Protein AF-0000000069803808 (afdb_homodimer)

pLDDT: mean 75.06, std 24.61, range [21.72, 98.69]

Radius of gyration: 29.47 Å; Cα contacts (8 Å, |Δi|>4): 839; chains: 2; bounding box: 122×53×76 Å

Foldseek 3Di:
DDPVVVVVVVVVVVLCVQAVPPPPDPDQQDPVRHHDDDDDPVLQPPDDPDDDFFLWFWWDKAPDTFGQEGEEQPDPFKAAEPVLVVVVVDDLVQFAADDDWDADPVGDTFGFSGKHWIKIWFFRPPPIDIDIGIHGYGHDDFLGRIYDYNVNCVVQVWDDDSRSSKIWGDDPVDIGMTHGDRVSRVVRVVVVVVVVVVVVVVVVVVVVVVPPDPPPPPPDPPPPPPCPPPDD/DDPVVVVVVVVVVVLCVQQVPPPPDDDQQDPVRHHDDDDDPVLQPPDDPDDDFFLWFWWDKAPDTFGQEGEEQPDPFKAAEPVLVVVVVDDLVQFAADDDWDADPVGDTFGFSGKHWIKIWFFRPPPIDIDIGIHGYGHDDFLGRIYDYNVNCVVQVWDDDSRSSKIWGDDPVDIGMTHGDRVSRVVRVVVVVVVVVVVVVVVVVVVVVVPPDPPPPPPDPPPPPPPPPPDD

Structure (mmCIF, N/CA/C/O backbone):
data_AF-0000000069803808-model_v1
#
loop_
_entity.id
_entity.type
_entity.pdbx_description
1 polymer 'Uncharacterized protein LOC108986103'
#
loop_
_atom_site.group_PDB
_atom_site.id
_atom_site.type_symbol
_atom_site.label_atom_id
_atom_site.label_alt_id
_atom_site.label_comp_id
_atom_site.label_asym_id
_atom_site.label_entity_id
_atom_site.label_seq_id
_atom_site.pdbx_PDB_ins_code
_atom_site.Cartn_x
_atom_site.Cartn_y
_atom_site.Cartn_z
_atom_site.occupancy
_atom_site.B_iso_or_equiv
_atom_site.auth_seq_id
_atom_site.auth_comp_id
_atom_site.auth_asym_id
_atom_site.auth_atom_id
_atom_site.pdbx_PDB_model_num
ATOM 1 N N . MET A 1 1 ? 4.539 -19.984 -41.219 1 35.56 1 MET A N 1
ATOM 2 C CA . MET A 1 1 ? 4.309 -19.828 -39.781 1 35.56 1 MET A CA 1
ATOM 3 C C . MET A 1 1 ? 2.867 -19.422 -39.5 1 35.56 1 MET A C 1
ATOM 5 O O . MET A 1 1 ? 2.357 -18.469 -40.094 1 35.56 1 MET A O 1
ATOM 9 N N . THR A 1 2 ? 1.989 -20.25 -38.906 1 48.75 2 THR A N 1
ATOM 10 C CA . THR A 1 2 ? 0.558 -19.984 -38.781 1 48.75 2 THR A CA 1
ATOM 11 C C . THR A 1 2 ? 0.292 -18.75 -37.938 1 48.75 2 THR A C 1
ATOM 13 O O . THR A 1 2 ? 1.156 -18.328 -37.156 1 48.75 2 THR A O 1
ATOM 16 N N . SER A 1 3 ? -0.904 -18.141 -38.188 1 56.28 3 SER A N 1
ATOM 17 C CA . SER A 1 3 ? -1.375 -16.953 -37.469 1 56.28 3 SER A CA 1
ATOM 18 C C . SER A 1 3 ? -1.274 -17.141 -35.938 1 56.28 3 SER A C 1
ATOM 20 O O . SER A 1 3 ? -0.956 -16.203 -35.219 1 56.28 3 SER A O 1
ATOM 22 N N . SER A 1 4 ? -1.517 -18.344 -35.531 1 52.44 4 SER A N 1
ATOM 23 C CA . SER A 1 4 ? -1.416 -18.688 -34.094 1 52.44 4 SER A CA 1
ATOM 24 C C . SER A 1 4 ? 0.034 -18.656 -33.625 1 52.44 4 SER A C 1
ATOM 26 O O . SER A 1 4 ? 0.326 -18.188 -32.531 1 52.44 4 SER A O 1
ATOM 28 N N . ALA A 1 5 ? 0.922 -19.141 -34.438 1 47.47 5 ALA A N 1
ATOM 29 C CA . ALA A 1 5 ? 2.348 -19.141 -34.125 1 47.47 5 ALA A CA 1
ATOM 30 C C . ALA A 1 5 ? 2.891 -17.719 -34.062 1 47.47 5 ALA A C 1
ATOM 32 O O . ALA A 1 5 ? 3.742 -17.406 -33.219 1 47.47 5 ALA A O 1
ATOM 33 N N . ARG A 1 6 ? 2.398 -16.844 -34.812 1 43.72 6 ARG A N 1
ATOM 34 C CA . ARG A 1 6 ? 2.822 -15.453 -34.812 1 43.72 6 ARG A CA 1
ATOM 35 C C . ARG A 1 6 ? 2.361 -14.75 -33.531 1 43.72 6 ARG A C 1
ATOM 37 O O . ARG A 1 6 ? 3.092 -13.938 -32.969 1 43.72 6 ARG A O 1
ATOM 44 N N . LYS A 1 7 ? 1.161 -15.047 -33.156 1 42.91 7 LYS A N 1
ATOM 45 C CA . LYS A 1 7 ? 0.646 -14.461 -31.906 1 42.91 7 LYS A CA 1
ATOM 46 C C . LYS A 1 7 ? 1.402 -14.992 -30.688 1 42.91 7 LYS A C 1
ATOM 48 O O . LYS A 1 7 ? 1.71 -14.234 -29.766 1 42.91 7 LYS A O 1
ATOM 53 N N . ALA A 1 8 ? 1.731 -16.203 -30.734 1 41.88 8 ALA A N 1
ATOM 54 C CA . ALA A 1 8 ? 2.547 -16.781 -29.656 1 41.88 8 ALA A CA 1
ATOM 55 C C . ALA A 1 8 ? 3.947 -16.172 -29.656 1 41.88 8 ALA A C 1
ATOM 57 O O . ALA A 1 8 ? 4.492 -15.867 -28.594 1 41.88 8 ALA A O 1
ATOM 58 N N . HIS A 1 9 ? 4.531 -15.969 -30.797 1 41.47 9 HIS A N 1
ATOM 59 C CA . HIS A 1 9 ? 5.844 -15.344 -30.891 1 41.47 9 HIS A CA 1
ATOM 60 C C . HIS A 1 9 ? 5.793 -13.875 -30.5 1 41.47 9 HIS A C 1
ATOM 62 O O . HIS A 1 9 ? 6.672 -13.391 -29.781 1 41.47 9 HIS A O 1
ATOM 68 N N . ALA A 1 10 ? 4.797 -13.18 -30.906 1 42.38 10 ALA A N 1
ATOM 69 C CA . ALA A 1 10 ? 4.629 -11.781 -30.531 1 42.38 10 ALA A CA 1
ATOM 70 C C . ALA A 1 10 ? 4.371 -11.648 -29.031 1 42.38 10 ALA A C 1
ATOM 72 O O . ALA A 1 10 ? 4.859 -10.711 -28.391 1 42.38 10 ALA A O 1
ATOM 73 N N . ARG A 1 11 ? 3.672 -12.57 -28.484 1 37.56 11 ARG A N 1
ATOM 74 C CA . ARG A 1 11 ? 3.438 -12.633 -27.047 1 37.56 11 ARG A CA 1
ATOM 75 C C . ARG A 1 11 ? 4.727 -12.945 -26.297 1 37.56 11 ARG A C 1
ATOM 77 O O . ARG A 1 11 ? 5.004 -12.352 -25.25 1 37.56 11 ARG A O 1
ATOM 84 N N . ARG A 1 12 ? 5.516 -13.867 -26.875 1 36.94 12 ARG A N 1
ATOM 85 C CA . ARG A 1 12 ? 6.824 -14.156 -26.297 1 36.94 12 ARG A CA 1
ATOM 86 C C . ARG A 1 12 ? 7.766 -12.969 -26.438 1 36.94 12 ARG A C 1
ATOM 88 O O . ARG A 1 12 ? 8.508 -12.633 -25.516 1 36.94 12 ARG A O 1
ATOM 95 N N . ALA A 1 13 ? 7.777 -12.367 -27.656 1 39.19 13 ALA A N 1
ATOM 96 C CA . ALA A 1 13 ? 8.641 -11.211 -27.875 1 39.19 13 ALA A CA 1
ATOM 97 C C . ALA A 1 13 ? 8.242 -10.047 -26.969 1 39.19 13 ALA A C 1
ATOM 99 O O . ALA A 1 13 ? 9.102 -9.336 -26.453 1 39.19 13 ALA A O 1
ATOM 100 N N . ARG A 1 14 ? 6.934 -9.68 -26.875 1 34.38 14 ARG A N 1
ATOM 101 C CA . ARG A 1 14 ? 6.492 -8.617 -25.969 1 34.38 14 ARG A CA 1
ATOM 102 C C . ARG A 1 14 ? 6.762 -8.992 -24.516 1 34.38 14 ARG A C 1
ATOM 104 O O . ARG A 1 14 ? 6.961 -8.117 -23.672 1 34.38 14 ARG A O 1
ATOM 111 N N . TYR A 1 15 ? 6.668 -10.227 -24.203 1 32.38 15 TYR A N 1
ATOM 112 C CA . TYR A 1 15 ? 7.082 -10.781 -22.922 1 32.38 15 TYR A CA 1
ATOM 113 C C . TYR A 1 15 ? 8.57 -10.57 -22.688 1 32.38 15 TYR A C 1
ATOM 115 O O . TYR A 1 15 ? 8.992 -10.219 -21.578 1 32.38 15 TYR A O 1
ATOM 123 N N . GLU A 1 16 ? 9.375 -10.82 -23.719 1 35.19 16 GLU A N 1
ATOM 124 C CA . GLU A 1 16 ? 10.82 -10.641 -23.656 1 35.19 16 GLU A CA 1
ATOM 125 C C . GLU A 1 16 ? 11.195 -9.172 -23.484 1 35.19 16 GLU A C 1
ATOM 127 O O . GLU A 1 16 ? 12.188 -8.852 -22.828 1 35.19 16 GLU A O 1
ATOM 132 N N . GLU A 1 17 ? 10.5 -8.266 -24.125 1 34.5 17 GLU A N 1
ATOM 133 C CA . GLU A 1 17 ? 10.82 -6.852 -24 1 34.5 17 GLU A CA 1
ATOM 134 C C . GLU A 1 17 ? 10.547 -6.34 -22.594 1 34.5 17 GLU A C 1
ATOM 136 O O . GLU A 1 17 ? 11.281 -5.484 -22.094 1 34.5 17 GLU A O 1
ATOM 141 N N . VAL A 1 18 ? 9.406 -6.668 -22.109 1 31.83 18 VAL A N 1
ATOM 142 C CA . VAL A 1 18 ? 9.125 -6.164 -20.766 1 31.83 18 VAL A CA 1
ATOM 143 C C . VAL A 1 18 ? 10.18 -6.672 -19.797 1 31.83 18 VAL A C 1
ATOM 145 O O . VAL A 1 18 ? 10.43 -6.043 -18.766 1 31.83 18 VAL A O 1
ATOM 148 N N . PHE A 1 19 ? 10.672 -7.844 -20.078 1 30.58 19 PHE A N 1
ATOM 149 C CA . PHE A 1 19 ? 11.555 -8.492 -19.109 1 30.58 19 PHE A CA 1
ATOM 150 C C . PHE A 1 19 ? 13.016 -8.258 -19.469 1 30.58 19 PHE A C 1
ATOM 152 O O . PHE A 1 19 ? 13.766 -9.203 -19.703 1 30.58 19 PHE A O 1
ATOM 159 N N . SER A 1 20 ? 13.32 -7.258 -20.172 1 28.59 20 SER A N 1
ATOM 160 C CA . SER A 1 20 ? 14.742 -7.117 -20.438 1 28.59 20 SER A CA 1
ATOM 161 C C . SER A 1 20 ? 15.539 -6.949 -19.156 1 28.59 20 SER A C 1
ATOM 163 O O . SER A 1 20 ? 15.43 -5.922 -18.484 1 28.59 20 SER A O 1
ATOM 165 N N . ALA A 1 21 ? 15.844 -8.016 -18.469 1 29.89 21 ALA A N 1
ATOM 166 C CA . ALA A 1 21 ? 16.844 -8.086 -17.406 1 29.89 21 ALA A CA 1
ATOM 167 C C . ALA A 1 21 ? 18.141 -7.395 -17.844 1 29.89 21 ALA A C 1
ATOM 169 O O . ALA A 1 21 ? 18.797 -7.824 -18.797 1 29.89 21 ALA A O 1
ATOM 170 N N . GLN A 1 22 ? 18.234 -6.199 -17.703 1 30.2 22 GLN A N 1
ATOM 171 C CA . GLN A 1 22 ? 19.625 -5.805 -17.781 1 30.2 22 GLN A CA 1
ATOM 172 C C . GLN A 1 22 ? 20.484 -6.59 -16.797 1 30.2 22 GLN A C 1
ATOM 174 O O . GLN A 1 22 ? 20.062 -6.824 -15.656 1 30.2 22 GLN A O 1
ATOM 179 N N . ARG A 1 23 ? 21.359 -7.441 -17.141 1 29.53 23 ARG A N 1
ATOM 180 C CA . ARG A 1 23 ? 22.422 -8.109 -16.406 1 29.53 23 ARG A CA 1
ATOM 181 C C . ARG A 1 23 ? 22.953 -7.219 -15.281 1 29.53 23 ARG A C 1
ATOM 183 O O . ARG A 1 23 ? 23.328 -6.066 -15.523 1 29.53 23 ARG A O 1
ATOM 190 N N . PRO A 1 24 ? 22.453 -7.516 -13.969 1 33.97 24 PRO A N 1
ATOM 191 C CA . PRO A 1 24 ? 23.312 -6.809 -13 1 33.97 24 PRO A CA 1
ATOM 192 C C . PRO A 1 24 ? 24.781 -6.867 -13.359 1 33.97 24 PRO A C 1
ATOM 194 O O . PRO A 1 24 ? 25.281 -7.902 -13.82 1 33.97 24 PRO A O 1
ATOM 197 N N . SER A 1 25 ? 25.266 -5.934 -13.773 1 32.69 25 SER A N 1
ATOM 198 C CA . SER A 1 25 ? 26.734 -5.98 -13.68 1 32.69 25 SER A CA 1
ATOM 199 C C . SER A 1 25 ? 27.172 -6.617 -12.375 1 32.69 25 SER A C 1
ATOM 201 O O . SER A 1 25 ? 26.422 -6.652 -11.398 1 32.69 25 SER A O 1
ATOM 203 N N . SER A 1 26 ? 28.344 -7.355 -12.195 1 36.75 26 SER A N 1
ATOM 204 C CA . SER A 1 26 ? 29.094 -8.094 -11.18 1 36.75 26 SER A CA 1
ATOM 205 C C . SER A 1 26 ? 28.844 -7.531 -9.789 1 36.75 26 SER A C 1
ATOM 207 O O . SER A 1 26 ? 28.578 -8.289 -8.844 1 36.75 26 SER A O 1
ATOM 209 N N . ASN A 1 27 ? 29.422 -6.445 -9.312 1 42.31 27 ASN A N 1
ATOM 210 C CA . ASN A 1 27 ? 30.109 -6.082 -8.078 1 42.31 27 ASN A CA 1
ATOM 211 C C . ASN A 1 27 ? 29.141 -5.477 -7.059 1 42.31 27 ASN A C 1
ATOM 213 O O . ASN A 1 27 ? 29.547 -4.691 -6.203 1 42.31 27 ASN A O 1
ATOM 217 N N . ASN A 1 28 ? 27.859 -5.562 -7.301 1 49.5 28 ASN A N 1
ATOM 218 C CA . ASN A 1 28 ? 27.125 -4.738 -6.352 1 49.5 28 ASN A CA 1
ATOM 219 C C . ASN A 1 28 ? 26.797 -5.508 -5.074 1 49.5 28 ASN A C 1
ATOM 221 O O . ASN A 1 28 ? 25.688 -5.422 -4.555 1 49.5 28 ASN A O 1
ATOM 225 N N . ARG A 1 29 ? 27.516 -6.508 -4.746 1 51.56 29 ARG A N 1
ATOM 226 C CA . ARG A 1 29 ? 27.375 -7.172 -3.453 1 51.56 29 ARG A CA 1
ATOM 227 C C . ARG A 1 29 ? 28.062 -6.375 -2.35 1 51.56 29 ARG A C 1
ATOM 229 O O . ARG A 1 29 ? 29.125 -5.789 -2.568 1 51.56 29 ARG A O 1
ATOM 236 N N . ASP A 1 30 ? 27.344 -6.109 -1.318 1 52.75 30 ASP A N 1
ATOM 237 C CA . ASP A 1 30 ? 28.031 -5.504 -0.178 1 52.75 30 ASP A CA 1
ATOM 238 C C . ASP A 1 30 ? 29.078 -6.445 0.402 1 52.75 30 ASP A C 1
ATOM 240 O O . ASP A 1 30 ? 29.125 -7.625 0.048 1 52.75 30 ASP A O 1
ATOM 244 N N . PRO A 1 31 ? 29.984 -5.938 1.049 1 48.62 31 PRO A N 1
ATOM 245 C CA . PRO A 1 31 ? 31.031 -6.785 1.62 1 48.62 31 PRO A CA 1
ATOM 246 C C . PRO A 1 31 ? 30.484 -8.055 2.258 1 48.62 31 PRO A C 1
ATOM 248 O O . PRO A 1 31 ? 31.188 -9.07 2.342 1 48.62 31 PRO A O 1
ATOM 251 N N . SER A 1 32 ? 29.25 -7.969 2.734 1 50.5 32 SER A N 1
ATOM 252 C CA . SER A 1 32 ? 28.703 -9.148 3.393 1 50.5 32 SER A CA 1
ATOM 253 C C . SER A 1 32 ? 28.141 -10.141 2.379 1 50.5 32 SER A C 1
ATOM 255 O O . SER A 1 32 ? 27.719 -11.242 2.742 1 50.5 32 SER A O 1
ATOM 257 N N . GLY A 1 33 ? 28.266 -9.883 1.12 1 54.44 33 GLY A N 1
ATOM 258 C CA . GLY A 1 33 ? 27.766 -10.781 0.088 1 54.44 33 GLY A CA 1
ATOM 259 C C . GLY A 1 33 ? 26.328 -10.523 -0.286 1 54.44 33 GLY A C 1
ATOM 260 O O . GLY A 1 33 ? 25.766 -11.219 -1.136 1 54.44 33 GLY A O 1
ATOM 261 N N . GLU A 1 34 ? 25.734 -9.609 0.427 1 58.72 34 GLU A N 1
ATOM 262 C CA . GLU A 1 34 ? 24.312 -9.391 0.188 1 58.72 34 GLU A CA 1
ATOM 263 C C . GLU A 1 34 ? 24.078 -8.312 -0.87 1 58.72 34 GLU A C 1
ATOM 265 O O . GLU A 1 34 ? 24.938 -7.453 -1.079 1 58.72 34 GLU A O 1
ATOM 270 N N . TYR A 1 35 ? 23 -8.555 -1.633 1 64.12 35 TYR A N 1
ATOM 271 C CA . TYR A 1 35 ? 22.766 -7.715 -2.803 1 64.12 35 TYR A CA 1
ATOM 272 C C . TYR A 1 35 ? 22.234 -6.344 -2.393 1 64.12 35 TYR A C 1
ATOM 274 O O . TYR A 1 35 ? 21.406 -6.234 -1.484 1 64.12 35 TYR A O 1
ATOM 282 N N . LEU A 1 36 ? 22.953 -5.355 -2.859 1 82.94 36 LEU A N 1
ATOM 283 C CA . LEU A 1 36 ? 22.5 -3.971 -2.807 1 82.94 36 LEU A CA 1
ATOM 284 C C . LEU A 1 36 ? 21.422 -3.713 -3.857 1 82.94 36 LEU A C 1
ATOM 286 O O . LEU A 1 36 ? 21.609 -4.059 -5.027 1 82.94 36 LEU A O 1
ATOM 290 N N . ILE A 1 37 ? 20.266 -3.387 -3.383 1 89.5 37 ILE A N 1
ATOM 291 C CA . ILE A 1 37 ? 19.203 -3 -4.309 1 89.5 37 ILE A CA 1
ATOM 292 C C . ILE A 1 37 ? 19.234 -1.489 -4.531 1 89.5 37 ILE A C 1
ATOM 294 O O . ILE A 1 37 ? 19.25 -0.715 -3.57 1 89.5 37 ILE A O 1
ATOM 298 N N . MET A 1 38 ? 19.25 -1.145 -5.82 1 91.38 38 MET A N 1
ATOM 299 C CA . MET A 1 38 ? 19.438 0.264 -6.16 1 91.38 38 MET A CA 1
ATOM 300 C C . MET A 1 38 ? 18.328 0.758 -7.074 1 91.38 38 MET A C 1
ATOM 302 O O . MET A 1 38 ? 17.844 0.015 -7.934 1 91.38 38 MET A O 1
ATOM 306 N N . PHE A 1 39 ? 17.922 2.021 -6.875 1 92.75 39 PHE A N 1
ATOM 307 C CA . PHE A 1 39 ? 17.016 2.73 -7.77 1 92.75 39 PHE A CA 1
ATOM 308 C C . PHE A 1 39 ? 17.656 4.016 -8.289 1 92.75 39 PHE A C 1
ATOM 310 O O . PHE A 1 39 ? 18.328 4.723 -7.535 1 92.75 39 PHE A O 1
ATOM 317 N N . SER A 1 40 ? 17.5 4.266 -9.523 1 90.06 40 SER A N 1
ATOM 318 C CA . SER A 1 40 ? 17.891 5.508 -10.172 1 90.06 40 SER A CA 1
ATOM 319 C C . SER A 1 40 ? 16.797 6.02 -11.109 1 90.06 40 SER A C 1
ATOM 321 O O . SER A 1 40 ? 15.789 5.344 -11.312 1 90.06 40 SER A O 1
ATOM 323 N N . GLU A 1 41 ? 17 7.191 -11.641 1 88.81 41 GLU A N 1
ATOM 324 C CA . GLU A 1 41 ? 16.016 7.742 -12.57 1 88.81 41 GLU A CA 1
ATOM 325 C C . GLU A 1 41 ? 15.836 6.836 -13.789 1 88.81 41 GLU A C 1
ATOM 327 O O . GLU A 1 41 ? 14.766 6.809 -14.398 1 88.81 41 GLU A O 1
ATOM 332 N N . GLU A 1 42 ? 16.812 6.059 -14.07 1 90.88 42 GLU A N 1
ATOM 333 C CA . GLU A 1 42 ? 16.75 5.137 -15.203 1 90.88 42 GLU A CA 1
ATOM 334 C C . GLU A 1 42 ? 15.68 4.074 -15 1 90.88 42 GLU A C 1
ATOM 336 O O . GLU A 1 42 ? 15.125 3.551 -15.969 1 90.88 42 GLU A O 1
ATOM 341 N N . ASP A 1 43 ? 15.375 3.881 -13.812 1 93.12 43 ASP A N 1
ATOM 342 C CA . ASP A 1 43 ? 14.383 2.859 -13.484 1 93.12 43 ASP A CA 1
ATOM 343 C C . ASP A 1 43 ? 12.984 3.287 -13.938 1 93.12 43 ASP A C 1
ATOM 345 O O . ASP A 1 43 ? 12.094 2.451 -14.07 1 93.12 43 ASP A O 1
ATOM 349 N N . GLY A 1 44 ? 12.789 4.531 -14.047 1 93.44 44 GLY A N 1
ATOM 350 C CA . GLY A 1 44 ? 11.484 5.02 -14.461 1 93.44 44 GLY A CA 1
ATOM 351 C C . GLY A 1 44 ? 11.453 5.504 -15.898 1 93.44 44 GLY A C 1
ATOM 352 O O . GLY A 1 44 ? 10.555 6.254 -16.297 1 93.44 44 GLY A O 1
ATOM 353 N N . GLU A 1 45 ? 12.438 5.148 -16.656 1 92.5 45 GLU A N 1
ATOM 354 C CA . GLU A 1 45 ? 12.484 5.582 -18.047 1 92.5 45 GLU A CA 1
ATOM 355 C C . GLU A 1 45 ? 11.297 5.035 -18.828 1 92.5 45 GLU A C 1
ATOM 357 O O . GLU A 1 45 ? 10.922 3.871 -18.672 1 92.5 45 GLU A O 1
ATOM 362 N N . GLY A 1 46 ? 10.672 5.898 -19.688 1 94.38 46 GLY A N 1
ATOM 363 C CA . GLY A 1 46 ? 9.555 5.48 -20.531 1 94.38 46 GLY A CA 1
ATOM 364 C C . GLY A 1 46 ? 8.203 5.77 -19.906 1 94.38 46 GLY A C 1
ATOM 365 O O . GLY A 1 46 ? 7.176 5.684 -20.578 1 94.38 46 GLY A O 1
ATOM 366 N N . LEU A 1 47 ? 8.195 6.117 -18.703 1 95.88 47 LEU A N 1
ATOM 367 C CA . LEU A 1 47 ? 6.941 6.418 -18.016 1 95.88 47 LEU A CA 1
ATOM 368 C C . LEU A 1 47 ? 6.461 7.824 -18.359 1 95.88 47 LEU A C 1
ATOM 370 O O . LEU A 1 47 ? 7.27 8.742 -18.484 1 95.88 47 LEU A O 1
ATOM 374 N N . SER A 1 48 ? 5.184 7.941 -18.516 1 96.88 48 SER A N 1
ATOM 375 C CA . SER A 1 48 ? 4.566 9.258 -18.625 1 96.88 48 SER A CA 1
ATOM 376 C C . SER A 1 48 ? 4.5 9.945 -17.266 1 96.88 48 SER A C 1
ATOM 378 O O . SER A 1 48 ? 3.941 9.398 -16.312 1 96.88 48 SER A O 1
ATOM 380 N N . ARG A 1 49 ? 5.121 11.156 -17.234 1 93.94 49 ARG A N 1
ATOM 381 C CA . ARG A 1 49 ? 5.156 11.906 -15.992 1 93.94 49 ARG A CA 1
ATOM 382 C C . ARG A 1 49 ? 4.508 13.281 -16.156 1 93.94 49 ARG A C 1
ATOM 384 O O . ARG A 1 49 ? 4.453 13.812 -17.266 1 93.94 49 ARG A O 1
ATOM 391 N N . PRO A 1 50 ? 4.035 13.812 -15 1 94.88 50 PRO A N 1
ATOM 392 C CA . PRO A 1 50 ? 3.861 13.25 -13.656 1 94.88 50 PRO A CA 1
ATOM 393 C C . PRO A 1 50 ? 2.744 12.211 -13.602 1 94.88 50 PRO A C 1
ATOM 395 O O . PRO A 1 50 ? 1.904 12.148 -14.5 1 94.88 50 PRO A O 1
ATOM 398 N N . HIS A 1 51 ? 2.83 11.266 -12.562 1 95.88 51 HIS A N 1
ATOM 399 C CA . HIS A 1 51 ? 1.765 10.281 -12.406 1 95.88 51 HIS A CA 1
ATOM 400 C C . HIS A 1 51 ? 1.624 9.852 -10.953 1 95.88 51 HIS A C 1
ATOM 402 O O . HIS A 1 51 ? 2.539 10.047 -10.148 1 95.88 51 HIS A O 1
ATOM 408 N N . ASP A 1 52 ? 0.469 9.273 -10.648 1 96.75 52 ASP A N 1
ATOM 409 C CA . ASP A 1 52 ? 0.203 8.594 -9.383 1 96.75 52 ASP A CA 1
ATOM 410 C C . ASP A 1 52 ? -0.362 7.191 -9.625 1 96.75 52 ASP A C 1
ATOM 412 O O . ASP A 1 52 ? -1.217 6.727 -8.867 1 96.75 52 ASP A O 1
ATOM 416 N N . ASP A 1 53 ? 0.104 6.637 -10.711 1 97.94 53 ASP A N 1
ATOM 417 C CA . ASP A 1 53 ? -0.404 5.328 -11.117 1 97.94 53 ASP A CA 1
ATOM 418 C C . ASP A 1 53 ? -0.042 4.258 -10.094 1 97.94 53 ASP A C 1
ATOM 420 O O . ASP A 1 53 ? 1.017 4.324 -9.461 1 97.94 53 ASP A O 1
ATOM 424 N N . ALA A 1 54 ? -0.949 3.326 -9.992 1 98.38 54 ALA A N 1
ATOM 425 C CA . ALA A 1 54 ? -0.681 2.176 -9.133 1 98.38 54 ALA A CA 1
ATOM 426 C C . ALA A 1 54 ? 0.419 1.298 -9.719 1 98.38 54 ALA A C 1
ATOM 428 O O . ALA A 1 54 ? 0.667 1.328 -10.93 1 98.38 54 ALA A O 1
ATOM 429 N N . LEU A 1 55 ? 1.08 0.611 -8.781 1 98.69 55 LEU A N 1
ATOM 430 C CA . LEU A 1 55 ? 2.053 -0.383 -9.219 1 98.69 55 LEU A CA 1
ATOM 431 C C . LEU A 1 55 ? 1.37 -1.713 -9.523 1 98.69 55 LEU A C 1
ATOM 433 O O . LEU A 1 55 ? 1.127 -2.512 -8.617 1 98.69 55 LEU A O 1
ATOM 437 N N . VAL A 1 56 ? 1.075 -1.891 -10.805 1 98.31 56 VAL A N 1
ATOM 438 C CA . VAL A 1 56 ? 0.365 -3.068 -11.297 1 98.31 56 VAL A CA 1
ATOM 439 C C . VAL A 1 56 ? 1.289 -3.896 -12.188 1 98.31 56 VAL A C 1
ATOM 441 O O . VAL A 1 56 ? 1.911 -3.363 -13.109 1 98.31 56 VAL A O 1
ATOM 444 N N . VAL A 1 57 ? 1.314 -5.188 -11.867 1 96.06 57 VAL A N 1
ATOM 445 C CA . VAL A 1 57 ? 2.23 -6.047 -12.609 1 96.06 57 VAL A CA 1
ATOM 446 C C . VAL A 1 57 ? 1.482 -7.27 -13.133 1 96.06 57 VAL A C 1
ATOM 448 O O . VAL A 1 57 ? 0.315 -7.48 -12.797 1 96.06 57 VAL A O 1
ATOM 451 N N . THR A 1 58 ? 2.18 -7.949 -14.016 1 94 58 THR A N 1
ATOM 452 C CA . THR A 1 58 ? 1.774 -9.289 -14.43 1 94 58 THR A CA 1
ATOM 453 C C . THR A 1 58 ? 2.686 -10.344 -13.812 1 94 58 THR A C 1
ATOM 455 O O . THR A 1 58 ? 3.904 -10.164 -13.75 1 94 58 THR A O 1
ATOM 458 N N . SER A 1 59 ? 2.082 -11.359 -13.289 1 90.25 59 SER A N 1
ATOM 459 C CA . SER A 1 59 ? 2.846 -12.445 -12.68 1 90.25 59 SER A CA 1
ATOM 460 C C . SER A 1 59 ? 2.279 -13.805 -13.062 1 90.25 59 SER A C 1
ATOM 462 O O . SER A 1 59 ? 1.106 -13.914 -13.422 1 90.25 59 SER A O 1
ATOM 464 N N . GLN A 1 60 ? 3.211 -14.734 -12.992 1 90.44 60 GLN A N 1
ATOM 465 C CA . GLN A 1 60 ? 2.764 -16.109 -13.148 1 90.44 60 GLN A CA 1
ATOM 466 C C . GLN A 1 60 ? 2.354 -16.719 -11.812 1 90.44 60 GLN A C 1
ATOM 468 O O . GLN A 1 60 ? 3.166 -16.797 -10.891 1 90.44 60 GLN A O 1
ATOM 473 N N . ILE A 1 61 ? 1.157 -17.062 -11.68 1 89.5 61 ILE A N 1
ATOM 474 C CA . ILE A 1 61 ? 0.616 -17.688 -10.484 1 89.5 61 ILE A CA 1
ATOM 475 C C . ILE A 1 61 ? 0.146 -19.109 -10.82 1 89.5 61 ILE A C 1
ATOM 477 O O . ILE A 1 61 ? -0.843 -19.281 -11.531 1 89.5 61 ILE A O 1
ATOM 481 N N . SER A 1 62 ? 0.883 -20 -10.188 1 87.94 62 SER A N 1
ATOM 482 C CA . SER A 1 62 ? 0.682 -21.391 -10.602 1 87.94 62 SER A CA 1
ATOM 483 C C . SER A 1 62 ? 0.737 -21.531 -12.117 1 87.94 62 SER A C 1
ATOM 485 O O . SER A 1 62 ? 1.737 -21.172 -12.742 1 87.94 62 SER A O 1
ATOM 487 N N . ASN A 1 63 ? -0.287 -21.938 -12.727 1 85.31 63 ASN A N 1
ATOM 488 C CA . ASN A 1 63 ? -0.281 -22.156 -14.172 1 85.31 63 ASN A CA 1
ATOM 489 C C . ASN A 1 63 ? -0.994 -21.031 -14.914 1 85.31 63 ASN A C 1
ATOM 491 O O . ASN A 1 63 ? -1.293 -21.156 -16.109 1 85.31 63 ASN A O 1
ATOM 495 N N . TYR A 1 64 ? -1.085 -19.922 -14.211 1 89.06 64 TYR A N 1
ATOM 496 C CA . TYR A 1 64 ? -1.863 -18.844 -14.805 1 89.06 64 TYR A CA 1
ATOM 497 C C . TYR A 1 64 ? -1.039 -17.562 -14.898 1 89.06 64 TYR A C 1
ATOM 499 O O . TYR A 1 64 ? -0.4 -17.156 -13.922 1 89.06 64 TYR A O 1
ATOM 507 N N . ARG A 1 65 ? -1.046 -17.062 -16.094 1 89.81 65 ARG A N 1
ATOM 508 C CA . ARG A 1 65 ? -0.539 -15.695 -16.234 1 89.81 65 ARG A CA 1
ATOM 509 C C . ARG A 1 65 ? -1.57 -14.68 -15.758 1 89.81 65 ARG A C 1
ATOM 511 O O . ARG A 1 65 ? -2.576 -14.445 -16.438 1 89.81 65 ARG A O 1
ATOM 518 N N . THR A 1 66 ? -1.292 -14.109 -14.672 1 91.31 66 THR A N 1
ATOM 519 C CA . THR A 1 66 ? -2.275 -13.25 -14.016 1 91.31 66 THR A CA 1
ATOM 520 C C . THR A 1 66 ? -1.921 -11.781 -14.211 1 91.31 66 THR A C 1
ATOM 522 O O . THR A 1 66 ? -0.861 -11.328 -13.773 1 91.31 66 THR A O 1
ATOM 525 N N . LYS A 1 67 ? -2.816 -11.078 -14.875 1 94.56 67 LYS A N 1
ATOM 526 C CA . LYS A 1 67 ? -2.686 -9.633 -15.062 1 94.56 67 LYS A CA 1
ATOM 527 C C . LYS A 1 67 ? -3.346 -8.875 -13.914 1 94.56 67 LYS A C 1
ATOM 529 O O . LYS A 1 67 ? -3.982 -9.477 -13.047 1 94.56 67 LYS A O 1
ATOM 534 N N . ARG A 1 68 ? -3.039 -7.617 -13.867 1 97.38 68 ARG A N 1
ATOM 535 C CA . ARG A 1 68 ? -3.678 -6.703 -12.922 1 97.38 68 ARG A CA 1
ATOM 536 C C . ARG A 1 68 ? -3.426 -7.141 -11.484 1 97.38 68 ARG A C 1
ATOM 538 O O . ARG A 1 68 ? -4.359 -7.223 -10.688 1 97.38 68 ARG A O 1
ATOM 545 N N . VAL A 1 69 ? -2.184 -7.477 -11.234 1 97.12 69 VAL A N 1
ATOM 546 C CA . VAL A 1 69 ? -1.742 -7.738 -9.875 1 97.12 69 VAL A CA 1
ATOM 547 C C . VAL A 1 69 ? -1.275 -6.438 -9.219 1 97.12 69 VAL A C 1
ATOM 549 O O . VAL A 1 69 ? -0.27 -5.855 -9.633 1 97.12 69 VAL A O 1
ATOM 552 N N . LEU A 1 70 ? -1.98 -6.016 -8.234 1 98 70 LEU A N 1
ATOM 553 C CA . LEU A 1 70 ? -1.632 -4.793 -7.52 1 98 70 LEU A CA 1
ATOM 554 C C . LEU A 1 70 ? -0.573 -5.07 -6.457 1 98 70 LEU A C 1
ATOM 556 O O . LEU A 1 70 ? -0.726 -5.984 -5.645 1 98 70 LEU A O 1
ATOM 560 N N . ILE A 1 71 ? 0.52 -4.305 -6.48 1 98.19 71 ILE A N 1
ATOM 561 C CA . ILE A 1 71 ? 1.493 -4.289 -5.391 1 98.19 71 ILE A CA 1
ATOM 562 C C . ILE A 1 71 ? 1.065 -3.279 -4.332 1 98.19 71 ILE A C 1
ATOM 564 O O . ILE A 1 71 ? 0.962 -2.082 -4.609 1 98.19 71 ILE A O 1
ATOM 568 N N . ASP A 1 72 ? 0.793 -3.756 -3.17 1 98.06 72 ASP A N 1
ATOM 569 C CA . ASP A 1 72 ? 0.211 -2.912 -2.131 1 98.06 72 ASP A CA 1
ATOM 570 C C . ASP A 1 72 ? 0.886 -3.158 -0.783 1 98.06 72 ASP A C 1
ATOM 572 O O . ASP A 1 72 ? 0.485 -4.055 -0.036 1 98.06 72 ASP A O 1
ATOM 576 N N . ASN A 1 73 ? 1.813 -2.256 -0.421 1 98.44 73 ASN A N 1
ATOM 577 C CA . ASN A 1 73 ? 2.525 -2.455 0.837 1 98.44 73 ASN A CA 1
ATOM 578 C C . ASN A 1 73 ? 1.68 -2.033 2.033 1 98.44 73 ASN A C 1
ATOM 580 O O . ASN A 1 73 ? 2.094 -2.201 3.182 1 98.44 73 ASN A O 1
ATOM 584 N N . GLY A 1 74 ? 0.512 -1.482 1.804 1 97.31 74 GLY A N 1
ATOM 585 C CA . GLY A 1 74 ? -0.43 -1.176 2.867 1 97.31 74 GLY A CA 1
ATOM 586 C C . GLY A 1 74 ? -1.307 -2.355 3.246 1 97.31 74 GLY A C 1
ATOM 587 O O . GLY A 1 74 ? -1.952 -2.344 4.297 1 97.31 74 GLY A O 1
ATOM 588 N N . SER A 1 75 ? -1.358 -3.328 2.432 1 96.25 75 SER A N 1
ATOM 589 C CA . SER A 1 75 ? -2.221 -4.48 2.662 1 96.25 75 SER A CA 1
ATOM 590 C C . SER A 1 75 ? -1.56 -5.488 3.598 1 96.25 75 SER A C 1
ATOM 592 O O . SER A 1 75 ? -0.424 -5.906 3.365 1 96.25 75 SER A O 1
ATOM 594 N N . SER A 1 76 ? -2.287 -5.871 4.59 1 95 76 SER A N 1
ATOM 595 C CA . SER A 1 76 ? -1.768 -6.82 5.57 1 95 76 SER A CA 1
ATOM 596 C C . SER A 1 76 ? -1.902 -8.258 5.07 1 95 76 SER A C 1
ATOM 598 O O . SER A 1 76 ? -1.421 -9.188 5.711 1 95 76 SER A O 1
ATOM 600 N N . ALA A 1 77 ? -2.488 -8.414 3.92 1 94.94 77 ALA A N 1
ATOM 601 C CA . ALA A 1 77 ? -2.727 -9.75 3.379 1 94.94 77 ALA A CA 1
ATOM 602 C C . ALA A 1 77 ? -2.508 -9.773 1.868 1 94.94 77 ALA A C 1
ATOM 604 O O . ALA A 1 77 ? -2.561 -8.734 1.209 1 94.94 77 ALA A O 1
ATOM 605 N N . ASP A 1 78 ? -2.191 -10.938 1.418 1 96.56 78 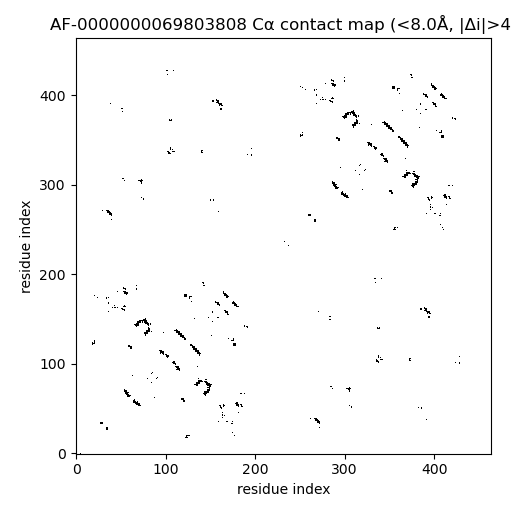ASP A N 1
ATOM 606 C CA . ASP A 1 78 ? -2.291 -11.219 -0.01 1 96.56 78 ASP A CA 1
ATOM 607 C C . ASP A 1 78 ? -3.711 -11.641 -0.388 1 96.56 78 ASP A C 1
ATOM 609 O O . ASP A 1 78 ? -4.293 -12.523 0.249 1 96.56 78 ASP A O 1
ATOM 613 N N . ILE A 1 79 ? -4.207 -11.016 -1.439 1 96.75 79 ILE A N 1
ATOM 614 C CA . ILE A 1 79 ? -5.625 -11.203 -1.742 1 96.75 79 ILE A CA 1
ATOM 615 C C . ILE A 1 79 ? -5.781 -11.758 -3.156 1 96.75 79 ILE A C 1
ATOM 617 O O . ILE A 1 79 ? -5.098 -11.312 -4.082 1 96.75 79 ILE A O 1
ATOM 621 N N . LEU A 1 80 ? -6.574 -12.75 -3.279 1 96.62 80 LEU A N 1
ATOM 622 C CA . LEU A 1 80 ? -7.094 -13.25 -4.551 1 96.62 80 LEU A CA 1
ATOM 623 C C . LEU A 1 80 ? -8.594 -12.984 -4.668 1 96.62 80 LEU A C 1
ATOM 625 O O . LEU A 1 80 ? -9.383 -13.508 -3.885 1 96.62 80 LEU A O 1
ATOM 629 N N . PHE A 1 81 ? -8.953 -12.188 -5.645 1 96.44 81 PHE A N 1
ATOM 630 C CA . PHE A 1 81 ? -10.375 -11.859 -5.766 1 96.44 81 PHE A CA 1
ATOM 631 C C . PHE A 1 81 ? -11.141 -13 -6.414 1 96.44 81 PHE A C 1
ATOM 633 O O . PHE A 1 81 ? -10.625 -13.672 -7.309 1 96.44 81 PHE A O 1
ATOM 640 N N . TRP A 1 82 ? -12.352 -13.109 -6.043 1 95.62 82 TRP A N 1
ATOM 641 C CA . TRP A 1 82 ? -13.203 -14.25 -6.367 1 95.62 82 TRP A CA 1
ATOM 642 C C . TRP A 1 82 ? -13.312 -14.438 -7.875 1 95.62 82 TRP A C 1
ATOM 644 O O . TRP A 1 82 ? -13.219 -15.555 -8.383 1 95.62 82 TRP A O 1
ATOM 654 N N . GLU A 1 83 ? -13.5 -13.375 -8.602 1 94.75 83 GLU A N 1
ATOM 655 C CA . GLU A 1 83 ? -13.648 -13.469 -10.055 1 94.75 83 GLU A CA 1
ATOM 656 C C . GLU A 1 83 ? -12.398 -14.07 -10.695 1 94.75 83 GLU A C 1
ATOM 658 O O . GLU A 1 83 ? -12.492 -14.891 -11.609 1 94.75 83 GLU A O 1
ATOM 663 N N . ALA A 1 84 ? -11.281 -13.703 -10.227 1 95.56 84 ALA A N 1
ATOM 664 C CA . ALA A 1 84 ? -10.023 -14.266 -10.719 1 95.56 84 ALA A CA 1
ATOM 665 C C . ALA A 1 84 ? -9.883 -15.727 -10.289 1 95.56 84 ALA A C 1
ATOM 667 O O . ALA A 1 84 ? -9.445 -16.578 -11.078 1 95.56 84 ALA A O 1
ATOM 668 N N . PHE A 1 85 ? -10.266 -16.031 -9.102 1 95.38 85 PHE A N 1
ATOM 669 C CA . PHE A 1 85 ? -10.227 -17.375 -8.555 1 95.38 85 PHE A CA 1
ATOM 670 C C . PHE A 1 85 ? -11.023 -18.344 -9.43 1 95.38 85 PHE A C 1
ATOM 672 O O . PHE A 1 85 ? -10.531 -19.406 -9.797 1 95.38 85 PHE A O 1
ATOM 679 N N . ILE A 1 86 ? -12.172 -17.891 -9.773 1 94 86 ILE A N 1
ATOM 680 C CA . ILE A 1 86 ? -13.047 -18.719 -10.609 1 94 86 ILE A CA 1
ATOM 681 C C . ILE A 1 86 ? -12.43 -18.891 -11.992 1 94 86 ILE A C 1
ATOM 683 O O . ILE A 1 86 ? -12.477 -19.984 -12.57 1 94 86 ILE A O 1
ATOM 687 N N . LYS A 1 87 ? -11.859 -17.859 -12.484 1 93.62 87 LYS A N 1
ATOM 688 C CA . LYS A 1 87 ? -11.258 -17.891 -13.812 1 93.62 87 LYS A CA 1
ATOM 689 C C . LYS A 1 87 ? -10.055 -18.828 -13.844 1 93.62 87 LYS A C 1
ATOM 691 O O . LYS A 1 87 ? -9.711 -19.375 -14.898 1 93.62 87 LYS A O 1
ATOM 696 N N . MET A 1 88 ? -9.445 -19.016 -12.727 1 91.75 88 MET A N 1
ATOM 697 C CA . MET A 1 88 ? -8.289 -19.906 -12.617 1 91.75 88 MET A CA 1
ATOM 698 C C . MET A 1 88 ? -8.727 -21.375 -12.539 1 91.75 88 MET A C 1
ATOM 700 O O . MET A 1 88 ? -7.891 -22.266 -12.477 1 91.75 88 MET A O 1
ATOM 704 N N . GLU A 1 89 ? -10 -21.625 -12.477 1 89.75 89 GLU A N 1
ATOM 705 C CA . GLU A 1 89 ? -10.602 -22.953 -12.5 1 89.75 89 GLU A CA 1
ATOM 706 C C . GLU A 1 89 ? -10.164 -23.781 -11.297 1 89.75 89 GLU A C 1
ATOM 708 O O . GLU A 1 89 ? -9.93 -24.984 -11.414 1 89.75 89 GLU A O 1
ATOM 713 N N . ILE A 1 90 ? -9.945 -23.062 -10.266 1 88 90 ILE A N 1
ATOM 714 C CA . ILE A 1 90 ? -9.68 -23.734 -8.992 1 88 90 ILE A CA 1
ATOM 715 C C . ILE A 1 90 ? -11 -24.031 -8.289 1 88 90 ILE A C 1
ATOM 717 O O . ILE A 1 90 ? -11.898 -23.188 -8.234 1 88 90 ILE A O 1
ATOM 721 N N . THR A 1 91 ? -11.141 -25.203 -7.801 1 89 91 THR A N 1
ATOM 722 C CA . THR A 1 91 ? -12.391 -25.562 -7.141 1 89 91 THR A CA 1
ATOM 723 C C . THR A 1 91 ? -12.414 -25.047 -5.703 1 89 91 THR A C 1
ATOM 725 O O . THR A 1 91 ? -11.391 -25.078 -5.012 1 89 91 THR A O 1
ATOM 728 N N . PRO A 1 92 ? -13.531 -24.594 -5.266 1 88.5 92 PRO A N 1
ATOM 729 C CA . PRO A 1 92 ? -13.656 -24 -3.93 1 88.5 92 PRO A CA 1
ATOM 730 C C . PRO A 1 92 ? -13.336 -25 -2.816 1 88.5 92 PRO A C 1
ATOM 732 O O . PRO A 1 92 ? -13.031 -24.594 -1.692 1 88.5 92 PRO A O 1
ATOM 735 N N . ASP A 1 93 ? -13.352 -26.234 -3.115 1 90.81 93 ASP A N 1
ATOM 736 C CA . ASP A 1 93 ? -13.078 -27.25 -2.109 1 90.81 93 ASP A CA 1
ATOM 737 C C . ASP A 1 93 ? -11.609 -27.219 -1.68 1 90.81 93 ASP A C 1
ATOM 739 O O . ASP A 1 93 ? -11.25 -27.797 -0.652 1 90.81 93 ASP A O 1
ATOM 743 N N . ARG A 1 94 ? -10.891 -26.547 -2.463 1 92 94 ARG A N 1
ATOM 744 C CA . ARG A 1 94 ? -9.469 -26.438 -2.154 1 92 94 ARG A CA 1
ATOM 745 C C . ARG A 1 94 ? -9.203 -25.328 -1.154 1 92 94 ARG A C 1
ATOM 747 O O . ARG A 1 94 ? -8.086 -25.172 -0.654 1 92 94 ARG A O 1
ATOM 754 N N . LEU A 1 95 ? -10.234 -24.594 -0.821 1 94.94 95 LEU A N 1
ATOM 755 C CA . LEU A 1 95 ? -10.078 -23.469 0.098 1 94.94 95 LEU A CA 1
ATOM 756 C C . LEU A 1 95 ? -10.086 -23.938 1.546 1 94.94 95 LEU A C 1
ATOM 758 O O . LEU A 1 95 ? -10.898 -24.797 1.921 1 94.94 95 LEU A O 1
ATOM 762 N N . ARG A 1 96 ? -9.156 -23.422 2.264 1 95.19 96 ARG A N 1
ATOM 763 C CA . ARG A 1 96 ? -9.18 -23.578 3.717 1 95.19 96 ARG A CA 1
ATOM 764 C C . ARG A 1 96 ? -9.961 -22.438 4.367 1 95.19 96 ARG A C 1
ATOM 766 O O . ARG A 1 96 ? -10.094 -21.359 3.791 1 95.19 96 ARG A O 1
ATOM 773 N N . PRO A 1 97 ? -10.445 -22.703 5.562 1 90.94 97 PRO A N 1
ATOM 774 C CA . PRO A 1 97 ? -11.18 -21.625 6.238 1 90.94 97 PRO A CA 1
ATOM 775 C C . PRO A 1 97 ? -10.297 -20.406 6.535 1 90.94 97 PRO A C 1
ATOM 777 O O . PRO A 1 97 ? -9.117 -20.562 6.859 1 90.94 97 PRO A O 1
ATOM 780 N N . ALA A 1 98 ? -10.977 -19.281 6.363 1 87.12 98 ALA A N 1
ATOM 781 C CA . ALA A 1 98 ? -10.273 -18.031 6.688 1 87.12 98 ALA A CA 1
ATOM 782 C C . ALA A 1 98 ? -10.422 -17.688 8.164 1 87.12 98 ALA A C 1
ATOM 784 O O . ALA A 1 98 ? -11.508 -17.828 8.734 1 87.12 98 ALA A O 1
ATOM 785 N N . PRO A 1 99 ? -9.359 -17.266 8.688 1 74.69 99 PRO A N 1
ATOM 786 C CA . PRO A 1 99 ? -9.383 -17.062 10.141 1 74.69 99 PRO A CA 1
ATOM 787 C C . PRO A 1 99 ? -10.18 -15.82 10.539 1 74.69 99 PRO A C 1
ATOM 789 O O . PRO A 1 99 ? -10.953 -15.859 11.5 1 74.69 99 PRO A O 1
ATOM 792 N N . THR A 1 100 ? -9.906 -14.656 9.969 1 79.38 100 THR A N 1
ATOM 793 C CA . THR A 1 100 ? -10.484 -13.398 10.438 1 79.38 100 THR A CA 1
ATOM 794 C C . THR A 1 100 ? -10.93 -12.539 9.258 1 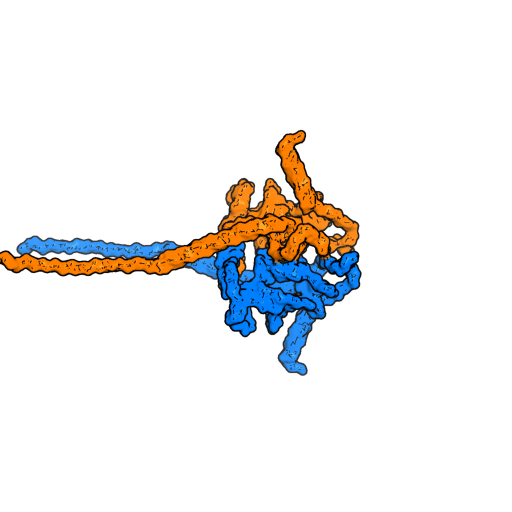79.38 100 THR A C 1
ATOM 796 O O . THR A 1 100 ? -10.422 -12.688 8.141 1 79.38 100 THR A O 1
ATOM 799 N N . PRO A 1 101 ? -11.922 -11.719 9.555 1 87.25 101 PRO A N 1
ATOM 800 C CA . PRO A 1 101 ? -12.328 -10.766 8.516 1 87.25 101 PRO A CA 1
ATOM 801 C C . PRO A 1 101 ? -11.227 -9.773 8.164 1 87.25 101 PRO A C 1
ATOM 803 O O . PRO A 1 101 ? -10.328 -9.531 8.969 1 87.25 101 PRO A O 1
ATOM 806 N N . LEU A 1 102 ? -11.367 -9.352 6.949 1 87.25 102 LEU A N 1
ATOM 807 C CA . LEU A 1 102 ? -10.492 -8.273 6.496 1 87.25 102 LEU A CA 1
ATOM 808 C C . LEU A 1 102 ? -11.117 -6.91 6.773 1 87.25 102 LEU A C 1
ATOM 810 O O . LEU A 1 102 ? -12.32 -6.719 6.555 1 87.25 102 LEU A O 1
ATOM 814 N N . LYS A 1 103 ? -10.281 -6.066 7.293 1 85.31 103 LYS A N 1
ATOM 815 C CA . LYS A 1 103 ? -10.719 -4.688 7.508 1 85.31 103 LYS A CA 1
ATOM 816 C C . LYS A 1 103 ? -10.141 -3.758 6.441 1 85.31 103 LYS A C 1
ATOM 818 O O . LYS A 1 103 ? -8.938 -3.777 6.18 1 85.31 103 LYS A O 1
ATOM 823 N N . GLY A 1 104 ? -11.062 -3.018 5.836 1 82.5 104 GLY A N 1
ATOM 824 C CA . GLY A 1 104 ? -10.625 -2.033 4.859 1 82.5 104 GLY A CA 1
ATOM 825 C C . GLY A 1 104 ? -10.281 -0.69 5.477 1 82.5 104 GLY A C 1
ATOM 826 O O . GLY A 1 104 ? -10.547 -0.462 6.66 1 82.5 104 GLY A O 1
ATOM 827 N N . SER A 1 105 ? -9.734 0.17 4.648 1 78.31 105 SER A N 1
ATOM 828 C CA . SER A 1 105 ? -9.336 1.502 5.094 1 78.31 105 SER A CA 1
ATOM 829 C C . SER A 1 105 ? -10.547 2.369 5.402 1 78.31 105 SER A C 1
ATOM 831 O O . SER A 1 105 ? -10.43 3.395 6.074 1 78.31 105 SER A O 1
ATOM 833 N N . THR A 1 106 ? -11.664 1.993 4.879 1 78.25 106 THR A N 1
ATOM 834 C CA . THR A 1 106 ? -12.891 2.744 5.133 1 78.25 106 THR A CA 1
ATOM 835 C C . THR A 1 106 ? -13.586 2.236 6.395 1 78.25 106 THR A C 1
ATOM 837 O O . THR A 1 106 ? -14.625 2.762 6.789 1 78.25 106 THR A O 1
ATOM 840 N N . GLY A 1 107 ? -13.023 1.243 6.961 1 79.38 107 GLY A N 1
ATOM 841 C CA . GLY A 1 107 ? -13.586 0.712 8.195 1 79.38 107 GLY A CA 1
ATOM 842 C C . GLY A 1 107 ? -14.469 -0.501 7.969 1 79.38 107 GLY A C 1
ATOM 843 O O . GLY A 1 107 ? -14.797 -1.221 8.914 1 79.38 107 GLY A O 1
ATOM 844 N N . ASP A 1 108 ? -14.828 -0.748 6.758 1 81.88 108 ASP A N 1
ATOM 845 C CA . ASP A 1 108 ? -15.672 -1.893 6.43 1 81.88 108 ASP A CA 1
ATOM 846 C C . ASP A 1 108 ? -14.906 -3.203 6.59 1 81.88 108 ASP A C 1
ATOM 848 O O . ASP A 1 108 ? -13.68 -3.223 6.512 1 81.88 108 ASP A O 1
ATOM 852 N N . THR A 1 109 ? -15.695 -4.227 6.812 1 85 109 THR A N 1
ATOM 853 C CA . THR A 1 109 ? -15.086 -5.547 6.961 1 85 109 THR A CA 1
ATOM 854 C C . THR A 1 109 ? -15.68 -6.527 5.953 1 85 109 THR A C 1
ATOM 856 O O . THR A 1 109 ? -16.844 -6.395 5.559 1 85 109 THR A O 1
ATOM 859 N N . ILE A 1 110 ? -14.852 -7.43 5.574 1 87.75 110 ILE A N 1
ATOM 860 C CA . ILE A 1 110 ? -15.297 -8.484 4.672 1 87.75 110 ILE A CA 1
ATOM 861 C C . ILE A 1 110 ? -14.719 -9.828 5.109 1 87.75 110 ILE A C 1
ATOM 863 O O . ILE A 1 110 ? -13.539 -9.914 5.449 1 87.75 110 ILE A O 1
ATOM 867 N N . GLN A 1 111 ? -15.602 -10.82 5.152 1 90.44 111 GLN A N 1
ATOM 868 C CA . GLN A 1 111 ? -15.141 -12.172 5.453 1 90.44 111 GLN A CA 1
ATOM 869 C C . GLN A 1 111 ? -14.617 -12.867 4.199 1 90.44 111 GLN A C 1
ATOM 871 O O . GLN A 1 111 ? -15.367 -13.102 3.252 1 90.44 111 GLN A O 1
ATOM 876 N N . PRO A 1 112 ? -13.375 -13.203 4.242 1 94.31 112 PRO A N 1
ATOM 877 C CA . PRO A 1 112 ? -12.898 -13.984 3.096 1 94.31 112 PRO A CA 1
ATOM 878 C C . PRO A 1 112 ? -13.625 -15.312 2.943 1 94.31 112 PRO A C 1
ATOM 880 O O . PRO A 1 112 ? -14.047 -15.914 3.939 1 94.31 112 PRO A O 1
ATOM 883 N N . ILE A 1 113 ? -13.727 -15.789 1.697 1 94.81 113 ILE A N 1
ATOM 884 C CA . ILE A 1 113 ? -14.344 -17.078 1.407 1 94.81 113 ILE A CA 1
ATOM 885 C C . ILE A 1 113 ? -13.453 -18.203 1.923 1 94.81 113 ILE A C 1
ATOM 887 O O . ILE A 1 113 ? -13.945 -19.25 2.367 1 94.81 113 ILE A O 1
ATOM 891 N N . GLY A 1 114 ? -12.195 -17.953 1.861 1 96.12 114 GLY A N 1
ATOM 892 C CA . GLY A 1 114 ? -11.203 -18.938 2.297 1 96.12 114 GLY A CA 1
ATOM 893 C C . GLY A 1 114 ? -9.781 -18.5 2.006 1 96.12 114 GLY A C 1
ATOM 894 O O . GLY A 1 114 ? -9.523 -17.344 1.683 1 96.12 114 GLY A O 1
ATOM 895 N N . VAL A 1 115 ? -8.914 -19.484 2.318 1 97 115 VAL A N 1
ATOM 896 C CA . VAL A 1 115 ? -7.488 -19.281 2.086 1 97 115 VAL A CA 1
ATOM 897 C C . VAL A 1 115 ? -6.969 -20.344 1.122 1 97 115 VAL A C 1
ATOM 899 O O . VAL A 1 115 ? -7.379 -21.5 1.188 1 97 115 VAL A O 1
ATOM 902 N N . ILE A 1 116 ? -6.09 -19.922 0.25 1 95.69 116 ILE A N 1
ATOM 903 C CA . ILE A 1 116 ? -5.441 -20.859 -0.653 1 95.69 116 ILE A CA 1
ATOM 904 C C . ILE A 1 116 ? -3.959 -20.516 -0.783 1 95.69 116 ILE A C 1
ATOM 906 O O . ILE A 1 116 ? -3.586 -19.344 -0.778 1 95.69 116 ILE A O 1
ATOM 910 N N . THR A 1 117 ? -3.164 -21.562 -0.875 1 95.5 117 THR A N 1
ATOM 911 C CA . THR A 1 117 ? -1.738 -21.391 -1.124 1 95.5 117 THR A CA 1
ATOM 912 C C . THR A 1 117 ? -1.412 -21.625 -2.596 1 95.5 117 THR A C 1
ATOM 914 O O . THR A 1 117 ? -1.75 -22.672 -3.152 1 95.5 117 THR A O 1
ATOM 917 N N . LEU A 1 118 ? -0.835 -20.656 -3.225 1 94.5 118 LEU A N 1
ATOM 918 C CA . LEU A 1 118 ? -0.471 -20.766 -4.633 1 94.5 118 LEU A CA 1
ATOM 919 C C . LEU A 1 118 ? 1.001 -20.422 -4.844 1 94.5 118 LEU A C 1
ATOM 921 O O . LEU A 1 118 ? 1.577 -19.641 -4.078 1 94.5 118 LEU A O 1
ATOM 925 N N . PHE A 1 119 ? 1.477 -20.984 -5.895 1 91.81 119 PHE A N 1
ATOM 926 C CA . PHE A 1 119 ? 2.836 -20.672 -6.316 1 91.81 119 PHE A CA 1
ATOM 927 C C . PHE A 1 119 ? 2.861 -19.422 -7.184 1 91.81 119 PHE A C 1
ATOM 929 O O . PHE A 1 119 ? 2.1 -19.312 -8.148 1 91.81 119 PHE A O 1
ATOM 936 N N . VAL A 1 120 ? 3.764 -18.5 -6.816 1 90.06 120 VAL A N 1
ATOM 937 C CA . VAL A 1 120 ? 3.9 -17.266 -7.57 1 90.06 120 VAL A CA 1
ATOM 938 C C . VAL A 1 120 ? 5.32 -17.141 -8.125 1 90.06 120 VAL A C 1
ATOM 940 O O . VAL A 1 120 ? 6.293 -17.25 -7.375 1 90.06 120 VAL A O 1
ATOM 943 N N . LEU A 1 121 ? 5.383 -17.047 -9.352 1 86.75 121 LEU A N 1
ATOM 944 C CA . LEU A 1 121 ? 6.664 -16.797 -10.016 1 86.75 121 LEU A CA 1
ATOM 945 C C . LEU A 1 121 ? 6.855 -15.305 -10.289 1 86.75 121 LEU A C 1
ATOM 947 O O . LEU A 1 121 ? 5.984 -14.664 -10.875 1 86.75 121 LEU A O 1
ATOM 951 N N . VAL A 1 122 ? 7.914 -14.82 -9.695 1 76.94 122 VAL A N 1
ATOM 952 C CA . VAL A 1 122 ? 8.188 -13.398 -9.891 1 76.94 122 VAL A CA 1
ATOM 953 C C . VAL A 1 122 ? 9.531 -13.227 -10.602 1 76.94 122 VAL A C 1
ATOM 955 O O . VAL A 1 122 ? 10.445 -14.031 -10.422 1 76.94 122 VAL A O 1
ATOM 958 N N . GLY A 1 123 ? 9.578 -12.18 -11.359 1 73 123 GLY A N 1
ATOM 959 C CA . GLY A 1 123 ? 10.82 -11.875 -12.047 1 73 123 GLY A CA 1
ATOM 960 C C . GLY A 1 123 ? 10.75 -12.117 -13.547 1 73 123 GLY A C 1
ATOM 961 O O . GLY A 1 123 ? 9.703 -12.5 -14.07 1 73 123 GLY A O 1
ATOM 962 N N . THR A 1 124 ? 11.734 -11.586 -14.195 1 64.56 124 THR A N 1
ATOM 963 C CA . THR A 1 124 ? 11.859 -11.781 -15.641 1 64.56 124 THR A CA 1
ATOM 964 C C . THR A 1 124 ? 12.906 -12.844 -15.953 1 64.56 124 THR A C 1
ATOM 966 O O . THR A 1 124 ? 13.93 -12.93 -15.273 1 64.56 124 THR A O 1
ATOM 969 N N . THR A 1 125 ? 12.492 -13.805 -16.734 1 60.72 125 THR A N 1
ATOM 970 C CA . THR A 1 125 ? 13.453 -14.828 -17.125 1 60.72 125 THR A CA 1
ATOM 971 C C . THR A 1 125 ? 14.766 -14.203 -17.578 1 60.72 125 THR A C 1
ATOM 973 O O . THR A 1 125 ? 14.758 -13.203 -18.297 1 60.72 125 THR A O 1
ATOM 976 N N . PRO A 1 126 ? 15.812 -14.664 -17.156 1 59.59 126 PRO A N 1
ATOM 977 C CA . PRO A 1 126 ? 16.016 -15.875 -16.344 1 59.59 126 PRO A CA 1
ATOM 978 C C . PRO A 1 126 ? 16.031 -15.594 -14.852 1 59.59 126 PRO A C 1
ATOM 980 O O . PRO A 1 126 ? 16.219 -16.516 -14.047 1 59.59 126 PRO A O 1
ATOM 983 N N . LYS A 1 127 ? 15.812 -14.477 -14.492 1 65.31 127 LYS A N 1
ATOM 984 C CA . LYS A 1 127 ? 15.875 -14.141 -13.07 1 65.31 127 LYS A CA 1
ATOM 985 C C . LYS A 1 127 ? 14.508 -14.281 -12.414 1 65.31 127 LYS A C 1
ATOM 987 O O . LYS A 1 127 ? 13.828 -13.289 -12.164 1 65.31 127 LYS A O 1
ATOM 992 N N . THR A 1 128 ? 14.172 -15.547 -12.289 1 71.75 128 THR A N 1
ATOM 993 C CA . THR A 1 128 ? 12.867 -15.789 -11.688 1 71.75 128 THR A CA 1
ATOM 994 C C . THR A 1 128 ? 13.016 -16.531 -10.359 1 71.75 128 THR A C 1
ATOM 996 O O . THR A 1 128 ? 14.023 -17.203 -10.125 1 71.75 128 THR A O 1
ATOM 999 N N . THR A 1 129 ? 12.234 -16.219 -9.523 1 77.06 129 THR A N 1
ATOM 1000 C CA . THR A 1 129 ? 12.094 -16.953 -8.266 1 77.06 129 THR A CA 1
ATOM 1001 C C . THR A 1 129 ? 10.625 -17.219 -7.953 1 77.06 129 THR A C 1
ATOM 1003 O O . THR A 1 129 ? 9.734 -16.609 -8.539 1 77.06 129 THR A O 1
ATOM 1006 N N . SER A 1 130 ? 10.469 -18.328 -7.238 1 83.94 130 SER A N 1
ATOM 1007 C CA . SER A 1 130 ? 9.109 -18.719 -6.898 1 83.94 130 SER A CA 1
ATOM 1008 C C . SER A 1 130 ? 8.875 -18.672 -5.391 1 83.94 130 SER A C 1
ATOM 1010 O O . SER A 1 130 ? 9.781 -18.969 -4.609 1 83.94 130 SER A O 1
ATOM 1012 N N . PHE A 1 131 ? 7.68 -18.266 -5.098 1 87.5 131 PHE A N 1
ATOM 1013 C CA . PHE A 1 131 ? 7.246 -18.234 -3.705 1 87.5 131 PHE A CA 1
ATOM 1014 C C . PHE A 1 131 ? 5.875 -18.875 -3.545 1 87.5 131 PHE A C 1
ATOM 1016 O O . PHE A 1 131 ? 5.035 -18.797 -4.445 1 87.5 131 PHE A O 1
ATOM 1023 N N . MET A 1 132 ? 5.789 -19.578 -2.396 1 93.19 132 MET A N 1
ATOM 1024 C CA . MET A 1 132 ? 4.449 -20 -2 1 93.19 132 MET A CA 1
ATOM 1025 C C . MET A 1 132 ? 3.752 -18.922 -1.189 1 93.19 132 MET A C 1
ATOM 1027 O O . MET A 1 132 ? 4.258 -18.484 -0.152 1 93.19 132 MET A O 1
ATOM 1031 N N . ILE A 1 133 ? 2.607 -18.531 -1.711 1 95 133 ILE A N 1
ATOM 1032 C CA . ILE A 1 133 ? 1.904 -17.422 -1.077 1 95 133 ILE A CA 1
ATOM 1033 C C . ILE A 1 133 ? 0.509 -17.875 -0.648 1 95 133 ILE A C 1
ATOM 1035 O O . ILE A 1 133 ? -0.181 -18.578 -1.394 1 95 133 ILE A O 1
ATOM 1039 N N . ASN A 1 134 ? 0.145 -17.531 0.61 1 95.19 134 ASN A N 1
ATOM 1040 C CA . ASN A 1 134 ? -1.23 -17.688 1.068 1 95.19 134 ASN A CA 1
ATOM 1041 C C . ASN A 1 134 ? -2.1 -16.5 0.667 1 95.19 134 ASN A C 1
ATOM 1043 O O . ASN A 1 134 ? -1.847 -15.375 1.088 1 95.19 134 ASN A O 1
ATOM 1047 N N . PHE A 1 135 ? -3.109 -16.828 -0.077 1 96.56 135 PHE A N 1
ATOM 1048 C CA . PHE A 1 135 ? -4.047 -15.789 -0.498 1 96.56 135 PHE A CA 1
ATOM 1049 C C . PHE A 1 135 ? -5.367 -15.922 0.249 1 96.56 135 PHE A C 1
ATOM 1051 O O . PHE A 1 135 ? -5.922 -17.016 0.356 1 96.56 135 PHE A O 1
ATOM 1058 N N . LEU A 1 136 ? -5.809 -14.812 0.813 1 96.62 136 LEU A N 1
ATOM 1059 C CA . LEU A 1 136 ? -7.223 -14.742 1.168 1 96.62 136 LEU A CA 1
ATOM 1060 C C . LEU A 1 136 ? -8.086 -14.57 -0.076 1 96.62 136 LEU A C 1
ATOM 1062 O O . LEU A 1 136 ? -7.863 -13.648 -0.87 1 96.62 136 LEU A O 1
ATOM 1066 N N . VAL A 1 137 ? -9.016 -15.422 -0.255 1 96.75 137 VAL A N 1
ATOM 1067 C CA . VAL A 1 137 ? -9.953 -15.305 -1.367 1 96.75 137 VAL A CA 1
ATOM 1068 C C . VAL A 1 137 ? -11.148 -14.461 -0.947 1 96.75 137 VAL A C 1
ATOM 1070 O O . VAL A 1 137 ? -11.875 -14.82 -0.017 1 96.75 137 VAL A O 1
ATOM 1073 N N . VAL A 1 138 ? -11.328 -13.375 -1.682 1 95.25 138 VAL A N 1
ATOM 1074 C CA . VAL A 1 138 ? -12.312 -12.383 -1.264 1 95.25 138 VAL A CA 1
ATOM 1075 C C . VAL A 1 138 ? -13.328 -12.156 -2.385 1 95.25 138 VAL A C 1
ATOM 1077 O O . VAL A 1 138 ? -12.945 -11.984 -3.545 1 95.25 138 VAL A O 1
ATOM 1080 N N . LYS A 1 139 ? -14.586 -12.164 -1.95 1 93.62 139 LYS A N 1
ATOM 1081 C CA . LYS A 1 139 ? -15.648 -11.82 -2.889 1 93.62 139 LYS A CA 1
ATOM 1082 C C . LYS A 1 139 ? -16.016 -10.344 -2.791 1 93.62 139 LYS A C 1
ATOM 1084 O O . LYS A 1 139 ? -16.891 -9.961 -2.023 1 93.62 139 LYS A O 1
ATOM 1089 N N . ALA A 1 140 ? -15.43 -9.516 -3.523 1 90 140 ALA A N 1
ATOM 1090 C CA . ALA A 1 140 ? -15.656 -8.078 -3.627 1 90 140 ALA A CA 1
ATOM 1091 C C . ALA A 1 140 ? -15.352 -7.57 -5.035 1 90 140 ALA A C 1
ATOM 1093 O O . ALA A 1 140 ? -14.484 -8.117 -5.723 1 90 140 ALA A O 1
ATOM 1094 N N . PRO A 1 141 ? -16.094 -6.582 -5.434 1 88.94 141 PRO A N 1
ATOM 1095 C CA . PRO A 1 141 ? -15.75 -6.004 -6.738 1 88.94 141 PRO A CA 1
ATOM 1096 C C . PRO A 1 141 ? -14.367 -5.359 -6.758 1 88.94 141 PRO A C 1
ATOM 1098 O O . PRO A 1 141 ? -14.008 -4.625 -5.832 1 88.94 141 PRO A O 1
ATOM 1101 N N . SER A 1 142 ? -13.617 -5.785 -7.812 1 92.38 142 SER A N 1
ATOM 1102 C CA . SER A 1 142 ? -12.289 -5.195 -7.941 1 92.38 142 SER A CA 1
ATOM 1103 C C . SER A 1 142 ? -11.828 -5.184 -9.391 1 92.38 142 SER A C 1
ATOM 1105 O O . SER A 1 142 ? -12.086 -6.129 -10.141 1 92.38 142 SER A O 1
ATOM 1107 N N . SER A 1 143 ? -11.141 -4.125 -9.711 1 94.56 143 SER A N 1
ATOM 1108 C CA . SER A 1 143 ? -10.508 -4.059 -11.023 1 94.56 143 SER A CA 1
ATOM 1109 C C . SER A 1 143 ? -9.203 -4.852 -11.055 1 94.56 143 SER A C 1
ATOM 1111 O O . SER A 1 143 ? -8.648 -5.105 -12.125 1 94.56 143 SER A O 1
ATOM 1113 N N . TYR A 1 144 ? -8.719 -5.246 -9.953 1 96.56 144 TYR A N 1
ATOM 1114 C CA . TYR A 1 144 ? -7.531 -6.082 -9.844 1 96.56 144 TYR A CA 1
ATOM 1115 C C . TYR A 1 144 ? -7.91 -7.551 -9.68 1 96.56 144 TYR A C 1
ATOM 1117 O O . TYR A 1 144 ? -8.961 -7.867 -9.125 1 96.56 144 TYR A O 1
ATOM 1125 N N . ASN A 1 145 ? -7.035 -8.367 -10.172 1 96.75 145 ASN A N 1
ATOM 1126 C CA . ASN A 1 145 ? -7.227 -9.805 -9.977 1 96.75 145 ASN A CA 1
ATOM 1127 C C . ASN A 1 145 ? -6.648 -10.273 -8.648 1 96.75 145 ASN A C 1
ATOM 1129 O O . ASN A 1 145 ? -7.164 -11.203 -8.031 1 96.75 145 ASN A O 1
ATOM 1133 N N . MET A 1 146 ? -5.566 -9.602 -8.266 1 96.81 146 MET A N 1
ATOM 1134 C CA . MET A 1 146 ? -4.84 -9.984 -7.059 1 96.81 146 MET A CA 1
ATOM 1135 C C . MET A 1 146 ? -4.18 -8.766 -6.414 1 96.81 146 MET A C 1
ATOM 1137 O O . MET A 1 146 ? -3.887 -7.781 -7.094 1 96.81 146 MET A O 1
ATOM 1141 N N . ILE A 1 147 ? -3.99 -8.883 -5.152 1 96.94 147 ILE A N 1
ATOM 1142 C CA . ILE A 1 147 ? -3.152 -7.957 -4.402 1 96.94 147 ILE A CA 1
ATOM 1143 C C . ILE A 1 147 ? -2 -8.719 -3.748 1 96.94 147 ILE A C 1
ATOM 1145 O O . ILE A 1 147 ? -2.223 -9.695 -3.031 1 96.94 147 ILE A O 1
ATOM 1149 N N . LEU A 1 148 ? -0.819 -8.336 -4.066 1 97 148 LEU A N 1
ATOM 1150 C CA . LEU A 1 148 ? 0.328 -8.758 -3.27 1 97 148 LEU A CA 1
ATOM 1151 C C . LEU A 1 148 ? 0.622 -7.75 -2.164 1 97 148 LEU A C 1
ATOM 1153 O O . LEU A 1 148 ? 1.024 -6.621 -2.441 1 97 148 LEU A O 1
ATOM 1157 N N . GLY A 1 149 ? 0.376 -8.219 -0.952 1 97.62 149 GLY A N 1
ATOM 1158 C CA . GLY A 1 149 ? 0.571 -7.367 0.212 1 97.62 149 GLY A CA 1
ATOM 1159 C C . GLY A 1 149 ? 1.896 -7.602 0.909 1 97.62 149 GLY A C 1
ATOM 1160 O O . GLY A 1 149 ? 2.832 -8.141 0.311 1 97.62 149 GLY A O 1
ATOM 1161 N N . ARG A 1 150 ? 1.949 -7.199 2.148 1 98.06 150 ARG A N 1
ATOM 1162 C CA . ARG A 1 150 ? 3.188 -7.191 2.92 1 98.06 150 ARG A CA 1
ATOM 1163 C C . ARG A 1 150 ? 3.721 -8.609 3.111 1 98.06 150 ARG A C 1
ATOM 1165 O O . ARG A 1 150 ? 4.93 -8.836 3.047 1 98.06 150 ARG A O 1
ATOM 1172 N N . PRO A 1 151 ? 2.922 -9.617 3.328 1 97 151 PRO A N 1
ATOM 1173 C CA . PRO A 1 151 ? 3.494 -10.953 3.5 1 97 151 PRO A CA 1
ATOM 1174 C C . PRO A 1 151 ? 4.348 -11.383 2.311 1 97 151 PRO A C 1
ATOM 1176 O O . PRO A 1 151 ? 5.473 -11.859 2.494 1 97 151 PRO A O 1
ATOM 1179 N N . SER A 1 152 ? 3.807 -11.148 1.152 1 95.62 152 SER A N 1
ATOM 1180 C CA . SER A 1 152 ? 4.559 -11.531 -0.039 1 95.62 152 SER A CA 1
ATOM 1181 C C . SER A 1 152 ? 5.766 -10.617 -0.244 1 95.62 152 SER A C 1
ATOM 1183 O O . SER A 1 152 ? 6.863 -11.094 -0.547 1 95.62 152 SER A O 1
ATOM 1185 N N . LEU A 1 153 ? 5.562 -9.352 -0.11 1 96.44 153 LEU A N 1
ATOM 1186 C CA . LEU A 1 153 ? 6.637 -8.383 -0.321 1 96.44 153 LEU A CA 1
ATOM 1187 C C . LEU A 1 153 ? 7.789 -8.633 0.644 1 96.44 153 LEU A C 1
ATOM 1189 O O . LEU A 1 153 ? 8.961 -8.547 0.258 1 96.44 153 LEU A O 1
ATOM 1193 N N . ASN A 1 154 ? 7.457 -8.969 1.868 1 95.56 154 ASN A N 1
ATOM 1194 C CA . ASN A 1 154 ? 8.492 -9.211 2.867 1 95.56 154 ASN A CA 1
ATOM 1195 C C . ASN A 1 154 ? 9.172 -10.562 2.654 1 95.56 154 ASN A C 1
ATOM 1197 O O . ASN A 1 154 ? 10.375 -10.695 2.895 1 95.56 154 ASN A O 1
ATOM 1201 N N . GLN A 1 155 ? 8.375 -11.484 2.23 1 92.31 155 GL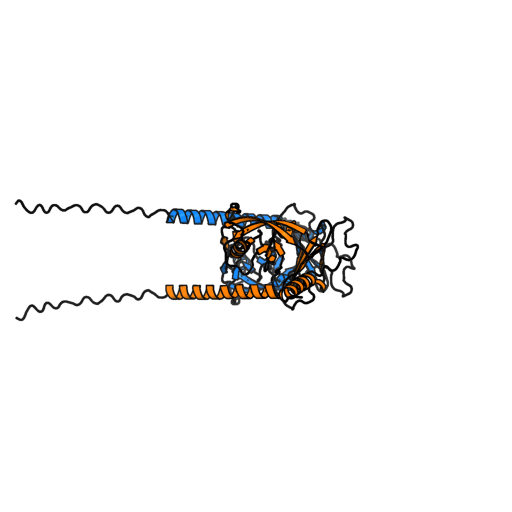N A N 1
ATOM 1202 C CA . GLN A 1 155 ? 8.969 -12.781 1.898 1 92.31 155 GLN A CA 1
ATOM 1203 C C . GLN A 1 155 ? 10.039 -12.633 0.822 1 92.31 155 GLN A C 1
ATOM 1205 O O . GLN A 1 155 ? 11.055 -13.328 0.849 1 92.31 155 GLN A O 1
ATOM 1210 N N . MET A 1 156 ? 9.852 -11.664 -0.031 1 89.12 156 MET A N 1
ATOM 1211 C CA . MET A 1 156 ? 10.773 -11.445 -1.143 1 89.12 156 MET A CA 1
ATOM 1212 C C . MET A 1 156 ? 11.797 -10.367 -0.798 1 89.12 156 MET A C 1
ATOM 1214 O O . MET A 1 156 ? 12.625 -10 -1.634 1 89.12 156 MET A O 1
ATOM 1218 N N . SER A 1 157 ? 11.664 -9.82 0.337 1 92.12 157 SER A N 1
ATOM 1219 C CA . SER A 1 157 ? 12.469 -8.656 0.698 1 92.12 157 SER A CA 1
ATOM 1220 C C . SER A 1 157 ? 12.398 -7.578 -0.375 1 92.12 157 SER A C 1
ATOM 1222 O O . SER A 1 157 ? 13.422 -7.008 -0.759 1 92.12 157 SER A O 1
ATOM 1224 N N . ALA A 1 158 ? 11.227 -7.387 -0.833 1 94.88 158 ALA A N 1
ATOM 1225 C CA . ALA A 1 158 ? 11.008 -6.523 -1.991 1 94.88 158 ALA A CA 1
ATOM 1226 C C . ALA A 1 158 ? 11.133 -5.051 -1.608 1 94.88 158 ALA A C 1
ATOM 1228 O O . ALA A 1 158 ? 10.75 -4.652 -0.507 1 94.88 158 ALA A O 1
ATOM 1229 N N . ILE A 1 159 ? 11.703 -4.285 -2.506 1 97.12 159 ILE A N 1
ATOM 1230 C CA . ILE A 1 159 ? 11.711 -2.828 -2.48 1 97.12 159 ILE A CA 1
ATOM 1231 C C . ILE A 1 159 ? 10.828 -2.287 -3.605 1 97.12 159 ILE A C 1
ATOM 1233 O O . ILE A 1 159 ? 10.938 -2.732 -4.75 1 97.12 159 ILE A O 1
ATOM 1237 N N . THR A 1 160 ? 9.961 -1.365 -3.227 1 98.25 160 THR A N 1
ATOM 1238 C CA . THR A 1 160 ? 8.969 -0.919 -4.207 1 98.25 160 THR A CA 1
ATOM 1239 C C . THR A 1 160 ? 9.094 0.582 -4.453 1 98.25 160 THR A C 1
ATOM 1241 O O . THR A 1 160 ? 9.438 1.339 -3.543 1 98.25 160 THR A O 1
ATOM 1244 N N . SER A 1 161 ? 8.805 0.973 -5.668 1 98.25 161 SER A N 1
ATOM 1245 C CA . SER A 1 161 ? 8.711 2.379 -6.043 1 98.25 161 SER A CA 1
ATOM 1246 C C . SER A 1 161 ? 7.555 2.617 -7.008 1 98.25 161 SER A C 1
ATOM 1248 O O . SER A 1 161 ? 7.625 2.23 -8.18 1 98.25 161 SER A O 1
ATOM 1250 N N . THR A 1 162 ? 6.574 3.275 -6.516 1 98.56 162 THR A N 1
ATOM 1251 C CA . THR A 1 162 ? 5.488 3.635 -7.426 1 98.56 162 THR A CA 1
ATOM 1252 C C . THR A 1 162 ? 5.926 4.746 -8.375 1 98.56 162 THR A C 1
ATOM 1254 O O . THR A 1 162 ? 5.453 4.82 -9.508 1 98.56 162 THR A O 1
ATOM 1257 N N . TYR A 1 163 ? 6.836 5.555 -7.969 1 97.12 163 TYR A N 1
ATOM 1258 C CA . TYR A 1 163 ? 7.402 6.59 -8.828 1 97.12 163 TYR A CA 1
ATOM 1259 C C . TYR A 1 163 ? 8.031 5.977 -10.07 1 97.12 163 TYR A C 1
ATOM 1261 O O . TYR A 1 163 ? 7.859 6.488 -11.18 1 97.12 163 TYR A O 1
ATOM 1269 N N . HIS A 1 164 ? 8.68 4.902 -9.922 1 97.25 164 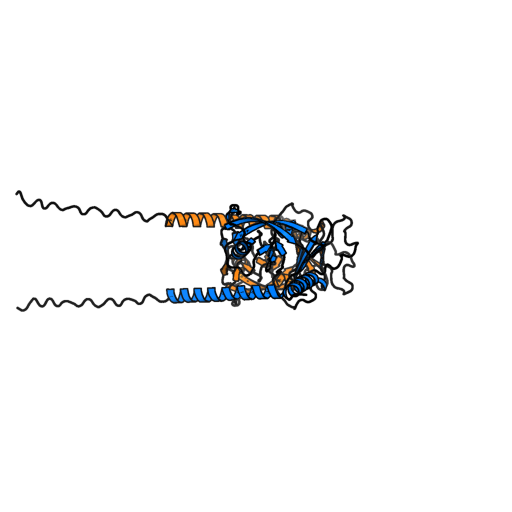HIS A N 1
ATOM 1270 C CA . HIS A 1 164 ? 9.367 4.227 -11.016 1 97.25 164 HIS A CA 1
ATOM 1271 C C . HIS A 1 164 ? 8.5 3.111 -11.602 1 97.25 164 HIS A C 1
ATOM 1273 O O . HIS A 1 164 ? 8.852 2.523 -12.625 1 97.25 164 HIS A O 1
ATOM 1279 N N . LEU A 1 165 ? 7.438 2.768 -10.898 1 98.06 165 LEU A N 1
ATOM 1280 C CA . LEU A 1 165 ? 6.602 1.611 -11.203 1 98.06 165 LEU A CA 1
ATOM 1281 C C . LEU A 1 165 ? 7.449 0.35 -11.344 1 98.06 165 LEU A C 1
ATOM 1283 O O . LEU A 1 165 ? 7.352 -0.357 -12.352 1 98.06 165 LEU A O 1
ATOM 1287 N N . LYS A 1 166 ? 8.125 0.074 -10.195 1 96.44 166 LYS A N 1
ATOM 1288 C CA . LYS A 1 166 ? 9.07 -1.042 -10.227 1 96.44 166 LYS A CA 1
ATOM 1289 C C . LYS A 1 166 ? 9.195 -1.69 -8.852 1 96.44 166 LYS A C 1
ATOM 1291 O O . LYS A 1 166 ? 9.172 -1.002 -7.832 1 96.44 166 LYS A O 1
ATOM 1296 N N . VAL A 1 167 ? 9.297 -3 -8.867 1 95.62 167 VAL A N 1
ATOM 1297 C CA . VAL A 1 167 ? 9.672 -3.785 -7.691 1 95.62 167 VAL A CA 1
ATOM 1298 C C . VAL A 1 167 ? 11.039 -4.426 -7.918 1 95.62 167 VAL A C 1
ATOM 1300 O O . VAL A 1 167 ? 11.297 -5 -8.977 1 95.62 167 VAL A O 1
ATOM 1303 N N . LYS A 1 168 ? 11.906 -4.25 -6.988 1 92.81 168 LYS A N 1
ATOM 1304 C CA . LYS A 1 168 ? 13.172 -4.977 -7 1 92.81 168 LYS A CA 1
ATOM 1305 C C . LYS A 1 168 ? 13.305 -5.855 -5.762 1 92.81 168 LYS A C 1
ATOM 1307 O O . LYS A 1 168 ? 12.836 -5.496 -4.68 1 92.81 168 LYS A O 1
ATOM 1312 N N . PHE A 1 169 ? 13.914 -7.012 -5.938 1 89.19 169 PHE A N 1
ATOM 1313 C CA . PHE A 1 169 ? 14.078 -7.938 -4.824 1 89.19 169 PHE A CA 1
ATOM 1314 C C . PHE A 1 169 ? 15.32 -8.805 -5.02 1 89.19 169 PHE A C 1
ATOM 1316 O O . PHE A 1 169 ? 15.852 -8.891 -6.129 1 89.19 169 PHE A O 1
ATOM 1323 N N . SER A 1 170 ? 15.844 -9.266 -3.838 1 78.94 170 SER A N 1
ATOM 1324 C CA . SER A 1 170 ? 17.031 -10.102 -3.9 1 78.94 170 SER A CA 1
ATOM 1325 C C . SER A 1 170 ? 16.688 -11.578 -3.75 1 78.94 170 SER A C 1
ATOM 1327 O O . SER A 1 170 ? 15.773 -11.93 -2.99 1 78.94 170 SER A O 1
ATOM 1329 N N . THR A 1 171 ? 17.172 -12.297 -4.637 1 69.19 171 THR A N 1
ATOM 1330 C CA . THR A 1 171 ? 17.141 -13.75 -4.465 1 69.19 171 THR A CA 1
ATOM 1331 C C . THR A 1 171 ? 18.531 -14.273 -4.137 1 69.19 171 THR A C 1
ATOM 1333 O O . THR A 1 171 ? 19.5 -13.508 -4.07 1 69.19 171 THR A O 1
ATOM 1336 N N . SER A 1 172 ? 18.578 -15.477 -3.598 1 63.03 172 SER A N 1
ATOM 1337 C CA . SER A 1 172 ? 19.844 -16.094 -3.213 1 63.03 172 SER A CA 1
ATOM 1338 C C . SER A 1 172 ? 20.906 -15.883 -4.285 1 63.03 172 SER A C 1
ATOM 1340 O O . SER A 1 172 ? 22.094 -15.82 -3.979 1 63.03 172 SER A O 1
ATOM 1342 N N . SER A 1 173 ? 20.516 -15.672 -5.328 1 60.66 173 SER A N 1
ATOM 1343 C CA . SER A 1 173 ? 21.578 -15.688 -6.328 1 60.66 173 SER A CA 1
ATOM 1344 C C . SER A 1 173 ? 21.484 -14.484 -7.258 1 60.66 173 SER A C 1
ATOM 1346 O O . SER A 1 173 ? 22.391 -14.227 -8.039 1 60.66 173 SER A O 1
ATOM 1348 N N . ARG A 1 174 ? 20.406 -13.773 -7.074 1 67.12 174 ARG A N 1
ATOM 1349 C CA . ARG A 1 174 ? 20.281 -12.742 -8.102 1 67.12 174 ARG A CA 1
ATOM 1350 C C . ARG A 1 174 ? 19.297 -11.656 -7.684 1 67.12 174 ARG A C 1
ATOM 1352 O O . ARG A 1 174 ? 18.516 -11.852 -6.754 1 67.12 174 ARG A O 1
ATOM 1359 N N . LEU A 1 175 ? 19.469 -10.508 -8.32 1 79.69 175 LEU A N 1
ATOM 1360 C CA . LEU A 1 175 ? 18.516 -9.406 -8.227 1 79.69 175 LEU A CA 1
ATOM 1361 C C . LEU A 1 175 ? 17.359 -9.602 -9.203 1 79.69 175 LEU A C 1
ATOM 1363 O O . LEU A 1 175 ? 17.578 -9.914 -10.375 1 79.69 175 LEU A O 1
ATOM 1367 N N . GLY A 1 176 ? 16.156 -9.688 -8.656 1 84.06 176 GLY A N 1
ATOM 1368 C CA . GLY A 1 176 ? 14.961 -9.734 -9.492 1 84.06 176 GLY A CA 1
ATOM 1369 C C . GLY A 1 176 ? 14.211 -8.414 -9.539 1 84.06 176 GLY A C 1
ATOM 1370 O O . GLY A 1 176 ? 14.453 -7.531 -8.719 1 84.06 176 GLY A O 1
ATOM 1371 N N . GLU A 1 177 ? 13.438 -8.297 -10.656 1 90.06 177 GLU A N 1
ATOM 1372 C CA . GLU A 1 177 ? 12.625 -7.09 -10.797 1 90.06 177 GLU A CA 1
ATOM 1373 C C . GLU A 1 177 ? 11.258 -7.41 -11.383 1 90.06 177 GLU A C 1
ATOM 1375 O O . GLU A 1 177 ? 11.094 -8.398 -12.102 1 90.06 177 GLU A O 1
ATOM 1380 N N . MET A 1 178 ? 10.281 -6.676 -11 1 91.81 178 MET A N 1
ATOM 1381 C CA . MET A 1 178 ? 8.977 -6.621 -11.641 1 91.81 178 MET A CA 1
ATOM 1382 C C . MET A 1 178 ? 8.695 -5.219 -12.18 1 91.81 178 MET A C 1
ATOM 1384 O O . MET A 1 178 ? 8.898 -4.23 -11.477 1 91.81 178 MET A O 1
ATOM 1388 N N . LEU A 1 179 ? 8.203 -5.234 -13.398 1 93.62 179 LEU A N 1
ATOM 1389 C CA . LEU A 1 179 ? 7.922 -3.957 -14.047 1 93.62 179 LEU A CA 1
ATOM 1390 C C . LEU A 1 179 ? 6.43 -3.648 -14.008 1 93.62 179 LEU A C 1
ATOM 1392 O O . LEU A 1 179 ? 5.605 -4.5 -14.352 1 93.62 179 LEU A O 1
ATOM 1396 N N . GLY A 1 180 ? 6.156 -2.43 -13.578 1 96.5 180 GLY A N 1
ATOM 1397 C CA . GLY A 1 180 ? 4.773 -1.979 -13.578 1 96.5 180 GLY A CA 1
ATOM 1398 C C . GLY A 1 180 ? 4.242 -1.671 -14.969 1 96.5 180 GLY A C 1
ATOM 1399 O O . GLY A 1 180 ? 4.984 -1.19 -15.828 1 96.5 180 GLY A O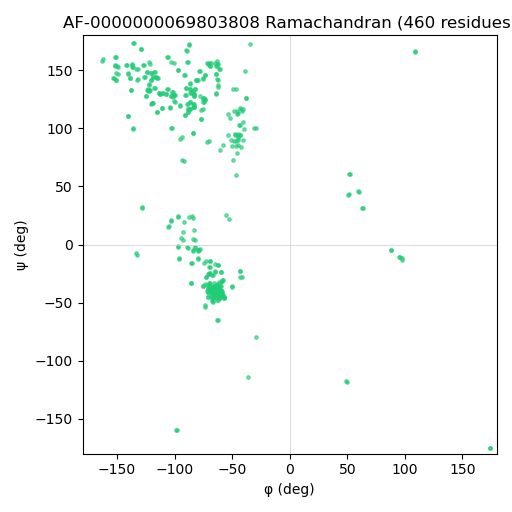 1
ATOM 1400 N N . GLU A 1 181 ? 2.998 -1.934 -15.148 1 97.5 181 GLU A N 1
ATOM 1401 C CA . GLU A 1 181 ? 2.293 -1.653 -16.391 1 97.5 181 GLU A CA 1
ATOM 1402 C C . GLU A 1 181 ? 1.427 -0.403 -16.266 1 97.5 181 GLU A C 1
ATOM 1404 O O . GLU A 1 181 ? 0.278 -0.478 -15.828 1 97.5 181 GLU A O 1
ATOM 1409 N N . GLN A 1 182 ? 1.939 0.674 -16.781 1 97.81 182 GLN A N 1
ATOM 1410 C CA . GLN A 1 182 ? 1.326 1.973 -16.516 1 97.81 182 GLN A CA 1
ATOM 1411 C C . GLN A 1 182 ? -0.065 2.057 -17.141 1 97.81 182 GLN A C 1
ATOM 1413 O O . GLN A 1 182 ? -1.011 2.52 -16.5 1 97.81 182 GLN A O 1
ATOM 1418 N N . GLN A 1 183 ? -0.204 1.587 -18.375 1 97.75 183 GLN A N 1
ATOM 1419 C CA . GLN A 1 183 ? -1.503 1.655 -19.031 1 97.75 183 GLN A CA 1
ATOM 1420 C C . GLN A 1 183 ? -2.521 0.755 -18.344 1 97.75 183 GLN A C 1
ATOM 1422 O O . GLN A 1 183 ? -3.674 1.147 -18.156 1 97.75 183 GLN A O 1
ATOM 1427 N N . THR A 1 184 ? -2.072 -0.396 -17.969 1 97.88 184 THR A N 1
ATOM 1428 C CA . THR A 1 184 ? -2.961 -1.301 -17.25 1 97.88 184 THR A CA 1
ATOM 1429 C C . THR A 1 184 ? -3.42 -0.675 -15.93 1 97.88 184 THR A C 1
ATOM 1431 O O . THR A 1 184 ? -4.59 -0.797 -15.555 1 97.88 184 THR A O 1
ATOM 1434 N N . ALA A 1 185 ? -2.518 -0.027 -15.242 1 98.19 185 ALA A N 1
ATOM 1435 C CA . ALA A 1 185 ? -2.861 0.661 -14 1 98.19 185 ALA A CA 1
ATOM 1436 C C . ALA A 1 185 ? -3.938 1.717 -14.242 1 98.19 185 ALA A C 1
ATOM 1438 O O . ALA A 1 185 ? -4.898 1.814 -13.477 1 98.19 185 ALA A O 1
ATOM 1439 N N . ARG A 1 186 ? -3.836 2.434 -15.281 1 97.12 186 ARG A N 1
ATOM 1440 C CA . ARG A 1 186 ? -4.797 3.482 -15.602 1 97.12 186 ARG A CA 1
ATOM 1441 C C . ARG A 1 186 ? -6.148 2.889 -15.984 1 97.12 186 ARG A C 1
ATOM 1443 O O . ARG A 1 186 ? -7.195 3.426 -15.617 1 97.12 186 ARG A O 1
ATOM 1450 N N . ASP A 1 187 ? -6.09 1.828 -16.688 1 96.88 187 ASP A N 1
ATOM 1451 C CA . ASP A 1 187 ? -7.332 1.143 -17.031 1 96.88 187 ASP A CA 1
ATOM 1452 C C . ASP A 1 187 ? -8.055 0.65 -15.781 1 96.88 187 ASP A C 1
ATOM 1454 O O . ASP A 1 187 ? -9.273 0.79 -15.672 1 96.88 187 ASP A O 1
ATOM 1458 N N . CYS A 1 188 ? -7.305 0.105 -14.883 1 95.81 188 CYS A N 1
ATOM 1459 C CA . CYS A 1 188 ? -7.891 -0.355 -13.625 1 95.81 188 CYS A CA 1
ATOM 1460 C C . CYS A 1 188 ? -8.5 0.806 -12.852 1 95.81 188 CYS A C 1
ATOM 1462 O O . CYS A 1 188 ? -9.602 0.689 -12.312 1 95.81 188 CYS A O 1
ATOM 1464 N N . TYR A 1 189 ? -7.793 1.884 -12.812 1 92.75 189 TYR A N 1
ATOM 1465 C CA . TYR A 1 189 ? -8.281 3.061 -12.102 1 92.75 189 TYR A CA 1
ATOM 1466 C C . TYR A 1 189 ? -9.586 3.561 -12.695 1 92.75 189 TYR A C 1
ATOM 1468 O O . TYR A 1 189 ? -10.539 3.852 -11.969 1 92.75 189 TYR A O 1
ATOM 1476 N N . THR A 1 190 ? -9.648 3.646 -13.984 1 91.75 190 THR A N 1
ATOM 1477 C CA . THR A 1 190 ? -10.844 4.105 -14.688 1 91.75 190 THR A CA 1
ATOM 1478 C C . THR A 1 190 ? -12.023 3.178 -14.406 1 91.75 190 THR A C 1
ATOM 1480 O O . THR A 1 190 ? -13.148 3.641 -14.188 1 91.75 190 THR A O 1
ATOM 1483 N N . GLN A 1 191 ? -11.781 1.958 -14.391 1 90 191 GLN A N 1
ATOM 1484 C CA . GLN A 1 191 ? -12.828 0.98 -14.102 1 90 191 GLN A CA 1
ATOM 1485 C C . GLN A 1 191 ? -13.352 1.141 -12.672 1 90 191 GLN A C 1
ATOM 1487 O O . GLN A 1 191 ? -14.555 1.027 -12.43 1 90 191 GLN A O 1
ATOM 1492 N N . ASP A 1 192 ? -12.414 1.377 -11.75 1 84.88 192 ASP A N 1
ATOM 1493 C CA . ASP A 1 192 ? -12.805 1.564 -10.359 1 84.88 192 ASP A CA 1
ATOM 1494 C C . ASP A 1 192 ? -13.633 2.834 -10.188 1 84.88 192 ASP A C 1
ATOM 1496 O O . ASP A 1 192 ? -14.555 2.871 -9.367 1 84.88 192 ASP A O 1
ATOM 1500 N N . MET A 1 193 ? -13.328 3.842 -10.867 1 81.56 193 MET A N 1
ATOM 1501 C CA . MET A 1 193 ? -14.039 5.113 -10.773 1 81.56 193 MET A CA 1
ATOM 1502 C C . MET A 1 193 ? -15.445 4.992 -11.359 1 81.56 193 MET A C 1
ATOM 1504 O O . MET A 1 193 ? -16.391 5.605 -10.852 1 81.56 193 MET A O 1
ATOM 1508 N N . LYS A 1 194 ? -15.547 4.293 -12.383 1 77.06 194 LYS A N 1
ATOM 1509 C CA . LYS A 1 194 ? -16.859 4.082 -12.992 1 77.06 194 LYS A CA 1
ATOM 1510 C C . LYS A 1 194 ? -17.797 3.357 -12.031 1 77.06 194 LYS A C 1
ATOM 1512 O O . LYS A 1 194 ? -18.984 3.664 -11.969 1 77.06 194 LYS A O 1
ATOM 1517 N N . SER A 1 195 ? -17.219 2.512 -11.328 1 67.56 195 SER A N 1
ATOM 1518 C CA . SER A 1 195 ? -18.031 1.773 -10.375 1 67.56 195 SER A CA 1
ATOM 1519 C C . SER A 1 195 ? -18.469 2.666 -9.219 1 67.56 195 SER A C 1
ATOM 1521 O O . SER A 1 195 ? -19.516 2.43 -8.609 1 67.56 195 SER A O 1
ATOM 1523 N N . LYS A 1 196 ? -17.703 3.697 -8.961 1 61.09 196 LYS A N 1
ATOM 1524 C CA . LYS A 1 196 ? -18.016 4.691 -7.941 1 61.09 196 LYS A CA 1
ATOM 1525 C C . LYS A 1 196 ? -19.266 5.496 -8.328 1 61.09 196 LYS A C 1
ATOM 1527 O O . LYS A 1 196 ? -20.125 5.758 -7.488 1 61.09 196 LYS A O 1
ATOM 1532 N N . VAL A 1 197 ? -19.234 5.953 -9.5 1 54.47 197 VAL A N 1
ATOM 1533 C CA . VAL A 1 197 ? -20.312 6.789 -10.016 1 54.47 197 VAL A CA 1
ATOM 1534 C C . VAL A 1 197 ? -21.625 6.016 -9.977 1 54.47 197 VAL A C 1
ATOM 1536 O O . VAL A 1 197 ? -22.672 6.57 -9.625 1 54.47 197 VAL A O 1
ATOM 1539 N N . VAL A 1 198 ? -21.484 4.82 -10.227 1 47.53 198 VAL A N 1
ATOM 1540 C CA . VAL A 1 198 ? -22.703 4.016 -10.234 1 47.53 198 VAL A CA 1
ATOM 1541 C C . VAL A 1 198 ? -23.234 3.871 -8.805 1 47.53 198 VAL A C 1
ATOM 1543 O O . VAL A 1 198 ? -24.438 3.961 -8.57 1 47.53 198 VAL A O 1
ATOM 1546 N N . VAL A 1 199 ? -22.297 3.803 -7.98 1 48 199 VAL A N 1
ATOM 1547 C CA . VAL A 1 199 ? -22.719 3.646 -6.59 1 48 199 VAL A CA 1
ATOM 1548 C C . VAL A 1 199 ? -23.328 4.949 -6.086 1 48 199 VAL A C 1
ATOM 1550 O O . VAL A 1 199 ? -24.359 4.938 -5.406 1 48 199 VAL A O 1
ATOM 1553 N N . ILE A 1 200 ? -22.719 6.035 -6.48 1 50.38 200 ILE A N 1
ATOM 1554 C CA . ILE A 1 200 ? -23.219 7.34 -6.059 1 50.38 200 ILE A CA 1
ATOM 1555 C C . ILE A 1 200 ? -24.609 7.57 -6.656 1 50.38 200 ILE A C 1
ATOM 1557 O O . ILE A 1 200 ? -25.516 8.047 -5.965 1 50.38 200 ILE A O 1
ATOM 1561 N N . GLN A 1 201 ? -24.672 7.254 -7.906 1 46.41 201 GLN A N 1
ATOM 1562 C CA . GLN A 1 201 ? -25.953 7.434 -8.562 1 46.41 201 GLN A CA 1
ATOM 1563 C C . GLN A 1 201 ? -27.016 6.547 -7.926 1 46.41 201 GLN A C 1
ATOM 1565 O O . GLN A 1 201 ? -28.172 6.973 -7.742 1 46.41 201 GLN A O 1
ATOM 1570 N N . THR A 1 202 ? -26.578 5.41 -7.598 1 45.28 202 THR A N 1
ATOM 1571 C CA . THR A 1 202 ? -27.516 4.477 -6.988 1 45.28 202 THR A CA 1
ATOM 1572 C C . THR A 1 202 ? -27.891 4.926 -5.578 1 45.28 202 THR A C 1
ATOM 1574 O O . THR A 1 202 ? -29.047 4.84 -5.176 1 45.28 202 THR A O 1
ATOM 1577 N N . LEU A 1 203 ? -26.969 5.41 -4.938 1 47.78 203 LEU A N 1
ATOM 1578 C CA . LEU A 1 203 ? -27.219 5.934 -3.6 1 47.78 203 LEU A CA 1
ATOM 1579 C C . LEU A 1 203 ? -28.094 7.18 -3.66 1 47.78 203 LEU A C 1
ATOM 1581 O O . LEU A 1 203 ? -29 7.355 -2.832 1 47.78 203 LEU A O 1
ATOM 1585 N N . GLU A 1 204 ? -27.781 8.008 -4.555 1 47.09 204 GLU A N 1
ATOM 1586 C CA . GLU A 1 204 ? -28.594 9.195 -4.762 1 47.09 204 GLU A CA 1
ATOM 1587 C C . GLU A 1 204 ? -30.016 8.828 -5.199 1 47.09 204 GLU A C 1
ATOM 1589 O O . GLU A 1 204 ? -30.984 9.445 -4.766 1 47.09 204 GLU A O 1
ATOM 1594 N N . GLN A 1 205 ? -30.047 7.867 -6 1 47.62 205 GLN A N 1
ATOM 1595 C CA . GLN A 1 205 ? -31.359 7.391 -6.418 1 47.62 205 GLN A CA 1
ATOM 1596 C C . GLN A 1 205 ? -32.125 6.758 -5.25 1 47.62 205 GLN A C 1
ATOM 1598 O O . GLN A 1 205 ? -33.344 6.93 -5.121 1 47.62 205 GLN A O 1
ATOM 1603 N N . GLY A 1 206 ? -31.375 6.062 -4.48 1 44.09 206 GLY A N 1
ATOM 1604 C CA . GLY A 1 206 ? -32 5.48 -3.303 1 44.09 206 GLY A CA 1
ATOM 1605 C C . GLY A 1 206 ? -32.469 6.52 -2.297 1 44.09 206 GLY A C 1
ATOM 1606 O O . GLY A 1 206 ? -33.5 6.367 -1.68 1 44.09 206 GLY A O 1
ATOM 1607 N N . HIS A 1 207 ? -31.688 7.492 -2.104 1 44.28 207 HIS A N 1
ATOM 1608 C CA . HIS A 1 207 ? -32.094 8.617 -1.27 1 44.28 207 HIS A CA 1
ATOM 1609 C C . HIS A 1 207 ? -33.25 9.375 -1.887 1 44.28 207 HIS A C 1
ATOM 1611 O O . HIS A 1 207 ? -34.125 9.883 -1.168 1 44.28 207 HIS A O 1
ATOM 1617 N N . ARG A 1 208 ? -33.281 9.578 -3.113 1 46.19 208 ARG A N 1
ATOM 1618 C CA . ARG A 1 208 ? -34.406 10.211 -3.77 1 46.19 208 ARG A CA 1
ATOM 1619 C C . ARG A 1 208 ? -35.688 9.367 -3.623 1 46.19 208 ARG A C 1
ATOM 1621 O O . ARG A 1 208 ? -36.781 9.898 -3.424 1 46.19 208 ARG A O 1
ATOM 1628 N N . GLU A 1 209 ? -35.5 8.078 -3.773 1 45.75 209 GLU A N 1
ATOM 1629 C CA . GLU A 1 209 ? -36.656 7.184 -3.645 1 45.75 209 GLU A CA 1
ATOM 1630 C C . GLU A 1 209 ? -37.156 7.117 -2.199 1 45.75 209 GLU A C 1
ATOM 1632 O O . GLU A 1 209 ? -38.344 6.961 -1.95 1 45.75 209 GLU A O 1
ATOM 1637 N N . ALA A 1 210 ? -36.219 7.141 -1.334 1 43.78 210 ALA A N 1
ATOM 1638 C CA . ALA A 1 210 ? -36.594 7.145 0.078 1 43.78 210 ALA A CA 1
ATOM 1639 C C . ALA A 1 210 ? -37.188 8.492 0.484 1 43.78 210 ALA A C 1
ATOM 1641 O O . ALA A 1 210 ? -37.906 8.586 1.471 1 43.78 210 ALA A O 1
ATOM 1642 N N . ALA A 1 211 ? -36.656 9.547 -0.118 1 41.25 211 ALA A N 1
ATOM 1643 C CA . ALA A 1 211 ? -37.156 10.883 0.198 1 41.25 211 ALA A CA 1
ATOM 1644 C C . ALA A 1 211 ? -38.531 11.125 -0.406 1 41.25 211 ALA A C 1
ATOM 1646 O O . ALA A 1 211 ? -39.094 12.211 -0.265 1 41.25 211 ALA A O 1
ATOM 1647 N N . THR A 1 212 ? -38.875 10.258 -1.301 1 39.03 212 THR A N 1
ATOM 1648 C CA . THR A 1 212 ? -40.25 10.453 -1.769 1 39.03 212 THR A CA 1
ATOM 1649 C C . THR A 1 212 ? -41.25 10.039 -0.695 1 39.03 212 THR A C 1
ATOM 1651 O O . THR A 1 212 ? -41.281 8.875 -0.305 1 39.03 212 THR A O 1
ATOM 1654 N N . PRO A 1 213 ? -41.531 10.969 0.075 1 38.34 213 PRO A N 1
ATOM 1655 C CA . PRO A 1 213 ? -42.562 10.633 1.074 1 38.34 213 PRO A CA 1
ATOM 1656 C C . PRO A 1 213 ? -43.719 9.828 0.489 1 38.34 213 PRO A C 1
ATOM 1658 O O . PRO A 1 213 ? -44.062 9.984 -0.689 1 38.34 213 PRO A O 1
ATOM 1661 N N . PRO A 1 214 ? -43.906 8.625 0.934 1 39.19 214 PRO A N 1
ATOM 1662 C CA . PRO A 1 214 ? -45.094 7.98 0.359 1 39.19 214 PRO A CA 1
ATOM 1663 C C . PRO A 1 214 ? -46.25 8.938 0.189 1 39.19 214 PRO A C 1
ATOM 1665 O O . PRO A 1 214 ? -46.375 9.93 0.923 1 39.19 214 PRO A O 1
ATOM 1668 N N . PRO A 1 215 ? -46.781 9.039 -0.96 1 37.59 215 PRO A N 1
ATOM 1669 C CA . PRO A 1 215 ? -47.906 9.953 -1.099 1 37.59 215 PRO A CA 1
ATOM 1670 C C . PRO A 1 215 ? -48.906 9.812 0.036 1 37.59 215 PRO A C 1
ATOM 1672 O O . PRO A 1 215 ? -49.125 8.711 0.552 1 37.59 215 PRO A O 1
ATOM 1675 N N . TRP A 1 216 ? -49.031 10.805 0.852 1 33.34 216 TRP A N 1
ATOM 1676 C CA . TRP A 1 216 ? -50.062 10.797 1.906 1 33.34 216 TRP A CA 1
ATOM 1677 C C . TRP A 1 216 ? -51.406 10.328 1.365 1 33.34 216 TRP A C 1
ATOM 1679 O O . TRP A 1 216 ? -51.875 10.812 0.329 1 33.34 216 TRP A O 1
ATOM 1689 N N . ALA A 1 217 ? -51.688 9.055 1.468 1 34.78 217 ALA A N 1
ATOM 1690 C CA . ALA A 1 217 ? -53 8.57 1.076 1 34.78 217 ALA A CA 1
ATOM 1691 C C . ALA A 1 217 ? -54.094 9.484 1.613 1 34.78 217 ALA A C 1
ATOM 1693 O O . ALA A 1 217 ? -54.219 9.688 2.824 1 34.78 217 ALA A O 1
ATOM 1694 N N . ARG A 1 218 ? -54.594 10.461 0.861 1 35.44 218 ARG A N 1
ATOM 1695 C CA . ARG A 1 218 ? -55.719 11.297 1.198 1 35.44 218 ARG A CA 1
ATOM 1696 C C . ARG A 1 218 ? -56.875 10.461 1.759 1 35.44 218 ARG A C 1
ATOM 1698 O O . ARG A 1 218 ? -57.375 9.555 1.088 1 35.44 218 ARG A O 1
ATOM 1705 N N . T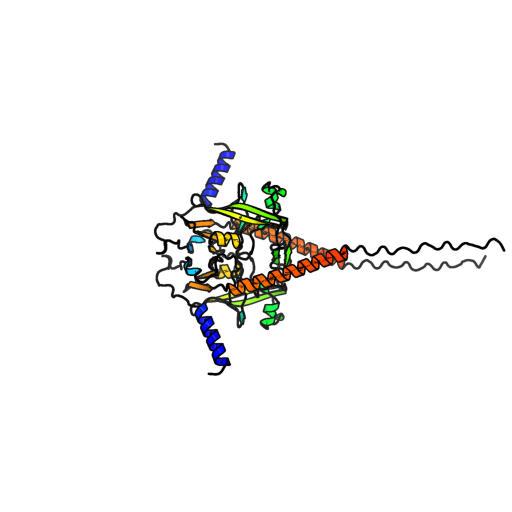HR A 1 219 ? -56.844 10.203 3.037 1 34.94 219 THR A N 1
ATOM 1706 C CA . THR A 1 219 ? -58 9.555 3.674 1 34.94 219 THR A CA 1
ATOM 1707 C C . THR A 1 219 ? -59.312 10.172 3.195 1 34.94 219 THR A C 1
ATOM 1709 O O . THR A 1 219 ? -59.469 11.391 3.252 1 34.94 219 THR A O 1
ATOM 1712 N N . LYS A 1 220 ? -60 9.5 2.318 1 38.25 220 LYS A N 1
ATOM 1713 C CA . LYS A 1 220 ? -61.344 9.883 1.841 1 38.25 220 LYS A CA 1
ATOM 1714 C C . LYS A 1 220 ? -62.219 10.391 2.986 1 38.25 220 LYS A C 1
ATOM 1716 O O . LYS A 1 220 ? -62.219 9.812 4.074 1 38.25 220 LYS A O 1
ATOM 1721 N N . PRO A 1 221 ? -62.656 11.68 2.977 1 35.62 221 PRO A N 1
ATOM 1722 C CA . PRO A 1 221 ? -63.531 12.219 4.023 1 35.62 221 PRO A CA 1
ATOM 1723 C C . PRO A 1 221 ? -64.688 11.289 4.367 1 35.62 221 PRO A C 1
ATOM 1725 O O . PRO A 1 221 ? -65.25 10.625 3.48 1 35.62 221 PRO A O 1
ATOM 1728 N N . ASP A 1 222 ? -64.75 10.695 5.562 1 35.19 222 ASP A N 1
ATOM 1729 C CA . ASP A 1 222 ? -65.875 9.891 6.082 1 35.19 222 ASP A CA 1
ATOM 1730 C C . ASP A 1 222 ? -67.25 10.516 5.727 1 35.19 222 ASP A C 1
ATOM 1732 O O . ASP A 1 222 ? -67.5 11.68 6.027 1 35.19 222 ASP A O 1
ATOM 1736 N N . GLN A 1 223 ? -67.812 10.156 4.598 1 35.94 223 GLN A N 1
ATOM 1737 C CA . GLN A 1 223 ? -69.188 10.539 4.203 1 35.94 223 GLN A CA 1
ATOM 1738 C C . GLN A 1 223 ? -70.188 10.398 5.371 1 35.94 223 GLN A C 1
ATOM 1740 O O . GLN A 1 223 ? -70.25 9.344 6.008 1 35.94 223 GLN A O 1
ATOM 1745 N N . GLU A 1 224 ? -70.438 11.453 6.113 1 32.44 224 GLU A N 1
ATOM 1746 C CA . GLU A 1 224 ? -71.5 11.562 7.117 1 32.44 224 GLU A CA 1
ATOM 1747 C C . GLU A 1 224 ? -72.812 10.945 6.625 1 32.44 224 GLU A C 1
ATOM 1749 O O . GLU A 1 224 ? -73.375 11.367 5.598 1 32.44 224 GLU A O 1
ATOM 1754 N N . VAL A 1 225 ? -73 9.641 6.75 1 36.03 225 VAL A N 1
ATOM 1755 C CA . VAL A 1 225 ? -74.312 9.031 6.516 1 36.03 225 VAL A CA 1
ATOM 1756 C C . VAL A 1 225 ? -75.375 9.766 7.316 1 36.03 225 VAL A C 1
ATOM 1758 O O . VAL A 1 225 ? -75.312 9.836 8.547 1 36.03 225 VAL A O 1
ATOM 1761 N N . ARG A 1 226 ? -76 10.805 6.766 1 34.78 226 ARG A N 1
ATOM 1762 C CA . ARG A 1 226 ? -77.188 11.516 7.25 1 34.78 226 ARG A CA 1
ATOM 1763 C C . ARG A 1 226 ? -78.312 10.547 7.637 1 34.78 226 ARG A C 1
ATOM 1765 O O . ARG A 1 226 ? -78.688 9.695 6.84 1 34.78 226 ARG A O 1
ATOM 1772 N N . ASP A 1 227 ? -78.312 10.086 8.945 1 32.91 227 ASP A N 1
ATOM 1773 C CA . ASP A 1 227 ? -79.375 9.305 9.547 1 32.91 227 ASP A CA 1
ATOM 1774 C C . ASP A 1 227 ? -80.75 9.922 9.234 1 32.91 227 ASP A C 1
ATOM 1776 O O . ASP A 1 227 ? -81.062 11.016 9.711 1 32.91 227 ASP A O 1
ATOM 1780 N N . GLU A 1 228 ? -81.062 10.016 8 1 35.5 228 GLU A N 1
ATOM 1781 C CA . GLU A 1 228 ? -82.438 10.508 7.625 1 35.5 228 GLU A CA 1
ATOM 1782 C C . GLU A 1 228 ? -83.5 9.719 8.336 1 35.5 228 GLU A C 1
ATOM 1784 O O . GLU A 1 228 ? -84.188 8.859 7.734 1 35.5 228 GLU A O 1
ATOM 1789 N N . GLU A 1 229 ? -83.25 9.039 9.477 1 32.62 229 GLU A N 1
ATOM 1790 C CA . GLU A 1 229 ? -84.438 8.305 9.938 1 32.62 229 GLU A CA 1
ATOM 1791 C C . GLU A 1 229 ? -85.562 9.258 10.32 1 32.62 229 GLU A C 1
ATOM 1793 O O . GLU A 1 229 ? -86.625 8.828 10.797 1 32.62 229 GLU A O 1
ATOM 1798 N N . THR A 1 230 ? -85.312 10.555 10.547 1 28.88 230 THR A N 1
ATOM 1799 C CA . THR A 1 230 ? -86.375 11.086 11.336 1 28.88 230 THR A CA 1
ATOM 1800 C C . THR A 1 230 ? -87.688 10.992 10.555 1 28.88 230 THR A C 1
ATOM 1802 O O . THR A 1 230 ? -88.75 10.703 11.141 1 28.88 230 THR A O 1
ATOM 1805 N N . LEU A 1 231 ? -87.812 11.711 9.43 1 26.55 231 LEU A N 1
ATOM 1806 C CA . LEU A 1 231 ? -89.125 12.312 9.227 1 26.55 231 LEU A CA 1
ATOM 1807 C C . LEU A 1 231 ? -90.125 11.312 8.602 1 26.55 231 LEU A C 1
ATOM 1809 O O . LEU A 1 231 ? -91.25 11.648 8.312 1 26.55 231 LEU A O 1
ATOM 1813 N N . ARG A 1 232 ? -89.812 9.961 8.547 1 22.62 232 ARG A N 1
ATOM 1814 C CA . ARG A 1 232 ? -91.125 9.422 8.273 1 22.62 232 ARG A CA 1
ATOM 1815 C C . ARG A 1 232 ? -91.938 9.25 9.562 1 22.62 232 ARG A C 1
ATOM 1817 O O . ARG A 1 232 ? -91.375 8.844 10.586 1 22.62 232 ARG A O 1
ATOM 1824 N N . MET B 1 1 ? 18.469 20.484 36.438 1 35.75 1 MET B N 1
ATOM 1825 C CA . MET B 1 1 ? 17.703 20.312 35.219 1 35.75 1 MET B CA 1
ATOM 1826 C C . MET B 1 1 ? 16.312 19.734 35.531 1 35.75 1 MET B C 1
ATOM 1828 O O . MET B 1 1 ? 16.188 18.75 36.25 1 35.75 1 MET B O 1
ATOM 1832 N N . THR B 1 2 ? 15.18 20.469 35.344 1 48.44 2 THR B N 1
ATOM 1833 C CA . THR B 1 2 ? 13.867 20.031 35.812 1 48.44 2 THR B CA 1
ATOM 1834 C C . THR B 1 2 ? 13.406 18.781 35.094 1 48.44 2 THR B C 1
ATOM 1836 O O . THR B 1 2 ? 13.93 18.453 34.031 1 48.44 2 THR B O 1
ATOM 1839 N N . SER B 1 3 ? 12.484 18.031 35.781 1 55.34 3 SER B N 1
ATOM 1840 C CA . SER B 1 3 ? 11.891 16.797 35.281 1 55.34 3 SER B CA 1
ATOM 1841 C C . SER B 1 3 ? 11.352 17 33.875 1 55.34 3 SER B C 1
ATOM 1843 O O . SER B 1 3 ? 11.438 16.094 33.031 1 55.34 3 SER B O 1
ATOM 1845 N N . SER B 1 4 ? 10.82 18.141 33.625 1 51.78 4 SER B N 1
ATOM 1846 C CA . SER B 1 4 ? 10.297 18.5 32.281 1 51.78 4 SER B CA 1
ATOM 1847 C C . SER B 1 4 ? 11.422 18.625 31.266 1 51.78 4 SER B C 1
ATOM 1849 O O . SER B 1 4 ? 11.281 18.203 30.125 1 51.78 4 SER B O 1
ATOM 1851 N N . ALA B 1 5 ? 12.516 19.188 31.656 1 47.56 5 ALA B N 1
ATOM 1852 C CA . ALA B 1 5 ? 13.68 19.344 30.797 1 47.56 5 ALA B CA 1
ATOM 1853 C C . ALA B 1 5 ? 14.289 18 30.438 1 47.56 5 ALA B C 1
ATOM 1855 O O . ALA B 1 5 ? 14.75 17.797 29.312 1 47.56 5 ALA B O 1
ATOM 1856 N N . ARG B 1 6 ? 14.258 17.094 31.328 1 43.53 6 ARG B N 1
ATOM 1857 C CA . ARG B 1 6 ? 14.781 15.758 31.078 1 43.53 6 ARG B CA 1
ATOM 1858 C C . ARG B 1 6 ? 13.914 15.008 30.062 1 43.53 6 ARG B C 1
ATOM 1860 O O . ARG B 1 6 ? 14.43 14.273 29.219 1 43.53 6 ARG B O 1
ATOM 1867 N N . LYS B 1 7 ? 12.625 15.188 30.203 1 42.41 7 LYS B N 1
ATOM 1868 C CA . LYS B 1 7 ? 11.711 14.547 29.266 1 42.41 7 LYS B CA 1
ATOM 1869 C C . LYS B 1 7 ? 11.844 15.156 27.875 1 42.41 7 LYS B C 1
ATOM 1871 O O . LYS B 1 7 ? 11.828 14.438 26.875 1 42.41 7 LYS B O 1
ATOM 1876 N N . ALA B 1 8 ? 12 16.406 27.797 1 41.38 8 ALA B N 1
ATOM 1877 C CA . ALA B 1 8 ? 12.234 17.062 26.516 1 41.38 8 ALA B CA 1
ATOM 1878 C C . ALA B 1 8 ? 13.562 16.625 25.922 1 41.38 8 ALA B C 1
ATOM 1880 O O . ALA B 1 8 ? 13.664 16.391 24.703 1 41.38 8 ALA B O 1
ATOM 1881 N N . HIS B 1 9 ? 14.602 16.531 26.734 1 40.16 9 HIS B N 1
ATOM 1882 C CA . HIS B 1 9 ? 15.906 16.078 26.25 1 40.16 9 HIS B CA 1
ATOM 1883 C C . HIS B 1 9 ? 15.859 14.609 25.844 1 40.16 9 HIS B C 1
ATOM 1885 O O . HIS B 1 9 ? 16.422 14.219 24.812 1 40.16 9 HIS B O 1
ATOM 1891 N N . ALA B 1 10 ? 15.172 13.805 26.625 1 40.53 10 ALA B N 1
ATOM 1892 C CA . ALA B 1 10 ? 15.016 12.391 26.281 1 40.53 10 ALA B CA 1
ATOM 1893 C C . ALA B 1 10 ? 14.188 12.227 25.016 1 40.53 10 ALA B C 1
ATOM 1895 O O . ALA B 1 10 ? 14.469 11.352 24.188 1 40.53 10 ALA B O 1
ATOM 1896 N N . ARG B 1 11 ? 13.203 13.031 24.859 1 36.53 11 ARG B N 1
ATOM 1897 C CA . ARG B 1 11 ? 12.398 13.07 23.641 1 36.53 11 ARG B CA 1
ATOM 1898 C C . ARG B 1 11 ? 13.227 13.547 22.453 1 36.53 11 ARG B C 1
ATOM 1900 O O . ARG B 1 11 ? 13.125 12.992 21.359 1 36.53 11 ARG B O 1
ATOM 1907 N N . ARG B 1 12 ? 14.047 14.578 22.672 1 37.34 12 ARG B N 1
ATOM 1908 C CA . ARG B 1 12 ? 14.969 15.031 21.641 1 37.34 12 ARG B CA 1
ATOM 1909 C C . ARG B 1 12 ? 16.016 13.969 21.328 1 37.34 12 ARG B C 1
ATOM 1911 O O . ARG B 1 12 ? 16.344 13.734 20.172 1 37.34 12 ARG B O 1
ATOM 1918 N N . ALA B 1 13 ? 16.578 13.367 22.406 1 39.19 13 ALA B N 1
ATOM 1919 C CA . ALA B 1 13 ? 17.578 12.32 22.203 1 39.19 13 ALA B CA 1
ATOM 1920 C C . ALA B 1 13 ? 16.984 11.117 21.484 1 39.19 13 ALA B C 1
ATOM 1922 O O . ALA B 1 13 ? 17.641 10.516 20.641 1 39.19 13 ALA B O 1
ATOM 1923 N N . ARG B 1 14 ? 15.797 10.602 21.906 1 34.62 14 ARG B N 1
ATOM 1924 C CA . ARG B 1 14 ? 15.133 9.508 21.219 1 34.62 14 ARG B CA 1
ATOM 1925 C C . ARG B 1 14 ? 14.742 9.906 19.797 1 34.62 14 ARG B C 1
ATOM 1927 O O . ARG B 1 14 ? 14.68 9.062 18.906 1 34.62 14 ARG B O 1
ATOM 1934 N N . TYR B 1 15 ? 14.375 11.141 19.625 1 32.28 15 TYR B N 1
ATOM 1935 C CA . TYR B 1 15 ? 14.172 11.742 18.297 1 32.28 15 TYR B CA 1
ATOM 1936 C C . TYR B 1 15 ? 15.461 11.703 17.484 1 32.28 15 TYR B C 1
ATOM 1938 O O . TYR B 1 15 ? 15.43 11.398 16.297 1 32.28 15 TYR B O 1
ATOM 1946 N N . GLU B 1 16 ? 16.562 12.062 18.125 1 35.72 16 GLU B N 1
ATOM 1947 C CA . GLU B 1 16 ? 17.859 12.062 17.484 1 35.72 16 GLU B CA 1
ATOM 1948 C C . GLU B 1 16 ? 18.297 10.641 17.125 1 35.72 16 GLU B C 1
ATOM 1950 O O . GLU B 1 16 ? 18.969 10.43 16.109 1 35.72 16 GLU B O 1
ATOM 1955 N N . GLU B 1 17 ? 18.016 9.672 17.953 1 34.69 17 GLU B N 1
ATOM 1956 C CA . GLU B 1 17 ? 18.406 8.297 17.672 1 34.69 17 GLU B CA 1
ATOM 1957 C C . GLU B 1 17 ? 17.641 7.73 16.484 1 34.69 17 GLU B C 1
ATOM 1959 O O . GLU B 1 17 ? 18.188 6.957 15.688 1 34.69 17 GLU B O 1
ATOM 1964 N N . VAL B 1 18 ? 16.375 7.938 16.516 1 32.28 18 VAL B N 1
ATOM 1965 C CA . VAL B 1 18 ? 15.617 7.375 15.406 1 32.28 18 VAL B CA 1
ATOM 1966 C C . VAL B 1 18 ? 16.109 7.969 14.086 1 32.28 18 VAL B C 1
ATOM 1968 O O . VAL B 1 18 ? 15.977 7.344 13.031 1 32.28 18 VAL B O 1
ATOM 1971 N N . PHE B 1 19 ? 16.531 9.195 14.18 1 31.19 19 PHE B N 1
ATOM 1972 C CA . PHE B 1 19 ? 16.891 9.906 12.961 1 31.19 19 PHE B CA 1
ATOM 1973 C C . PHE B 1 19 ? 18.391 9.844 12.711 1 31.19 19 PHE B C 1
ATOM 1975 O O . PHE B 1 19 ? 19.078 10.859 12.812 1 31.19 19 PHE B O 1
ATOM 1982 N N . SER B 1 20 ? 19.047 8.875 13.219 1 29.12 20 SER B N 1
ATOM 1983 C CA . SER B 1 20 ? 20.469 8.883 12.922 1 29.12 20 SER B CA 1
ATOM 1984 C C . SER B 1 20 ? 20.719 8.867 11.422 1 29.12 20 SER B C 1
ATOM 1986 O O . SER B 1 20 ? 20.406 7.891 10.742 1 29.12 20 SER B O 1
ATOM 1988 N N . ALA B 1 21 ? 20.719 10 10.773 1 30.05 21 ALA B N 1
ATOM 1989 C CA . ALA B 1 21 ? 21.281 10.203 9.438 1 30.05 21 ALA B CA 1
ATOM 1990 C C . ALA B 1 21 ? 22.656 9.562 9.32 1 30.05 21 ALA B C 1
ATOM 1992 O O . ALA B 1 21 ? 23.609 10 9.969 1 30.05 21 ALA B O 1
ATOM 1993 N N . GLN B 1 22 ? 22.734 8.367 9.148 1 30.28 22 GLN B N 1
ATOM 1994 C CA . GLN B 1 22 ? 24.078 8.07 8.68 1 30.28 22 GLN B CA 1
ATOM 1995 C C . GLN B 1 22 ? 24.453 8.938 7.477 1 30.28 22 GLN B C 1
ATOM 1997 O O . GLN B 1 22 ? 23.641 9.125 6.566 1 30.28 22 GLN B O 1
ATOM 2002 N N . ARG B 1 23 ? 25.297 9.867 7.531 1 29.61 23 ARG B N 1
ATOM 2003 C CA . ARG B 1 23 ? 25.969 10.625 6.473 1 29.61 23 ARG B CA 1
ATOM 2004 C C . ARG B 1 23 ? 26.125 9.781 5.211 1 29.61 23 ARG B C 1
ATOM 2006 O O . ARG B 1 23 ? 26.656 8.664 5.266 1 29.61 23 ARG B O 1
ATOM 2013 N N . PRO B 1 24 ? 25.156 10.039 4.176 1 33.59 24 PRO B N 1
ATOM 2014 C CA . PRO B 1 24 ? 25.656 9.398 2.953 1 33.59 24 PRO B CA 1
ATOM 2015 C C . PRO B 1 24 ? 27.156 9.547 2.781 1 33.59 24 PRO B C 1
ATOM 2017 O O . PRO B 1 24 ? 27.719 10.617 3.027 1 33.59 24 PRO B O 1
ATOM 2020 N N . SER B 1 25 ? 27.812 8.664 3.08 1 32.31 25 SER B N 1
ATOM 2021 C CA . SER B 1 25 ? 29.141 8.82 2.494 1 32.31 25 SER B CA 1
ATOM 2022 C C . SER B 1 25 ? 29.062 9.484 1.125 1 32.31 25 SER B C 1
ATOM 2024 O O . SER B 1 25 ? 28 9.516 0.499 1 32.31 25 SER B O 1
ATOM 2026 N N . SER B 1 26 ? 30.141 9.891 0.394 1 35.75 26 SER B N 1
ATOM 2027 C CA . SER B 1 26 ? 30.484 10.586 -0.839 1 35.75 26 SER B CA 1
ATOM 2028 C C . SER B 1 26 ? 29.5 10.25 -1.961 1 35.75 26 SER B C 1
ATOM 2030 O O . SER B 1 26 ? 28.922 11.141 -2.572 1 35.75 26 SER B O 1
ATOM 2032 N N . ASN B 1 27 ? 29.891 9.555 -3.064 1 41.41 27 ASN B N 1
ATOM 2033 C CA . ASN B 1 27 ? 29.938 9.484 -4.52 1 41.41 27 ASN B CA 1
ATOM 2034 C C . ASN B 1 27 ? 28.734 8.719 -5.074 1 41.41 27 ASN B C 1
ATOM 2036 O O . ASN B 1 27 ? 28.906 7.812 -5.895 1 41.41 27 ASN B O 1
ATOM 2040 N N . ASN B 1 28 ? 27.719 8.617 -4.281 1 49.34 28 ASN B N 1
ATOM 2041 C CA . ASN B 1 28 ? 26.781 7.691 -4.902 1 49.34 28 ASN B CA 1
ATOM 2042 C C . ASN B 1 28 ? 25.891 8.398 -5.926 1 49.34 28 ASN B C 1
ATOM 2044 O O . ASN B 1 28 ? 24.688 8.156 -5.984 1 49.34 28 ASN B O 1
ATOM 2048 N N . ARG B 1 29 ? 26.281 9.469 -6.438 1 51 29 ARG B N 1
ATOM 2049 C CA . ARG B 1 29 ? 25.594 10.094 -7.562 1 51 29 ARG B CA 1
ATOM 2050 C C . ARG B 1 29 ? 25.875 9.344 -8.859 1 51 29 ARG B C 1
ATOM 2052 O O . ARG B 1 29 ? 27 8.898 -9.094 1 51 29 ARG B O 1
ATOM 2059 N N . ASP B 1 30 ? 24.875 8.961 -9.516 1 52.31 30 ASP B N 1
ATOM 2060 C CA . ASP B 1 30 ? 25.125 8.422 -10.844 1 52.31 30 ASP B CA 1
ATOM 2061 C C . ASP B 1 30 ? 25.75 9.477 -11.758 1 52.31 30 ASP B C 1
ATOM 2063 O O . ASP B 1 30 ? 25.781 10.664 -11.414 1 52.31 30 ASP B O 1
ATOM 2067 N N . PRO B 1 31 ? 26.422 9.078 -12.711 1 48.38 31 PRO B N 1
ATOM 2068 C CA . PRO B 1 31 ? 27.062 10.031 -13.609 1 48.38 31 PRO B CA 1
ATOM 2069 C C . PRO B 1 31 ? 26.172 11.219 -13.953 1 48.38 31 PRO B C 1
ATOM 2071 O O . PRO B 1 31 ? 26.656 12.297 -14.281 1 48.38 31 PRO B O 1
ATOM 2074 N N . SER B 1 32 ? 24.859 10.977 -13.922 1 50.53 32 SER B N 1
ATOM 2075 C CA . SER B 1 32 ? 23.984 12.07 -14.297 1 50.53 32 SER B CA 1
ATOM 2076 C C . SER B 1 32 ? 23.719 13.008 -13.125 1 50.53 32 SER B C 1
ATOM 2078 O O . SER B 1 32 ? 23.062 14.031 -13.273 1 50.53 32 SER B O 1
ATOM 2080 N N . GLY B 1 33 ? 24.359 12.797 -12 1 54.22 33 GLY B N 1
ATOM 2081 C CA . GLY B 1 33 ? 24.188 13.664 -10.844 1 54.22 33 GLY B CA 1
ATOM 2082 C C . GLY B 1 33 ? 23.031 13.25 -9.953 1 54.22 33 GLY B C 1
ATOM 2083 O O . GLY B 1 33 ? 22.766 13.891 -8.93 1 54.22 33 GLY B O 1
ATOM 2084 N N . GLU B 1 34 ? 22.328 12.258 -10.406 1 58.53 34 GLU B N 1
ATOM 2085 C CA . GLU B 1 34 ? 21.125 11.891 -9.648 1 58.53 34 GLU B CA 1
ATOM 2086 C C . GLU B 1 34 ? 21.453 10.82 -8.609 1 58.53 34 GLU B C 1
ATOM 2088 O O . GLU B 1 34 ? 22.406 10.062 -8.758 1 58.53 34 GLU B O 1
ATOM 2093 N N . TYR B 1 35 ? 20.734 10.953 -7.484 1 64.06 35 TYR B N 1
ATOM 2094 C CA . TYR B 1 35 ? 21.062 10.117 -6.332 1 64.06 35 TYR B CA 1
ATOM 2095 C C . TYR B 1 35 ? 20.578 8.688 -6.535 1 64.06 35 TYR B C 1
ATOM 2097 O O . TYR B 1 35 ? 19.484 8.469 -7.066 1 64.06 35 TYR B O 1
ATOM 2105 N N . LEU B 1 36 ? 21.516 7.801 -6.379 1 83.38 36 LEU B N 1
ATOM 2106 C CA . LEU B 1 36 ? 21.234 6.375 -6.281 1 83.38 36 LEU B CA 1
ATOM 2107 C C . LEU B 1 36 ? 20.703 6.023 -4.898 1 83.38 36 LEU B C 1
ATOM 2109 O O . LEU B 1 36 ? 21.281 6.414 -3.881 1 83.38 36 LEU B O 1
ATOM 2113 N N . ILE B 1 37 ? 19.469 5.57 -4.879 1 89.69 37 ILE B N 1
ATOM 2114 C CA . ILE B 1 37 ? 18.906 5.098 -3.621 1 89.69 37 ILE B CA 1
ATOM 2115 C C . ILE B 1 37 ? 19.188 3.605 -3.463 1 89.69 37 ILE B C 1
ATOM 2117 O O . ILE B 1 37 ? 18.906 2.814 -4.367 1 89.69 37 ILE B O 1
ATOM 2121 N N . MET B 1 38 ? 19.75 3.291 -2.291 1 91.5 38 MET B N 1
ATOM 2122 C CA . MET B 1 38 ? 20.188 1.917 -2.082 1 91.5 38 MET B CA 1
ATOM 2123 C C . MET B 1 38 ? 19.578 1.333 -0.815 1 91.5 38 MET B C 1
ATOM 2125 O O . MET B 1 38 ? 19.391 2.043 0.175 1 91.5 38 MET B O 1
ATOM 2129 N N . PHE B 1 39 ? 19.266 0.027 -0.875 1 92.75 39 PHE B N 1
ATOM 2130 C CA . PHE B 1 39 ? 18.859 -0.75 0.289 1 92.75 39 PHE B CA 1
ATOM 2131 C C . PHE B 1 39 ? 19.781 -1.946 0.491 1 92.75 39 PHE B C 1
ATOM 2133 O O . PHE B 1 39 ? 20.188 -2.596 -0.475 1 92.75 39 PHE B O 1
ATOM 2140 N N . SER B 1 40 ? 20.125 -2.184 1.698 1 89.94 40 SER B N 1
ATOM 2141 C CA . SER B 1 40 ? 20.875 -3.363 2.117 1 89.94 40 SER B CA 1
ATOM 2142 C C . SER B 1 40 ? 20.297 -3.967 3.391 1 89.94 40 SER B C 1
ATOM 2144 O O . SER B 1 40 ? 19.375 -3.402 3.986 1 89.94 40 SER B O 1
ATOM 2146 N N . GLU B 1 41 ? 20.812 -5.113 3.787 1 88.69 41 GLU B N 1
ATOM 2147 C CA . GLU B 1 41 ? 20.328 -5.746 5.016 1 88.69 41 GLU B CA 1
ATOM 2148 C C . GLU B 1 41 ? 20.547 -4.836 6.223 1 88.69 41 GLU B C 1
ATOM 2150 O O . GLU B 1 41 ? 19.812 -4.91 7.203 1 88.69 41 GLU B O 1
ATOM 2155 N N . GLU B 1 42 ? 21.469 -3.955 6.109 1 90.75 42 GLU B N 1
ATOM 2156 C CA . GLU B 1 42 ? 21.766 -3.018 7.191 1 90.75 42 GLU B CA 1
ATOM 2157 C C . GLU B 1 42 ? 20.578 -2.082 7.441 1 90.75 42 GLU B C 1
ATOM 2159 O O . GLU B 1 42 ? 20.391 -1.602 8.562 1 90.75 42 GLU B O 1
ATOM 2164 N N . ASP B 1 43 ? 19.828 -1.942 6.465 1 93 43 ASP B N 1
ATOM 2165 C CA . ASP B 1 43 ? 18.672 -1.042 6.574 1 93 43 ASP B CA 1
ATOM 2166 C C . ASP B 1 43 ? 17.625 -1.606 7.52 1 93 43 ASP B C 1
ATOM 2168 O O . ASP B 1 43 ? 16.766 -0.87 8.008 1 93 43 ASP B O 1
ATOM 2172 N N . GLY B 1 44 ? 17.625 -2.859 7.684 1 93.31 44 GLY B N 1
ATOM 2173 C CA . GLY B 1 44 ? 16.641 -3.475 8.562 1 93.31 44 GLY B CA 1
ATOM 2174 C C . GLY B 1 44 ? 17.219 -3.926 9.891 1 93.31 44 GLY B C 1
ATOM 2175 O O . GLY B 1 44 ? 16.625 -4.75 10.586 1 93.31 44 GLY B O 1
ATOM 2176 N N . GLU B 1 45 ? 18.375 -3.459 10.195 1 92.44 45 GLU B N 1
ATOM 2177 C CA . GLU B 1 45 ? 19.016 -3.852 11.453 1 92.44 45 GLU B CA 1
ATOM 2178 C C . GLU B 1 45 ? 18.188 -3.41 12.648 1 92.44 45 GLU B C 1
ATOM 2180 O O . GLU B 1 45 ? 17.656 -2.295 12.672 1 92.44 45 GLU B O 1
ATOM 2185 N N . GLY B 1 46 ? 18.016 -4.32 13.656 1 94.38 46 GLY B N 1
ATOM 2186 C CA . GLY B 1 46 ? 17.281 -4 14.875 1 94.38 46 GLY B CA 1
ATOM 2187 C C . GLY B 1 46 ? 15.828 -4.438 14.82 1 94.38 46 GLY B C 1
ATOM 2188 O O . GLY B 1 46 ? 15.141 -4.449 15.844 1 94.38 46 GLY B O 1
ATOM 2189 N N . LEU B 1 47 ? 15.391 -4.816 13.703 1 95.75 47 LEU B N 1
ATOM 2190 C CA . LEU B 1 47 ? 14.008 -5.254 13.562 1 95.75 47 LEU B CA 1
ATOM 2191 C C . LEU B 1 47 ? 13.844 -6.699 14.031 1 95.75 47 LEU B C 1
ATOM 2193 O O . LEU B 1 47 ? 14.734 -7.527 13.82 1 95.75 47 LEU B O 1
ATOM 2197 N N . SER B 1 48 ? 12.75 -6.941 14.672 1 96.81 48 SER B N 1
ATOM 2198 C CA . SER B 1 48 ? 12.359 -8.312 14.977 1 96.81 48 SER B CA 1
ATOM 2199 C C . SER B 1 48 ? 11.836 -9.031 13.742 1 96.81 48 SER B C 1
ATOM 2201 O O . SER B 1 48 ? 10.883 -8.57 13.109 1 96.81 48 SER B O 1
ATOM 2203 N N . ARG B 1 49 ? 12.516 -10.172 13.445 1 93.94 49 ARG B N 1
ATOM 2204 C CA . ARG B 1 49 ? 12.133 -10.938 12.266 1 93.94 49 ARG B CA 1
ATOM 2205 C C . ARG B 1 49 ? 11.75 -12.367 12.641 1 93.94 49 ARG B C 1
ATOM 2207 O O . ARG B 1 49 ? 12.195 -12.883 13.664 1 93.94 49 ARG B O 1
ATOM 2214 N N . PRO B 1 50 ? 10.938 -12.969 11.742 1 94.81 50 PRO B N 1
ATOM 2215 C CA . PRO B 1 50 ? 10.188 -12.453 10.594 1 94.81 50 PRO B CA 1
ATOM 2216 C C . PRO B 1 50 ? 9.031 -11.539 11 1 94.81 50 PRO B C 1
ATOM 2218 O O . PRO B 1 50 ? 8.617 -11.547 12.164 1 94.81 50 PRO B O 1
ATOM 2221 N N . HIS B 1 51 ? 8.609 -10.633 10.039 1 95.75 51 HIS B N 1
ATOM 2222 C CA . HIS B 1 51 ? 7.473 -9.773 10.336 1 95.75 51 HIS B CA 1
ATOM 2223 C C . HIS B 1 51 ? 6.727 -9.383 9.062 1 95.75 51 HIS B C 1
ATOM 2225 O O . HIS B 1 51 ? 7.27 -9.5 7.965 1 95.75 51 HIS B O 1
ATOM 2231 N N . ASP B 1 52 ? 5.48 -8.938 9.242 1 96.56 52 ASP B N 1
ATOM 2232 C CA . ASP B 1 52 ? 4.676 -8.32 8.203 1 96.56 52 ASP B CA 1
ATOM 2233 C C . ASP B 1 52 ? 4.113 -6.977 8.664 1 96.56 52 ASP B C 1
ATOM 2235 O O . ASP B 1 52 ? 2.994 -6.605 8.305 1 96.56 52 ASP B O 1
ATOM 2239 N N . ASP B 1 53 ? 4.91 -6.348 9.508 1 98 53 ASP B N 1
ATOM 2240 C CA . ASP B 1 53 ? 4.469 -5.09 10.102 1 98 53 ASP B CA 1
ATOM 2241 C C . ASP B 1 53 ? 4.289 -4.012 9.039 1 98 53 ASP B C 1
ATOM 2243 O O . ASP B 1 53 ? 5.023 -3.982 8.047 1 98 53 ASP B O 1
ATOM 2247 N N . ALA B 1 54 ? 3.33 -3.182 9.32 1 98.38 54 ALA B N 1
ATOM 2248 C CA . ALA B 1 54 ? 3.121 -2.027 8.445 1 98.38 54 ALA B CA 1
ATOM 2249 C C . ALA B 1 54 ? 4.266 -1.028 8.578 1 98.38 54 ALA B C 1
ATOM 2251 O O . ALA B 1 54 ? 4.969 -1.009 9.594 1 98.38 54 ALA B O 1
ATOM 2252 N N . LEU B 1 55 ? 4.438 -0.299 7.48 1 98.69 55 LEU B N 1
ATOM 2253 C CA . LEU B 1 55 ? 5.398 0.798 7.527 1 98.69 55 LEU B CA 1
ATOM 2254 C C . LEU B 1 55 ? 4.754 2.059 8.102 1 98.69 55 LEU B C 1
ATOM 2256 O O . LEU B 1 55 ? 4.098 2.809 7.379 1 98.69 55 LEU B O 1
ATOM 2260 N N . VAL B 1 56 ? 4.961 2.225 9.398 1 98.31 56 VAL B N 1
ATOM 2261 C CA . VAL B 1 56 ? 4.379 3.334 10.148 1 98.31 56 VAL B CA 1
ATOM 2262 C C . VAL B 1 56 ? 5.488 4.27 10.625 1 98.31 56 VAL B C 1
ATOM 2264 O O . VAL B 1 56 ? 6.477 3.824 11.211 1 98.31 56 VAL B O 1
ATOM 2267 N N . VAL B 1 57 ? 5.25 5.555 10.344 1 96.06 57 VAL B N 1
ATOM 2268 C CA . VAL B 1 57 ? 6.289 6.52 10.688 1 96.06 57 VAL B CA 1
ATOM 2269 C C . VAL B 1 57 ? 5.684 7.664 11.492 1 96.06 57 VAL B C 1
ATOM 2271 O O . VAL B 1 57 ? 4.465 7.746 11.648 1 96.06 57 VAL B O 1
ATOM 2274 N N . THR B 1 58 ? 6.586 8.438 12.039 1 94.06 58 THR B N 1
ATOM 2275 C CA . THR B 1 58 ? 6.242 9.742 12.609 1 94.06 58 THR B CA 1
ATOM 2276 C C . THR B 1 58 ? 6.73 10.867 11.711 1 94.06 58 THR B C 1
ATOM 2278 O O . THR B 1 58 ? 7.84 10.812 11.18 1 94.06 58 THR B O 1
ATOM 2281 N N . SER B 1 59 ? 5.871 11.797 11.484 1 90.25 59 SER B N 1
ATOM 2282 C CA . SER B 1 59 ? 6.227 12.945 10.648 1 90.25 59 SER B CA 1
ATOM 2283 C C . SER B 1 59 ? 5.719 14.242 11.25 1 90.25 59 SER B C 1
ATOM 2285 O O . SER B 1 59 ? 4.785 14.242 12.062 1 90.25 59 SER B O 1
ATOM 2287 N N . GLN B 1 60 ? 6.438 15.273 10.844 1 90.5 60 GLN B N 1
ATOM 2288 C CA . GLN B 1 60 ? 5.949 16.609 11.188 1 90.5 60 GLN B CA 1
ATOM 2289 C C . GLN B 1 60 ? 4.988 17.125 10.125 1 90.5 60 GLN B C 1
ATOM 2291 O O . GLN B 1 60 ? 5.367 17.297 8.961 1 90.5 60 GLN B O 1
ATOM 2296 N N . ILE B 1 61 ? 3.807 17.328 10.484 1 89.5 61 ILE B N 1
ATOM 2297 C CA . ILE B 1 61 ? 2.779 17.875 9.602 1 89.5 61 ILE B CA 1
ATOM 2298 C C . ILE B 1 61 ? 2.328 19.234 10.125 1 89.5 61 ILE B C 1
ATOM 2300 O O . ILE B 1 61 ? 1.679 19.328 11.164 1 89.5 61 ILE B O 1
ATOM 2304 N N . SER B 1 62 ? 2.674 20.188 9.266 1 87.88 62 SER B N 1
ATOM 2305 C CA . SER B 1 62 ? 2.506 21.562 9.758 1 87.88 62 SER B CA 1
ATOM 2306 C C . SER B 1 62 ? 3.139 21.734 11.133 1 87.88 62 SER B C 1
ATOM 2308 O O . SER B 1 62 ? 4.34 21.516 11.305 1 87.88 62 SER B O 1
ATOM 2310 N N . ASN B 1 63 ? 2.389 22.062 12.102 1 85 63 ASN B N 1
ATOM 2311 C CA . ASN B 1 63 ? 2.938 22.312 13.43 1 85 63 ASN B CA 1
ATOM 2312 C C . ASN B 1 63 ? 2.686 21.141 14.367 1 85 63 ASN B C 1
ATOM 2314 O O . ASN B 1 63 ? 2.855 21.266 15.586 1 85 63 ASN B O 1
ATOM 2318 N N . TYR B 1 64 ? 2.443 20 13.734 1 88.88 64 TYR B N 1
ATOM 2319 C CA . TYR B 1 64 ? 2.07 18.859 14.562 1 88.88 64 TYR B CA 1
ATOM 2320 C C . TYR B 1 64 ? 2.988 17.672 14.305 1 88.88 64 TYR B C 1
ATOM 2322 O O . TYR B 1 64 ? 3.229 17.312 13.148 1 88.88 64 TYR B O 1
ATOM 2330 N N . ARG B 1 65 ? 3.5 17.203 15.391 1 89.88 65 ARG B N 1
ATOM 2331 C CA . ARG B 1 65 ? 4.16 15.914 15.297 1 89.88 65 ARG B CA 1
ATOM 2332 C C . ARG B 1 65 ? 3.139 14.781 15.242 1 89.88 65 ARG B C 1
ATOM 2334 O O . ARG B 1 65 ? 2.5 14.469 16.25 1 89.88 65 ARG B O 1
ATOM 2341 N N . THR B 1 66 ? 3.029 14.219 14.117 1 91.31 66 THR B N 1
ATOM 2342 C CA . THR B 1 66 ? 1.965 13.25 13.883 1 91.31 66 THR B CA 1
ATOM 2343 C C . THR B 1 66 ? 2.518 11.828 13.898 1 91.31 66 THR B C 1
ATOM 2345 O O . THR B 1 66 ? 3.365 11.477 13.078 1 91.31 66 THR B O 1
ATOM 2348 N N . LYS B 1 67 ? 2.012 11.062 14.844 1 94.69 67 LYS B N 1
ATOM 2349 C CA . LYS B 1 67 ? 2.355 9.648 14.938 1 94.69 67 LYS B CA 1
ATOM 2350 C C . LYS B 1 67 ? 1.387 8.789 14.125 1 94.69 67 LYS B C 1
ATOM 2352 O O . LYS B 1 67 ? 0.406 9.305 13.578 1 94.69 67 LYS B O 1
ATOM 2357 N N . ARG B 1 68 ? 1.78 7.57 13.953 1 97.31 68 ARG B N 1
ATOM 2358 C CA . ARG B 1 68 ? 0.928 6.57 13.312 1 97.31 68 ARG B CA 1
ATOM 2359 C C . ARG B 1 68 ? 0.551 7 11.898 1 97.31 68 ARG B C 1
ATOM 2361 O O . ARG B 1 68 ? -0.624 6.965 11.523 1 97.31 68 ARG B O 1
ATOM 2368 N N . VAL B 1 69 ? 1.558 7.453 11.18 1 97.19 69 VAL B N 1
ATOM 2369 C CA . VAL B 1 69 ? 1.404 7.73 9.758 1 97.19 69 VAL B CA 1
ATOM 2370 C C . VAL B 1 69 ? 1.71 6.473 8.953 1 97.19 69 VAL B C 1
ATOM 2372 O O . VAL B 1 69 ? 2.85 6 8.93 1 97.19 69 VAL B O 1
ATOM 2375 N N . LEU B 1 70 ? 0.722 5.961 8.305 1 98 70 LEU B N 1
ATOM 2376 C CA . LEU B 1 70 ? 0.89 4.77 7.484 1 98 70 LEU B CA 1
ATOM 2377 C C . LEU B 1 70 ? 1.417 5.129 6.102 1 98 70 LEU B C 1
ATOM 2379 O O . LEU B 1 70 ? 0.865 6.008 5.43 1 98 70 LEU B O 1
ATOM 2383 N N . ILE B 1 71 ? 2.508 4.48 5.68 1 98.19 71 ILE B N 1
ATOM 2384 C CA . ILE B 1 71 ? 2.975 4.539 4.301 1 98.19 71 ILE B CA 1
ATOM 2385 C C . ILE B 1 71 ? 2.271 3.469 3.469 1 98.19 71 ILE B C 1
ATOM 2387 O O . ILE B 1 71 ? 2.402 2.275 3.746 1 98.19 71 ILE B O 1
ATOM 2391 N N . ASP B 1 72 ? 1.519 3.893 2.514 1 98.06 72 ASP B N 1
ATOM 2392 C CA . ASP B 1 72 ? 0.67 2.971 1.763 1 98.06 72 ASP B CA 1
ATOM 2393 C C . ASP B 1 72 ? 0.74 3.258 0.265 1 98.06 72 ASP B C 1
ATOM 2395 O O . ASP B 1 72 ? -0.016 4.086 -0.25 1 98.06 72 ASP B O 1
ATOM 2399 N N . ASN B 1 73 ? 1.549 2.461 -0.448 1 98.44 73 ASN B N 1
ATOM 2400 C CA . ASN B 1 73 ? 1.695 2.707 -1.879 1 98.44 73 ASN B CA 1
ATOM 2401 C C . ASN B 1 73 ? 0.502 2.172 -2.664 1 98.44 73 ASN B C 1
ATOM 2403 O O . ASN B 1 73 ? 0.422 2.355 -3.881 1 98.44 73 ASN B O 1
ATOM 2407 N N . GLY B 1 74 ? -0.425 1.51 -2.014 1 97.38 74 GLY B N 1
ATOM 2408 C CA . GLY B 1 74 ? -1.667 1.083 -2.637 1 97.38 74 GLY B CA 1
ATOM 2409 C C . GLY B 1 74 ? -2.742 2.154 -2.619 1 97.38 74 GLY B C 1
ATOM 2410 O O . GLY B 1 74 ? -3.738 2.051 -3.338 1 97.38 74 GLY B O 1
ATOM 2411 N N . SER B 1 75 ? -2.557 3.135 -1.821 1 96.19 75 SER B N 1
ATOM 2412 C CA . SER B 1 75 ? -3.559 4.188 -1.673 1 96.19 75 SER B CA 1
ATOM 2413 C C . SER B 1 75 ? -3.426 5.234 -2.771 1 96.19 75 SER B C 1
ATOM 2415 O O . SER B 1 75 ? -2.34 5.773 -2.994 1 96.19 75 SER B O 1
ATOM 2417 N N . SER B 1 76 ? -4.535 5.512 -3.396 1 95.12 76 SER B N 1
ATOM 2418 C CA . SER B 1 76 ? -4.539 6.488 -4.48 1 95.12 76 SER B CA 1
ATOM 2419 C C . SER B 1 76 ? -4.613 7.91 -3.938 1 95.12 76 SER B C 1
ATOM 2421 O O . SER B 1 76 ? -4.527 8.875 -4.699 1 95.12 76 SER B O 1
ATOM 2423 N N . ALA B 1 77 ? -4.711 8.039 -2.648 1 95 77 ALA B N 1
ATOM 2424 C CA . ALA B 1 77 ? -4.852 9.359 -2.031 1 95 77 ALA B CA 1
ATOM 2425 C C . ALA B 1 77 ? -4.074 9.438 -0.721 1 95 77 ALA B C 1
ATOM 2427 O O . ALA B 1 77 ? -3.762 8.406 -0.115 1 95 77 ALA B O 1
ATOM 2428 N N . ASP B 1 78 ? -3.723 10.625 -0.411 1 96.56 78 ASP B N 1
ATOM 2429 C CA . ASP B 1 78 ? -3.291 10.93 0.951 1 96.56 78 ASP B CA 1
ATOM 2430 C C . ASP B 1 78 ? -4.488 11.203 1.857 1 96.56 78 ASP B C 1
ATOM 2432 O O . ASP B 1 78 ? -5.367 12 1.512 1 96.56 78 ASP B O 1
ATOM 2436 N N . ILE B 1 79 ? -4.469 10.555 3.029 1 96.69 79 ILE B N 1
ATOM 2437 C CA . ILE B 1 79 ? -5.668 10.602 3.861 1 96.69 79 ILE B CA 1
ATOM 2438 C C . ILE B 1 79 ? -5.316 11.172 5.234 1 96.69 79 ILE B C 1
ATOM 2440 O O . ILE B 1 79 ? -4.289 10.812 5.816 1 96.69 79 ILE B O 1
ATOM 2444 N N . LEU B 1 80 ? -6.105 12.086 5.656 1 96.56 80 LEU B N 1
ATOM 2445 C CA . LEU B 1 80 ? -6.137 12.547 7.039 1 96.56 80 LEU B CA 1
ATOM 2446 C C . LEU B 1 80 ? -7.434 12.125 7.727 1 96.56 80 LEU B C 1
ATOM 2448 O O . LEU B 1 80 ? -8.523 12.547 7.32 1 96.56 80 LEU B O 1
ATOM 2452 N N . PHE B 1 81 ? -7.297 11.32 8.758 1 96.31 81 PHE B N 1
ATOM 2453 C CA . PHE B 1 81 ? -8.508 10.852 9.422 1 96.31 81 PHE B CA 1
ATOM 2454 C C . PHE B 1 81 ? -9.078 11.922 10.336 1 96.31 81 PHE B C 1
ATOM 2456 O O . PHE B 1 81 ? -8.328 12.664 10.977 1 96.31 81 PHE B O 1
ATOM 2463 N N . TRP B 1 82 ? -10.336 11.898 10.461 1 95.56 82 TRP B N 1
ATOM 2464 C CA . TRP B 1 82 ? -11.109 12.953 11.117 1 95.56 82 TRP B CA 1
ATOM 2465 C C . TRP B 1 82 ? -10.641 13.156 12.555 1 95.56 82 TRP B C 1
ATOM 2467 O O . TRP B 1 82 ? -10.469 14.289 13 1 95.56 82 TRP B O 1
ATOM 2477 N N . GLU B 1 83 ? -10.414 12.102 13.273 1 94.62 83 GLU B N 1
ATOM 2478 C CA . GLU B 1 83 ? -9.992 12.219 14.664 1 94.62 83 GLU B CA 1
ATOM 2479 C C . GLU B 1 83 ? -8.664 12.961 14.781 1 94.62 83 GLU B C 1
ATOM 2481 O O . GLU B 1 83 ? -8.477 13.781 15.68 1 94.62 83 GLU B O 1
ATOM 2486 N N . ALA B 1 84 ? -7.789 12.695 13.914 1 95.44 84 ALA B N 1
ATOM 2487 C CA . ALA B 1 84 ? -6.508 13.398 13.883 1 95.44 84 ALA B CA 1
ATOM 2488 C C . ALA B 1 84 ? -6.691 14.852 13.469 1 95.44 84 ALA B C 1
ATOM 2490 O O . ALA B 1 84 ? -6.07 15.75 14.047 1 95.44 84 ALA B O 1
ATOM 2491 N N . PHE B 1 85 ? -7.539 15.086 12.531 1 95.31 85 PHE B N 1
ATOM 2492 C CA . PHE B 1 85 ? -7.852 16.422 12.047 1 95.31 85 PHE B CA 1
ATOM 2493 C C . PHE B 1 85 ? -8.336 17.312 13.18 1 95.31 85 PHE B C 1
ATOM 2495 O O . PHE B 1 85 ? -7.855 18.438 13.352 1 95.31 85 PHE B O 1
ATOM 2502 N N . ILE B 1 86 ? -9.211 16.766 13.938 1 93.94 86 ILE B N 1
ATOM 2503 C CA . ILE B 1 86 ? -9.773 17.5 15.062 1 93.94 86 ILE B CA 1
ATOM 2504 C C . ILE B 1 86 ? -8.688 17.766 16.094 1 93.94 86 ILE B C 1
ATOM 2506 O O . ILE B 1 86 ? -8.617 18.859 16.656 1 93.94 86 ILE B O 1
ATOM 2510 N N . LYS B 1 87 ? -7.867 16.828 16.297 1 93.5 87 LYS B N 1
ATOM 2511 C CA . LYS B 1 87 ? -6.805 16.953 17.297 1 93.5 87 LYS B CA 1
ATOM 2512 C C . LYS B 1 87 ? -5.789 18.016 16.875 1 93.5 87 LYS B C 1
ATOM 2514 O O . LYS B 1 87 ? -5.121 18.609 17.719 1 93.5 87 LYS B O 1
ATOM 2519 N N . MET B 1 88 ? -5.691 18.234 15.609 1 91.62 88 MET B N 1
ATOM 2520 C CA . MET B 1 88 ? -4.77 19.234 15.086 1 91.62 88 MET B CA 1
ATOM 2521 C C . MET B 1 88 ? -5.352 20.641 15.219 1 91.62 88 MET B C 1
ATOM 2523 O O . MET B 1 88 ? -4.703 21.625 14.852 1 91.62 88 MET B O 1
ATOM 2527 N N . GLU B 1 89 ? -6.555 20.734 15.648 1 89.62 89 GLU B N 1
ATOM 2528 C CA . GLU B 1 89 ? -7.234 22 15.938 1 89.62 89 GLU B CA 1
ATOM 2529 C C . GLU B 1 89 ? -7.391 22.844 14.672 1 89.62 89 GLU B C 1
ATOM 2531 O O . GLU B 1 89 ? -7.254 24.062 14.719 1 89.62 89 GLU B O 1
ATOM 2536 N N . ILE B 1 90 ? -7.527 22.125 13.625 1 87.88 90 ILE B N 1
ATOM 2537 C CA . ILE B 1 90 ? -7.855 22.781 12.367 1 87.88 90 ILE B CA 1
ATOM 2538 C C . ILE B 1 90 ? -9.367 22.938 12.242 1 87.88 90 ILE B C 1
ATOM 2540 O O . ILE B 1 90 ? -10.117 22 12.516 1 87.88 90 ILE B O 1
ATOM 2544 N N . THR B 1 91 ? -9.797 24.094 11.867 1 88.88 91 THR B N 1
ATOM 2545 C CA . THR B 1 91 ? -11.234 24.297 11.75 1 88.88 91 THR B CA 1
ATOM 2546 C C . THR B 1 91 ? -11.766 23.75 10.43 1 88.88 91 THR B C 1
ATOM 2548 O O . THR B 1 91 ? -11.102 23.875 9.391 1 88.88 91 THR B O 1
ATOM 2551 N N . PRO B 1 92 ? -12.914 23.172 10.453 1 88.5 92 PRO B N 1
ATOM 2552 C CA . PRO B 1 92 ? -13.484 22.562 9.258 1 88.5 92 PRO B CA 1
ATOM 2553 C C . PRO B 1 92 ? -13.734 23.562 8.133 1 88.5 92 PRO B C 1
ATOM 2555 O O . PRO B 1 92 ? -13.852 23.172 6.973 1 88.5 92 PRO B O 1
ATOM 2558 N N . ASP B 1 93 ? -13.758 24.797 8.461 1 90.75 93 ASP B N 1
ATOM 2559 C CA . ASP B 1 93 ? -14 25.812 7.449 1 90.75 93 ASP B CA 1
ATOM 2560 C C . ASP B 1 93 ? -12.82 25.922 6.484 1 90.75 93 ASP B C 1
ATOM 2562 O O . ASP B 1 93 ? -12.945 26.516 5.406 1 90.75 93 ASP B O 1
ATOM 2566 N N . ARG B 1 94 ? -11.789 25.344 6.902 1 92 94 ARG B N 1
ATOM 2567 C CA . ARG B 1 94 ? -10.594 25.375 6.066 1 92 94 ARG B CA 1
ATOM 2568 C C . ARG B 1 94 ? -10.625 24.266 5.02 1 92 94 ARG B C 1
ATOM 2570 O O . ARG B 1 94 ? -9.781 24.234 4.121 1 92 94 ARG B O 1
ATOM 2577 N N . LEU B 1 95 ? -11.625 23.422 5.09 1 94.94 95 LEU B N 1
ATOM 2578 C CA . LEU B 1 95 ? -11.727 22.297 4.16 1 94.94 95 LEU B CA 1
ATOM 2579 C C . LEU B 1 95 ? -12.344 22.75 2.838 1 94.94 95 LEU B C 1
ATOM 2581 O O . LEU B 1 95 ? -13.32 23.5 2.83 1 94.94 95 LEU B O 1
ATOM 2585 N N . ARG B 1 96 ? -11.727 22.328 1.802 1 95.19 96 ARG B N 1
ATOM 2586 C CA . ARG B 1 96 ? -12.328 22.438 0.477 1 95.19 96 ARG B CA 1
ATOM 2587 C C . ARG B 1 96 ? -13.18 21.219 0.152 1 95.19 96 ARG B C 1
ATOM 2589 O O . ARG B 1 96 ? -12.969 20.141 0.714 1 95.19 96 ARG B O 1
ATOM 2596 N N . PRO B 1 97 ? -14.117 21.406 -0.754 1 90.81 97 PRO B N 1
ATOM 2597 C CA . PRO B 1 97 ? -14.938 20.25 -1.122 1 90.81 97 PRO B CA 1
ATOM 2598 C C . PRO B 1 97 ? -14.117 19.125 -1.759 1 90.81 97 PRO B C 1
ATOM 2600 O O . PRO B 1 97 ? -13.18 19.391 -2.512 1 90.81 97 PRO B O 1
ATOM 2603 N N . ALA B 1 98 ? -14.562 17.938 -1.355 1 86.88 98 ALA B N 1
ATOM 2604 C CA . ALA B 1 98 ? -13.914 16.766 -1.943 1 86.88 98 ALA B CA 1
ATOM 2605 C C . ALA B 1 98 ? -14.578 16.375 -3.262 1 86.88 98 ALA B C 1
ATOM 2607 O O . ALA B 1 98 ? -15.805 16.406 -3.377 1 86.88 98 ALA B O 1
ATOM 2608 N N . PRO B 1 99 ? -13.75 16.031 -4.168 1 74.62 99 PRO B N 1
ATOM 2609 C CA . PRO B 1 99 ? -14.297 15.789 -5.5 1 74.62 99 PRO B CA 1
ATOM 2610 C C . PRO B 1 99 ? -15.07 14.477 -5.59 1 74.62 99 PRO B C 1
ATOM 2612 O O . PRO B 1 99 ? -16.156 14.43 -6.176 1 74.62 99 PRO B O 1
ATOM 2615 N N . THR B 1 100 ? -14.492 13.352 -5.219 1 79.38 100 THR B N 1
ATOM 2616 C CA . THR B 1 100 ? -15.078 12.039 -5.449 1 79.38 100 THR B CA 1
ATOM 2617 C C . THR B 1 100 ? -14.945 11.164 -4.211 1 79.38 100 THR B C 1
ATOM 2619 O O . THR B 1 100 ? -14.055 11.375 -3.385 1 79.38 100 THR B O 1
ATOM 2622 N N . PRO B 1 101 ? -15.891 10.242 -4.102 1 87.19 101 PRO B N 1
ATOM 2623 C CA . PRO B 1 101 ? -15.758 9.273 -3.008 1 87.19 101 PRO B CA 1
ATOM 2624 C C . PRO B 1 101 ? -14.508 8.406 -3.135 1 87.19 101 PRO B C 1
ATOM 2626 O O . PRO B 1 101 ? -13.984 8.234 -4.238 1 87.19 101 PRO B O 1
ATOM 2629 N N . LEU B 1 102 ? -14.117 7.992 -1.974 1 87.25 102 LEU B N 1
ATOM 2630 C CA . LEU B 1 102 ? -13.023 7.023 -1.921 1 87.25 102 LEU B CA 1
ATOM 2631 C C . LEU B 1 102 ? -13.57 5.598 -1.965 1 87.25 102 LEU B C 1
ATOM 2633 O O . LEU B 1 102 ? -14.562 5.285 -1.305 1 87.25 102 LEU B O 1
ATOM 2637 N N . LYS B 1 103 ? -12.914 4.844 -2.787 1 85.31 103 LYS B N 1
ATOM 2638 C CA . LYS B 1 103 ? -13.258 3.424 -2.84 1 85.31 103 LYS B CA 1
ATOM 2639 C C . LYS B 1 103 ? -12.219 2.584 -2.102 1 85.31 103 LYS B C 1
ATOM 2641 O O . LYS B 1 103 ? -11.016 2.736 -2.322 1 85.31 103 LYS B O 1
ATOM 2646 N N . GLY B 1 104 ? -12.75 1.759 -1.189 1 82.56 104 GLY B N 1
ATOM 2647 C CA . GLY B 1 104 ? -11.867 0.849 -0.48 1 82.56 104 GLY B CA 1
ATOM 2648 C C . GLY B 1 104 ? -11.664 -0.469 -1.204 1 82.56 104 GLY B C 1
ATOM 2649 O O . GLY B 1 104 ? -12.352 -0.757 -2.186 1 82.56 104 GLY B O 1
ATOM 2650 N N . SER B 1 105 ? -10.742 -1.243 -0.681 1 78.5 105 SER B N 1
ATOM 2651 C C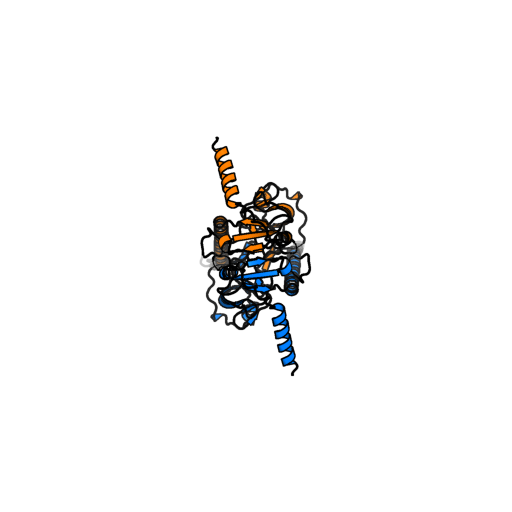A . SER B 1 105 ? -10.406 -2.537 -1.269 1 78.5 105 SER B CA 1
ATOM 2652 C C . SER B 1 105 ? -11.547 -3.531 -1.096 1 78.5 105 SER B C 1
ATOM 2654 O O . SER B 1 105 ? -11.594 -4.559 -1.777 1 78.5 105 SER B O 1
ATOM 2656 N N . THR B 1 106 ? -12.406 -3.262 -0.177 1 78.31 106 THR B N 1
ATOM 2657 C CA . THR B 1 106 ? -13.539 -4.145 0.055 1 78.31 106 THR B CA 1
ATOM 2658 C C . THR B 1 106 ? -14.727 -3.74 -0.821 1 78.31 106 THR B C 1
ATOM 2660 O O . THR B 1 106 ? -15.781 -4.375 -0.778 1 78.31 106 THR B O 1
ATOM 2663 N N . GLY B 1 107 ? -14.547 -2.717 -1.54 1 79.5 107 GLY B N 1
ATOM 2664 C CA . GLY B 1 107 ? -15.594 -2.279 -2.447 1 79.5 107 GLY B CA 1
ATOM 2665 C C . GLY B 1 107 ? -16.453 -1.16 -1.877 1 79.5 107 GLY B C 1
ATOM 2666 O O . GLY B 1 107 ? -17.203 -0.51 -2.609 1 79.5 107 GLY B O 1
ATOM 2667 N N . ASP B 1 108 ? -16.312 -0.912 -0.62 1 81.75 108 ASP B N 1
ATOM 2668 C CA . ASP B 1 108 ? -17.078 0.146 0.032 1 81.75 108 ASP B CA 1
ATOM 2669 C C . ASP B 1 108 ? -16.578 1.525 -0.392 1 81.75 108 ASP B C 1
ATOM 2671 O O . ASP B 1 108 ? -15.43 1.676 -0.802 1 81.75 108 ASP B O 1
ATOM 2675 N N . THR B 1 109 ? -17.5 2.453 -0.261 1 84.94 109 THR B N 1
ATOM 2676 C CA . THR B 1 109 ? -17.141 3.824 -0.606 1 84.94 109 THR B CA 1
ATOM 2677 C C . THR B 1 109 ? -17.391 4.762 0.573 1 84.94 109 THR B C 1
ATOM 2679 O O . THR B 1 109 ? -18.281 4.52 1.387 1 84.94 109 THR B O 1
ATOM 2682 N N . ILE B 1 110 ? -16.562 5.75 0.613 1 87.62 110 ILE B N 1
ATOM 2683 C CA . ILE B 1 110 ? -16.734 6.77 1.646 1 87.62 110 ILE B CA 1
ATOM 2684 C C . ILE B 1 110 ? -16.516 8.156 1.044 1 87.62 110 ILE B C 1
ATOM 2686 O O . ILE B 1 110 ? -15.57 8.359 0.268 1 87.62 110 ILE B O 1
ATOM 2690 N N . GLN B 1 111 ? -17.453 9.047 1.372 1 90.25 111 GLN B N 1
ATOM 2691 C CA . GLN B 1 111 ? -17.281 10.43 0.947 1 90.25 111 GLN B CA 1
ATOM 2692 C C . GLN B 1 111 ? -16.391 11.203 1.91 1 90.25 111 GLN B C 1
ATOM 2694 O O . GLN B 1 111 ? -16.719 11.375 3.082 1 90.25 111 GLN B O 1
ATOM 2699 N N . PRO B 1 112 ? -15.297 11.664 1.401 1 94.12 112 PRO B N 1
ATOM 2700 C CA . PRO B 1 112 ? -14.492 12.516 2.287 1 94.12 112 PRO B CA 1
ATOM 2701 C C . PRO B 1 112 ? -15.242 13.766 2.74 1 94.12 112 PRO B C 1
ATOM 2703 O O . PRO B 1 112 ? -16.078 14.289 2.004 1 94.12 112 PRO B O 1
ATOM 2706 N N . ILE B 1 113 ? -14.898 14.266 3.926 1 94.69 113 ILE B N 1
ATOM 2707 C CA . ILE B 1 113 ? -15.484 15.484 4.465 1 94.69 113 ILE B CA 1
ATOM 2708 C C . ILE B 1 113 ? -14.984 16.688 3.668 1 94.69 113 ILE B C 1
ATOM 2710 O O . ILE B 1 113 ? -15.711 17.672 3.479 1 94.69 113 ILE B O 1
ATOM 2714 N N . GLY B 1 114 ? -13.781 16.562 3.23 1 96.06 114 GLY B N 1
ATOM 2715 C CA . GLY B 1 114 ? -13.148 17.641 2.467 1 96.06 114 GLY B CA 1
ATOM 2716 C C . GLY B 1 114 ? -11.688 17.375 2.168 1 96.06 114 GLY B C 1
ATOM 2717 O O . GLY B 1 114 ? -11.203 16.25 2.342 1 96.06 114 GLY B O 1
ATOM 2718 N N . VAL B 1 115 ? -11.125 18.422 1.573 1 96.88 115 VAL B N 1
ATOM 2719 C CA . VAL B 1 115 ? -9.703 18.375 1.224 1 96.88 115 VAL B CA 1
ATOM 2720 C C . VAL B 1 115 ? -8.961 19.5 1.934 1 96.88 115 VAL B C 1
ATOM 2722 O O . VAL B 1 115 ? -9.492 20.609 2.07 1 96.88 115 VAL B O 1
ATOM 2725 N N . ILE B 1 116 ? -7.773 19.188 2.381 1 95.62 116 ILE B N 1
ATOM 2726 C CA . ILE B 1 116 ? -6.926 20.219 2.98 1 95.62 116 ILE B CA 1
ATOM 2727 C C . ILE B 1 116 ? -5.484 20.031 2.516 1 95.62 116 ILE B C 1
ATOM 2729 O O . ILE B 1 116 ? -5.023 18.906 2.342 1 95.62 116 ILE B O 1
ATOM 2733 N N . THR B 1 117 ? -4.824 21.141 2.303 1 95.38 117 THR B N 1
ATOM 2734 C CA . THR B 1 117 ? -3.402 21.109 1.975 1 95.38 117 THR B CA 1
ATOM 2735 C C . THR B 1 117 ? -2.557 21.422 3.209 1 95.38 117 THR B C 1
ATOM 2737 O O . THR B 1 117 ? -2.764 22.438 3.879 1 95.38 117 THR B O 1
ATOM 2740 N N . LEU B 1 118 ? -1.686 20.531 3.533 1 94.44 118 LEU B N 1
ATOM 2741 C CA . LEU B 1 118 ? -0.813 20.703 4.688 1 94.44 118 LEU B CA 1
ATOM 2742 C C . LEU B 1 118 ? 0.65 20.531 4.301 1 94.44 118 LEU B C 1
ATOM 2744 O O . LEU B 1 118 ? 0.958 19.797 3.354 1 94.44 118 LEU B O 1
ATOM 2748 N N . PHE B 1 119 ? 1.455 21.156 5.102 1 91.75 119 PHE B N 1
ATOM 2749 C CA . PHE B 1 119 ? 2.895 20.984 4.949 1 91.75 119 PHE B CA 1
ATOM 2750 C C . PHE B 1 119 ? 3.381 19.766 5.719 1 91.75 119 PHE B C 1
ATOM 2752 O O . PHE B 1 119 ? 3.066 19.609 6.898 1 91.75 119 PHE B O 1
ATOM 2759 N N . VAL B 1 120 ? 4.148 18.938 5.004 1 90.06 120 VAL B N 1
ATOM 2760 C CA . VAL B 1 120 ? 4.699 17.734 5.625 1 90.06 120 VAL B CA 1
ATOM 2761 C C . VAL B 1 120 ? 6.223 17.781 5.582 1 90.06 120 VAL B C 1
ATOM 2763 O O . VAL B 1 120 ? 6.812 17.969 4.512 1 90.06 120 VAL B O 1
ATOM 2766 N N . LEU B 1 121 ? 6.781 17.719 6.699 1 86.75 121 LEU B N 1
ATOM 2767 C CA . LEU B 1 121 ? 8.234 17.625 6.805 1 86.75 121 LEU B CA 1
ATOM 2768 C C . LEU B 1 121 ? 8.68 16.172 6.945 1 86.75 121 LEU B C 1
ATOM 2770 O O . LEU B 1 121 ? 8.18 15.453 7.809 1 86.75 121 LEU B O 1
ATOM 2774 N N . VAL B 1 122 ? 9.453 15.797 5.977 1 77.06 122 VAL B N 1
ATOM 2775 C CA . VAL B 1 122 ? 9.938 14.422 6.023 1 77.06 122 VAL B CA 1
ATOM 2776 C C . VAL B 1 122 ? 11.461 14.414 6.148 1 77.06 122 VAL B C 1
ATOM 2778 O O . VAL B 1 122 ? 12.141 15.305 5.641 1 77.06 122 VAL B O 1
ATOM 2781 N N . GLY B 1 123 ? 11.93 13.391 6.816 1 72.94 123 GLY B N 1
ATOM 2782 C CA . GLY B 1 123 ? 13.367 13.242 6.961 1 72.94 123 GLY B CA 1
ATOM 2783 C C . GLY B 1 123 ? 13.859 13.523 8.367 1 72.94 123 GLY B C 1
ATOM 2784 O O . GLY B 1 123 ? 13.062 13.82 9.266 1 72.94 123 GLY B O 1
ATOM 2785 N N . THR B 1 124 ? 15.078 13.133 8.578 1 64.12 124 THR B N 1
ATOM 2786 C CA . THR B 1 124 ? 15.719 13.383 9.859 1 64.12 124 THR B CA 1
ATOM 2787 C C . THR B 1 124 ? 16.656 14.578 9.773 1 64.12 124 THR B C 1
ATOM 2789 O O . THR B 1 124 ? 17.328 14.781 8.758 1 64.12 124 THR B O 1
ATOM 2792 N N . THR B 1 125 ? 16.469 15.477 10.703 1 60.12 125 THR B N 1
ATOM 2793 C CA . THR B 1 125 ? 17.359 16.625 10.703 1 60.12 125 THR B CA 1
ATOM 2794 C C . THR B 1 125 ? 18.812 16.172 10.609 1 60.12 125 THR B C 1
ATOM 2796 O O . THR B 1 125 ? 19.219 15.195 11.25 1 60.12 125 THR B O 1
ATOM 2799 N N . PRO B 1 126 ? 19.562 16.75 9.797 1 58.94 126 PRO B N 1
ATOM 2800 C CA . PRO B 1 126 ? 19.297 17.953 9.016 1 58.94 126 PRO B CA 1
ATOM 2801 C C . PRO B 1 126 ? 18.781 17.656 7.613 1 58.94 126 PRO B C 1
ATOM 2803 O O . PRO B 1 126 ? 18.547 18.578 6.824 1 58.94 126 PRO B O 1
ATOM 2806 N N . LYS B 1 127 ? 18.562 16.5 7.371 1 65.12 127 LYS B N 1
ATOM 2807 C CA . LYS B 1 127 ? 18.125 16.156 6.023 1 65.12 127 LYS B CA 1
ATOM 2808 C C . LYS B 1 127 ? 16.609 16.109 5.941 1 65.12 127 LYS B C 1
ATOM 2810 O O . LYS B 1 127 ? 16 15.023 5.949 1 65.12 127 LYS B O 1
ATOM 2815 N N . THR B 1 128 ? 16.078 17.312 5.988 1 71.81 128 THR B N 1
ATOM 2816 C CA . THR B 1 128 ? 14.625 17.375 5.93 1 71.81 128 THR B CA 1
ATOM 2817 C C . THR B 1 128 ? 14.172 18.109 4.664 1 71.81 128 THR B C 1
ATOM 2819 O O . THR B 1 128 ? 14.922 18.891 4.086 1 71.81 128 THR B O 1
ATOM 2822 N N . THR B 1 129 ? 13.18 17.672 4.18 1 77.31 129 THR B N 1
ATOM 2823 C CA . THR B 1 129 ? 12.484 18.344 3.09 1 77.31 129 THR B CA 1
ATOM 2824 C C . THR B 1 129 ? 10.992 18.438 3.373 1 77.31 129 THR B C 1
ATOM 2826 O O . THR B 1 129 ? 10.477 17.734 4.242 1 77.31 129 THR B O 1
ATOM 2829 N N . SER B 1 130 ? 10.453 19.5 2.801 1 84.12 130 SER B N 1
ATOM 2830 C CA . SER B 1 130 ? 9.031 19.75 3.025 1 84.12 130 SER B CA 1
ATOM 2831 C C . SER B 1 130 ? 8.242 19.625 1.728 1 84.12 130 SER B C 1
ATOM 2833 O O . SER B 1 130 ? 8.734 20 0.66 1 84.12 130 SER B O 1
ATOM 2835 N N . PHE B 1 131 ? 7.074 19.094 1.903 1 87.56 131 PHE B N 1
ATOM 2836 C CA . PHE B 1 131 ? 6.145 18.969 0.789 1 87.56 131 PHE B CA 1
ATOM 2837 C C . PHE B 1 131 ? 4.758 19.453 1.185 1 87.56 131 PHE B C 1
ATOM 2839 O O . PHE B 1 131 ? 4.34 19.297 2.334 1 87.56 131 PHE B O 1
ATOM 2846 N N . MET B 1 132 ? 4.156 20.125 0.181 1 93.25 132 MET B N 1
ATOM 2847 C CA . MET B 1 132 ? 2.732 20.406 0.344 1 93.25 132 MET B CA 1
ATOM 2848 C C . MET B 1 132 ? 1.893 19.234 -0.151 1 93.25 132 MET B C 1
ATOM 2850 O O . MET B 1 132 ? 1.998 18.828 -1.313 1 93.25 132 MET B O 1
ATOM 2854 N N . ILE B 1 133 ? 1.087 18.75 0.765 1 94.94 133 ILE B N 1
ATOM 2855 C CA . ILE B 1 133 ? 0.313 17.562 0.435 1 94.94 133 ILE B CA 1
ATOM 2856 C C . ILE B 1 133 ? -1.178 17.844 0.592 1 94.94 133 ILE B C 1
ATOM 2858 O O . ILE B 1 133 ? -1.592 18.484 1.561 1 94.94 133 ILE B O 1
ATOM 2862 N N . ASN B 1 134 ? -1.956 17.453 -0.435 1 95.19 134 ASN B N 1
ATOM 2863 C CA . ASN B 1 134 ? -3.41 17.453 -0.318 1 95.19 134 ASN B CA 1
ATOM 2864 C C . ASN B 1 134 ? -3.926 16.188 0.365 1 95.19 134 ASN B C 1
ATOM 2866 O O . ASN B 1 134 ? -3.742 15.086 -0.146 1 95.19 134 ASN B O 1
ATOM 2870 N N . PHE B 1 135 ? -4.594 16.422 1.447 1 96.5 135 PHE B N 1
ATOM 2871 C CA . PHE B 1 135 ? -5.184 15.305 2.178 1 96.5 135 PHE B CA 1
ATOM 2872 C C . PHE B 1 135 ? -6.699 15.281 2.004 1 96.5 135 PHE B C 1
ATOM 2874 O O . PHE B 1 135 ? -7.359 16.312 2.135 1 96.5 135 PHE B O 1
ATOM 2881 N N . LEU B 1 136 ? -7.207 14.125 1.643 1 96.5 136 LEU B N 1
ATOM 2882 C CA . LEU B 1 136 ? -8.625 13.898 1.866 1 96.5 136 LEU B CA 1
ATOM 2883 C C . LEU B 1 136 ? -8.914 13.664 3.346 1 96.5 136 LEU B C 1
ATOM 2885 O O . LEU B 1 136 ? -8.312 12.797 3.971 1 96.5 136 LEU B O 1
ATOM 2889 N N . VAL B 1 137 ? -9.781 14.43 3.887 1 96.62 137 VAL B N 1
ATOM 2890 C CA . VAL B 1 137 ? -10.195 14.242 5.273 1 96.62 137 VAL B CA 1
ATOM 2891 C C . VAL B 1 137 ? -11.367 13.266 5.336 1 96.62 137 VAL B C 1
ATOM 2893 O O . VAL B 1 137 ? -12.43 13.523 4.766 1 96.62 137 VAL B O 1
ATOM 2896 N N . VAL B 1 138 ? -11.133 12.188 6.062 1 95.12 138 VAL B N 1
ATOM 2897 C CA . VAL B 1 138 ? -12.094 11.086 6.043 1 95.12 138 VAL B CA 1
ATOM 2898 C C . VAL B 1 138 ? -12.562 10.781 7.465 1 95.12 138 VAL B C 1
ATOM 2900 O O . VAL B 1 138 ? -11.742 10.672 8.383 1 95.12 138 VAL B O 1
ATOM 2903 N N . LYS B 1 139 ? -13.883 10.664 7.551 1 93.56 139 LYS B N 1
ATOM 2904 C CA . LYS B 1 139 ? -14.453 10.227 8.82 1 93.56 139 LYS B CA 1
ATOM 2905 C C . LYS B 1 139 ? -14.664 8.719 8.836 1 93.56 139 LYS B C 1
ATOM 2907 O O . LYS B 1 139 ? -15.734 8.227 8.461 1 93.56 139 LYS B O 1
ATOM 2912 N N . ALA B 1 140 ? -13.766 7.969 9.289 1 89.81 140 ALA B N 1
ATOM 2913 C CA . ALA B 1 140 ? -13.789 6.516 9.438 1 89.81 140 ALA B CA 1
ATOM 2914 C C . ALA B 1 140 ? -12.906 6.074 10.602 1 89.81 140 ALA B C 1
ATOM 2916 O O . ALA B 1 140 ? -11.906 6.727 10.914 1 89.81 140 ALA B O 1
ATOM 2917 N N . PRO B 1 141 ? -13.328 5.012 11.227 1 88.94 141 PRO B N 1
ATOM 2918 C CA . PRO B 1 141 ? -12.445 4.496 12.281 1 88.94 141 PRO B CA 1
ATOM 2919 C C . PRO B 1 141 ? -11.109 4 11.742 1 88.94 141 PRO B C 1
ATOM 2921 O O . PRO B 1 141 ? -11.062 3.289 10.734 1 88.94 141 PRO B O 1
ATOM 2924 N N . SER B 1 142 ? -10.055 4.512 12.438 1 92.38 142 SER B N 1
ATOM 2925 C CA . SER B 1 142 ? -8.727 4.07 12.023 1 92.38 142 SER B CA 1
ATOM 2926 C C . SER B 1 142 ? -7.734 4.137 13.18 1 92.38 142 SER B C 1
ATOM 2928 O O . SER B 1 142 ? -7.781 5.066 13.992 1 92.38 142 SER B O 1
ATOM 2930 N N . SER B 1 143 ? -6.883 3.17 13.188 1 94.5 143 SER B N 1
ATOM 2931 C CA . SER B 1 143 ? -5.789 3.197 14.148 1 94.5 143 SER B CA 1
ATOM 2932 C C . SER B 1 143 ? -4.664 4.117 13.688 1 94.5 143 SER B C 1
ATOM 2934 O O . SER B 1 143 ? -3.76 4.441 14.461 1 94.5 143 SER B O 1
ATOM 2936 N N . TYR B 1 144 ? -4.688 4.539 12.492 1 96.5 144 TYR B N 1
ATOM 2937 C CA . TYR B 1 144 ? -3.727 5.492 11.945 1 96.5 144 TYR B CA 1
ATOM 2938 C C . TYR B 1 144 ? -4.285 6.91 11.977 1 96.5 144 TYR B C 1
ATOM 2940 O O . TYR B 1 144 ? -5.496 7.109 11.875 1 96.5 144 TYR B O 1
ATOM 2948 N N . ASN B 1 145 ? -3.395 7.82 12.109 1 96.69 145 ASN B N 1
ATOM 2949 C CA . ASN B 1 145 ? -3.791 9.219 12.031 1 96.69 145 ASN B CA 1
ATOM 2950 C C . ASN B 1 145 ? -3.824 9.719 10.586 1 96.69 145 ASN B C 1
ATOM 2952 O O . ASN B 1 145 ? -4.629 10.586 10.242 1 96.69 145 ASN B O 1
ATOM 2956 N N . MET B 1 146 ? -2.902 9.156 9.812 1 96.75 146 MET B N 1
ATOM 2957 C CA . MET B 1 146 ? -2.738 9.594 8.43 1 96.75 146 MET B CA 1
ATOM 2958 C C . MET B 1 146 ? -2.258 8.438 7.551 1 96.75 146 MET B C 1
ATOM 2960 O O . MET B 1 146 ? -1.624 7.504 8.039 1 96.75 146 MET B O 1
ATOM 2964 N N . ILE B 1 147 ? -2.609 8.539 6.309 1 96.94 147 ILE B N 1
ATOM 2965 C CA . ILE B 1 147 ? -2.037 7.688 5.27 1 96.94 147 ILE B CA 1
ATOM 2966 C C . ILE B 1 147 ? -1.315 8.547 4.234 1 96.94 147 ILE B C 1
ATOM 2968 O O . ILE B 1 147 ? -1.896 9.484 3.684 1 96.94 147 ILE B O 1
ATOM 2972 N N . LEU B 1 148 ? -0.066 8.297 4.062 1 97 148 LEU B N 1
ATOM 2973 C CA . LEU B 1 148 ? 0.631 8.82 2.891 1 97 148 LEU B CA 1
ATOM 2974 C C . LEU B 1 148 ? 0.575 7.824 1.737 1 97 148 LEU B C 1
ATOM 2976 O O . LEU B 1 148 ? 1.17 6.75 1.812 1 97 148 LEU B O 1
ATOM 2980 N N . GLY B 1 149 ? -0.173 8.234 0.719 1 97.62 149 GLY B N 1
ATOM 2981 C CA . GLY B 1 149 ? -0.361 7.387 -0.447 1 97.62 149 GLY B CA 1
ATOM 2982 C C . GLY B 1 149 ? 0.558 7.746 -1.6 1 97.62 149 GLY B C 1
ATOM 2983 O O . GLY B 1 149 ? 1.594 8.383 -1.399 1 97.62 149 GLY B O 1
ATOM 2984 N N . ARG B 1 150 ? 0.162 7.324 -2.775 1 98.06 150 ARG B N 1
ATOM 2985 C CA . ARG B 1 150 ? 0.996 7.43 -3.967 1 98.06 150 ARG B CA 1
ATOM 2986 C C . ARG B 1 150 ? 1.262 8.891 -4.32 1 98.06 150 ARG B C 1
ATOM 2988 O O . ARG B 1 150 ? 2.369 9.242 -4.73 1 98.06 150 ARG B O 1
ATOM 2995 N N . PRO B 1 151 ? 0.343 9.805 -4.176 1 97.06 151 PRO B N 1
ATOM 2996 C CA . PRO B 1 151 ? 0.658 11.195 -4.527 1 97.06 151 PRO B CA 1
ATOM 2997 C C . PRO B 1 151 ? 1.856 11.742 -3.752 1 97.06 151 PRO B C 1
ATOM 2999 O O . PRO B 1 151 ? 2.766 12.32 -4.348 1 97.06 151 PRO B O 1
ATOM 3002 N N . SER B 1 152 ? 1.837 11.469 -2.48 1 95.62 152 SER B N 1
ATOM 3003 C CA . SER B 1 152 ? 2.947 11.953 -1.667 1 95.62 152 SER B CA 1
ATOM 3004 C C . SER B 1 152 ? 4.23 11.18 -1.969 1 95.62 152 SER B C 1
ATOM 3006 O O . SER B 1 152 ? 5.301 11.773 -2.107 1 95.62 152 SER B O 1
ATOM 3008 N N . LEU B 1 153 ? 4.121 9.891 -2.043 1 96.5 153 LEU B N 1
ATOM 3009 C CA . LEU B 1 153 ? 5.289 9.047 -2.283 1 96.5 153 LEU B CA 1
ATOM 3010 C C . LEU B 1 153 ? 5.941 9.391 -3.617 1 96.5 153 LEU B C 1
ATOM 3012 O O . LEU B 1 153 ? 7.172 9.43 -3.721 1 96.5 153 LEU B O 1
ATOM 3016 N N . ASN B 1 154 ? 5.121 9.672 -4.605 1 95.69 154 ASN B N 1
ATOM 3017 C CA . ASN B 1 154 ? 5.652 10 -5.926 1 95.69 154 ASN B CA 1
ATOM 3018 C C . ASN B 1 154 ? 6.223 11.414 -5.969 1 95.69 154 ASN B C 1
ATOM 3020 O O . ASN B 1 154 ? 7.211 11.672 -6.656 1 95.69 154 ASN B O 1
ATOM 3024 N N . GLN B 1 155 ? 5.555 12.25 -5.246 1 92.56 155 GLN B N 1
ATOM 3025 C CA . GLN B 1 155 ? 6.09 13.609 -5.145 1 92.56 155 GLN B CA 1
ATOM 3026 C C . GLN B 1 155 ? 7.508 13.594 -4.574 1 92.56 155 GLN B C 1
ATOM 3028 O O . GLN B 1 155 ? 8.352 14.398 -4.98 1 92.56 155 GLN B O 1
ATOM 3033 N N . MET B 1 156 ? 7.773 12.633 -3.742 1 89.44 156 MET B N 1
ATOM 3034 C CA . MET B 1 156 ? 9.078 12.547 -3.084 1 89.44 156 MET B CA 1
ATOM 3035 C C . MET B 1 156 ? 9.992 11.57 -3.82 1 89.44 156 MET B C 1
ATOM 3037 O O . MET B 1 156 ? 11.109 11.312 -3.379 1 89.44 156 MET B O 1
ATOM 3041 N N . SER B 1 157 ? 9.484 11 -4.816 1 92.31 157 SER B N 1
ATOM 3042 C CA . SER B 1 157 ? 10.195 9.922 -5.488 1 92.31 157 SER B CA 1
ATOM 3043 C C . SER B 1 157 ? 10.656 8.859 -4.492 1 92.31 157 SER B C 1
ATOM 3045 O O . SER B 1 157 ? 11.805 8.406 -4.551 1 92.31 157 SER B O 1
ATOM 3047 N N . ALA B 1 158 ? 9.789 8.555 -3.631 1 94.94 158 ALA B N 1
ATOM 3048 C CA . ALA B 1 158 ? 10.133 7.695 -2.5 1 94.94 158 ALA B CA 1
ATOM 3049 C C . ALA B 1 158 ? 10.25 6.234 -2.932 1 94.94 158 ALA B C 1
ATOM 3051 O O . ALA B 1 158 ? 9.508 5.777 -3.799 1 94.94 158 ALA B O 1
ATOM 3052 N N . ILE B 1 159 ? 11.195 5.555 -2.334 1 97.19 159 ILE B N 1
ATOM 3053 C CA . ILE B 1 159 ? 11.352 4.105 -2.396 1 97.19 159 ILE B CA 1
ATOM 3054 C C . ILE B 1 159 ? 11.047 3.494 -1.029 1 97.19 159 ILE B C 1
ATOM 3056 O O . ILE B 1 159 ? 11.539 3.971 -0.005 1 97.19 159 ILE B O 1
ATOM 3060 N N . THR B 1 160 ? 10.195 2.473 -1.062 1 98.25 160 THR B N 1
ATOM 3061 C CA . THR B 1 160 ? 9.719 1.949 0.214 1 98.25 160 THR B CA 1
ATOM 3062 C C . THR B 1 160 ? 10.086 0.474 0.361 1 98.25 160 THR B C 1
ATOM 3064 O O . THR B 1 160 ? 10.125 -0.261 -0.627 1 98.25 160 THR B O 1
ATOM 3067 N N . SER B 1 161 ? 10.328 0.086 1.599 1 98.25 161 SER B N 1
ATOM 3068 C CA . SER B 1 161 ? 10.539 -1.314 1.951 1 98.25 161 SER B CA 1
ATOM 3069 C C . SER B 1 161 ? 9.875 -1.652 3.283 1 98.25 161 SER B C 1
ATOM 3071 O O . SER B 1 161 ? 10.352 -1.234 4.34 1 98.25 161 SER B O 1
ATOM 3073 N N . THR B 1 162 ? 8.859 -2.426 3.186 1 98.5 162 THR B N 1
ATOM 3074 C CA . THR B 1 162 ? 8.258 -2.881 4.434 1 98.5 162 THR B CA 1
ATOM 3075 C C . THR B 1 162 ? 9.141 -3.916 5.117 1 98.5 162 THR B C 1
ATOM 3077 O O . THR B 1 162 ? 9.164 -4.008 6.348 1 98.5 162 THR B O 1
ATOM 3080 N N . TYR B 1 163 ? 9.906 -4.629 4.371 1 97.06 163 TYR B N 1
ATOM 3081 C CA . TYR B 1 163 ? 10.859 -5.582 4.926 1 97.06 163 TYR B CA 1
ATOM 3082 C C . TYR B 1 163 ? 11.859 -4.879 5.836 1 97.06 163 TYR B C 1
ATOM 3084 O O . TYR B 1 163 ? 12.188 -5.383 6.914 1 97.06 163 TYR B O 1
ATOM 3092 N N . HIS B 1 164 ? 12.289 -3.756 5.469 1 97.19 164 HIS B N 1
ATOM 3093 C CA . HIS B 1 164 ? 13.266 -2.988 6.227 1 97.19 164 HIS B CA 1
ATOM 3094 C C . HIS B 1 164 ? 12.586 -1.954 7.117 1 97.19 164 HIS B C 1
ATOM 3096 O O . HIS B 1 164 ? 13.242 -1.312 7.941 1 97.19 164 HIS B O 1
ATOM 3102 N N . LEU B 1 165 ? 11.312 -1.738 6.902 1 98 165 LEU B N 1
ATOM 3103 C CA . LEU B 1 165 ? 10.539 -0.668 7.531 1 98 165 LEU B CA 1
ATOM 3104 C C . LEU B 1 165 ? 11.242 0.676 7.355 1 98 165 LEU B C 1
ATOM 3106 O O . LEU B 1 165 ? 11.469 1.393 8.336 1 98 165 LEU B O 1
ATOM 3110 N N . LYS B 1 166 ? 11.391 1.003 6.039 1 96.44 166 LYS B N 1
ATOM 3111 C CA . LYS B 1 166 ? 12.141 2.213 5.727 1 96.44 166 LYS B CA 1
ATOM 3112 C C . LYS B 1 166 ? 11.656 2.842 4.422 1 96.44 166 LYS B C 1
ATOM 3114 O O . LYS B 1 166 ? 11.305 2.133 3.479 1 96.44 166 LYS B O 1
ATOM 3119 N N . VAL B 1 167 ? 11.617 4.148 4.418 1 95.62 167 VAL B N 1
ATOM 3120 C CA . VAL B 1 167 ? 11.422 4.941 3.209 1 95.62 167 VAL B CA 1
ATOM 3121 C C . VAL B 1 167 ? 12.695 5.73 2.896 1 95.62 167 VAL B C 1
ATOM 3123 O O . VAL B 1 167 ? 13.281 6.352 3.785 1 95.62 167 VAL B O 1
ATOM 3126 N N . LYS B 1 168 ? 13.133 5.633 1.713 1 92.81 168 LYS B N 1
ATOM 3127 C CA . LYS B 1 168 ? 14.219 6.488 1.244 1 92.81 168 LYS B CA 1
ATOM 3128 C C . LYS B 1 168 ? 13.773 7.352 0.07 1 92.81 168 LYS B C 1
ATOM 3130 O O . LYS B 1 168 ? 12.961 6.922 -0.754 1 92.81 168 LYS B O 1
ATOM 3135 N N . PHE B 1 169 ? 14.273 8.562 0.028 1 89.31 169 PHE B N 1
ATOM 3136 C CA . PHE B 1 169 ? 13.898 9.484 -1.042 1 89.31 169 PHE B CA 1
ATOM 3137 C C . PHE B 1 169 ? 15.016 10.477 -1.323 1 89.31 169 PHE B C 1
ATOM 3139 O O . PHE B 1 169 ? 15.922 10.656 -0.499 1 89.31 169 PHE B O 1
ATOM 3146 N N . SER B 1 170 ? 14.992 10.961 -2.619 1 79.19 170 SER B N 1
ATOM 3147 C CA . SER B 1 170 ? 16.016 11.922 -3.006 1 79.19 170 SER B CA 1
ATOM 3148 C C . SER B 1 170 ? 15.484 13.352 -2.973 1 79.19 170 SER B C 1
ATOM 3150 O O . SER B 1 170 ? 14.32 13.594 -3.316 1 79.19 170 SER B O 1
ATOM 3152 N N . THR B 1 171 ? 16.188 14.141 -2.326 1 69.38 171 THR B N 1
ATOM 3153 C CA . THR B 1 171 ? 15.953 15.57 -2.441 1 69.38 171 THR B CA 1
ATOM 3154 C C . THR B 1 171 ? 17.047 16.234 -3.268 1 69.38 171 THR B C 1
ATOM 3156 O O . THR B 1 171 ? 17.984 15.57 -3.715 1 69.38 171 THR B O 1
ATOM 3159 N N . SER B 1 172 ? 16.75 17.422 -3.754 1 63.28 172 SER B N 1
ATOM 3160 C CA . SER B 1 172 ? 17.703 18.172 -4.578 1 63.28 172 SER B CA 1
ATOM 3161 C C . SER B 1 172 ? 19.109 18.094 -3.998 1 63.28 172 SER B C 1
ATOM 3163 O O . SER B 1 172 ? 20.094 18.172 -4.734 1 63.28 172 SER B O 1
ATOM 3165 N N . SER B 1 173 ? 19.172 17.859 -2.889 1 60.94 173 SER B N 1
ATOM 3166 C CA . SER B 1 173 ? 20.531 18.016 -2.363 1 60.94 173 SER B CA 1
ATOM 3167 C C . SER B 1 173 ? 20.938 16.812 -1.51 1 60.94 173 SER B C 1
ATOM 3169 O O . SER B 1 173 ? 22.109 16.656 -1.166 1 60.94 173 SER B O 1
ATOM 3171 N N . ARG B 1 174 ? 19.938 16 -1.27 1 67 174 ARG B N 1
ATOM 3172 C CA . ARG B 1 174 ? 20.344 14.984 -0.31 1 67 174 ARG B CA 1
ATOM 3173 C C . ARG B 1 174 ? 19.391 13.789 -0.345 1 67 174 ARG B C 1
ATOM 3175 O O . ARG B 1 174 ? 18.297 13.875 -0.916 1 67 174 ARG B O 1
ATOM 3182 N N . LEU B 1 175 ? 19.906 12.672 0.154 1 79.69 175 LEU B N 1
ATOM 3183 C CA . LEU B 1 175 ? 19.109 11.469 0.401 1 79.69 175 LEU B CA 1
ATOM 3184 C C . LEU B 1 175 ? 18.406 11.555 1.751 1 79.69 175 LEU B C 1
ATOM 3186 O O . LEU B 1 175 ? 19.031 11.891 2.76 1 79.69 175 LEU B O 1
ATOM 3190 N N . GLY B 1 176 ? 17.094 11.531 1.72 1 84.12 176 GLY B N 1
ATOM 3191 C CA . GLY B 1 176 ? 16.312 11.461 2.945 1 84.12 176 GLY B CA 1
ATOM 3192 C C . GLY B 1 176 ? 15.805 10.07 3.25 1 84.12 176 GLY B C 1
ATOM 3193 O O . GLY B 1 176 ? 15.797 9.203 2.375 1 84.12 176 GLY B O 1
ATOM 3194 N N . GLU B 1 177 ? 15.539 9.883 4.59 1 90.12 177 GLU B N 1
ATOM 3195 C CA . GLU B 1 177 ? 14.984 8.602 5.012 1 90.12 177 GLU B CA 1
ATOM 3196 C C . GLU B 1 177 ? 13.922 8.789 6.09 1 90.12 177 GLU B C 1
ATOM 3198 O O . GLU B 1 177 ? 13.945 9.773 6.832 1 90.12 177 GLU B O 1
ATOM 3203 N N . MET B 1 178 ? 12.961 7.953 6.074 1 91.81 178 MET B N 1
ATOM 3204 C CA . MET B 1 178 ? 12.016 7.77 7.176 1 91.81 178 MET B CA 1
ATOM 3205 C C . MET B 1 178 ? 12.117 6.359 7.746 1 91.81 178 MET B C 1
ATOM 3207 O O . MET B 1 178 ? 12.133 5.383 7 1 91.81 178 MET B O 1
ATOM 3211 N N . LEU B 1 179 ? 12.148 6.352 9.07 1 93.62 179 LEU B N 1
ATOM 3212 C CA . LEU B 1 179 ? 12.273 5.062 9.742 1 93.62 179 LEU B CA 1
ATOM 3213 C C . LEU B 1 179 ? 10.922 4.602 10.281 1 93.62 179 LEU B C 1
ATOM 3215 O O . LEU B 1 179 ? 10.219 5.367 10.945 1 93.62 179 LEU B O 1
ATOM 3219 N N . GLY B 1 180 ? 10.633 3.346 9.969 1 96.44 180 GLY B N 1
ATOM 3220 C CA . GLY B 1 180 ? 9.414 2.756 10.5 1 96.44 180 GLY B CA 1
ATOM 3221 C C . GLY B 1 180 ? 9.5 2.426 11.977 1 96.44 180 GLY B C 1
ATOM 3222 O O . GLY B 1 180 ? 10.562 2.051 12.477 1 96.44 180 GLY B O 1
ATOM 3223 N N . GLU B 1 181 ? 8.406 2.562 12.633 1 97.5 181 GLU B N 1
ATOM 3224 C CA . GLU B 1 181 ? 8.273 2.24 14.047 1 97.5 181 GLU B CA 1
ATOM 3225 C C . GLU B 1 181 ? 7.562 0.904 14.242 1 97.5 181 GLU B C 1
ATOM 3227 O O . GLU B 1 181 ? 6.332 0.852 14.289 1 97.5 181 GLU B O 1
ATOM 3232 N N . GLN B 1 182 ? 8.336 -0.111 14.484 1 97.81 182 GLN B N 1
ATOM 3233 C CA . GLN B 1 182 ? 7.805 -1.471 14.453 1 97.81 182 GLN B CA 1
ATOM 3234 C C . GLN B 1 182 ? 6.785 -1.687 15.57 1 97.81 182 GLN B C 1
ATOM 3236 O O . GLN B 1 182 ? 5.719 -2.258 15.344 1 97.81 182 GLN B O 1
ATOM 3241 N N . GLN B 1 183 ? 7.09 -1.195 16.766 1 97.75 183 GLN B N 1
ATOM 3242 C CA . GLN B 1 183 ? 6.168 -1.38 17.891 1 97.75 183 GLN B CA 1
ATOM 3243 C C . GLN B 1 183 ? 4.875 -0.601 17.672 1 97.75 183 GLN B C 1
ATOM 3245 O O . GLN B 1 183 ? 3.785 -1.109 17.938 1 97.75 183 GLN B O 1
ATOM 3250 N N . THR B 1 184 ? 5.02 0.579 17.172 1 97.88 184 THR B N 1
ATOM 3251 C CA . THR B 1 184 ? 3.832 1.374 16.875 1 97.88 184 THR B CA 1
ATOM 3252 C C . THR B 1 184 ? 2.961 0.676 15.828 1 97.88 184 THR B C 1
ATOM 3254 O O . THR B 1 184 ? 1.733 0.673 15.945 1 97.88 184 THR B O 1
ATOM 3257 N N . ALA B 1 185 ? 3.588 0.099 14.836 1 98.12 185 ALA B N 1
ATOM 3258 C CA . ALA B 1 185 ? 2.857 -0.646 13.812 1 98.12 185 ALA B CA 1
ATOM 3259 C C . ALA B 1 185 ? 2.072 -1.8 14.438 1 98.12 185 ALA B C 1
ATOM 3261 O O . ALA B 1 185 ? 0.903 -2.012 14.102 1 98.12 185 ALA B O 1
ATOM 3262 N N . ARG B 1 186 ? 2.646 -2.48 15.336 1 97.12 186 ARG B N 1
ATOM 3263 C CA . ARG B 1 186 ? 2 -3.615 15.984 1 97.12 186 ARG B CA 1
ATOM 3264 C C . ARG B 1 186 ? 0.851 -3.152 16.875 1 97.12 186 ARG B C 1
ATOM 3266 O O . ARG B 1 186 ? -0.195 -3.803 16.938 1 97.12 186 ARG B O 1
ATOM 3273 N N . ASP B 1 187 ? 1.069 -2.072 17.516 1 96.88 187 ASP B N 1
ATOM 3274 C CA . ASP B 1 187 ? -0 -1.507 18.328 1 96.88 187 ASP B CA 1
ATOM 3275 C C . ASP B 1 187 ? -1.199 -1.115 17.469 1 96.88 187 ASP B C 1
ATOM 3277 O O . ASP B 1 187 ? -2.346 -1.377 17.828 1 96.88 187 ASP B O 1
ATOM 3281 N N . CYS B 1 188 ? -0.923 -0.519 16.359 1 95.75 188 CYS B N 1
ATOM 3282 C CA . CYS B 1 188 ? -1.991 -0.147 15.445 1 95.75 188 CYS B CA 1
ATOM 3283 C C . CYS B 1 188 ? -2.734 -1.381 14.945 1 95.75 188 CYS B C 1
ATOM 3285 O O . CYS B 1 188 ? -3.965 -1.386 14.883 1 95.75 188 CYS B O 1
ATOM 3287 N N . TYR B 1 189 ? -1.988 -2.387 14.617 1 92.81 189 TYR B N 1
ATOM 3288 C CA . TYR B 1 189 ? -2.59 -3.621 14.125 1 92.81 189 TYR B CA 1
ATOM 3289 C C . TYR B 1 189 ? -3.506 -4.234 15.18 1 92.81 189 TYR B C 1
ATOM 3291 O O . TYR B 1 189 ? -4.633 -4.637 14.867 1 92.81 189 TYR B O 1
ATOM 3299 N N . THR B 1 190 ? -3.053 -4.301 16.375 1 91.75 190 THR B N 1
ATOM 3300 C CA . THR B 1 190 ? -3.828 -4.859 17.484 1 91.75 190 THR B CA 1
ATOM 3301 C C . THR B 1 190 ? -5.109 -4.062 17.703 1 91.75 190 THR B C 1
ATOM 3303 O O . THR B 1 190 ? -6.176 -4.637 17.938 1 91.75 190 THR B O 1
ATOM 3306 N N . GLN B 1 191 ? -5.016 -2.816 17.625 1 89.94 191 GLN B N 1
ATOM 3307 C CA . GLN B 1 191 ? -6.18 -1.955 17.781 1 89.94 191 GLN B CA 1
ATOM 3308 C C . GLN B 1 191 ? -7.199 -2.195 16.672 1 89.94 191 GLN B C 1
ATOM 3310 O O . GLN B 1 191 ? -8.406 -2.207 16.922 1 89.94 191 GLN B O 1
ATOM 3315 N N . ASP B 1 192 ? -6.688 -2.361 15.445 1 84.81 192 ASP B N 1
ATOM 3316 C CA . ASP B 1 192 ? -7.574 -2.613 14.312 1 84.81 192 ASP B CA 1
ATOM 3317 C C . ASP B 1 192 ? -8.273 -3.963 14.453 1 84.81 192 ASP B C 1
ATOM 3319 O O . ASP B 1 192 ? -9.43 -4.109 14.055 1 84.81 192 ASP B O 1
ATOM 3323 N N . MET B 1 193 ? -7.625 -4.918 14.945 1 81.38 193 MET B N 1
ATOM 3324 C CA . MET B 1 193 ? -8.188 -6.254 15.102 1 81.38 193 MET B CA 1
ATOM 3325 C C . MET B 1 193 ? -9.258 -6.266 16.188 1 81.38 193 MET B C 1
ATOM 3327 O O . MET B 1 193 ? -10.258 -6.98 16.078 1 81.38 193 MET B O 1
ATOM 3331 N N . LYS B 1 194 ? -9.023 -5.559 17.203 1 76.75 194 LYS B N 1
ATOM 3332 C CA . LYS B 1 194 ? -10.016 -5.469 18.281 1 76.75 194 LYS B CA 1
ATOM 3333 C C . LYS B 1 194 ? -11.32 -4.863 17.781 1 76.75 194 LYS B C 1
ATOM 3335 O O . LYS B 1 194 ? -12.406 -5.289 18.172 1 76.75 194 LYS B O 1
ATOM 3340 N N . SER B 1 195 ? -11.141 -3.961 16.922 1 66.94 195 SER B N 1
ATOM 3341 C CA . SER B 1 195 ? -12.336 -3.328 16.375 1 66.94 195 SER B CA 1
ATOM 3342 C C . SER B 1 195 ? -13.102 -4.281 15.469 1 66.94 195 SER B C 1
ATOM 3344 O O . SER B 1 195 ? -14.32 -4.16 15.312 1 66.94 195 SER B O 1
ATOM 3346 N N . LYS B 1 196 ? -12.398 -5.234 14.906 1 60.69 196 LYS B N 1
ATOM 3347 C CA . LYS B 1 196 ? -12.992 -6.273 14.07 1 60.69 196 LYS B CA 1
ATOM 3348 C C . LYS B 1 196 ? -13.883 -7.195 14.891 1 60.69 196 LYS B C 1
ATOM 3350 O O . LYS B 1 196 ? -14.977 -7.559 14.445 1 60.69 196 LYS B O 1
ATOM 3355 N N . VAL B 1 197 ? -13.352 -7.625 15.945 1 54.31 197 VAL B N 1
ATOM 3356 C CA . VAL B 1 197 ? -14.062 -8.555 16.812 1 54.31 197 VAL B CA 1
ATOM 3357 C C . VAL B 1 197 ? -15.359 -7.906 17.312 1 54.31 197 VAL B C 1
ATOM 3359 O O . VAL B 1 197 ? -16.391 -8.57 17.391 1 54.31 197 VAL B O 1
ATOM 3362 N N . VAL B 1 198 ? -15.25 -6.699 17.516 1 47.19 198 VAL B N 1
ATOM 3363 C CA . VAL B 1 198 ? -16.438 -6.016 18 1 47.19 198 VAL B CA 1
ATOM 3364 C C . VAL B 1 198 ? -17.5 -5.953 16.891 1 47.19 198 VAL B C 1
ATOM 3366 O O . VAL B 1 198 ? -18.688 -6.164 17.141 1 47.19 198 VAL B O 1
ATOM 3369 N N . VAL B 1 199 ? -16.969 -5.805 15.758 1 47.84 199 VAL B N 1
ATOM 3370 C CA . VAL B 1 199 ? -17.891 -5.723 14.641 1 47.84 199 VAL B CA 1
ATOM 3371 C C . VAL B 1 199 ? -18.531 -7.09 14.383 1 47.84 199 VAL B C 1
ATOM 3373 O O . VAL B 1 199 ? -19.734 -7.195 14.156 1 47.84 199 VAL B O 1
ATOM 3376 N N . ILE B 1 200 ? -17.703 -8.102 14.5 1 50.53 200 ILE B N 1
ATOM 3377 C CA . ILE B 1 200 ? -18.203 -9.461 14.281 1 50.53 200 ILE B CA 1
ATOM 3378 C C . ILE B 1 200 ? -19.219 -9.82 15.367 1 50.53 200 ILE B C 1
ATOM 3380 O O . ILE B 1 200 ? -20.266 -10.398 15.07 1 50.53 200 ILE B O 1
ATOM 3384 N N . GLN B 1 201 ? -18.812 -9.484 16.562 1 46.59 201 GLN B N 1
ATOM 3385 C CA . GLN B 1 201 ? -19.719 -9.773 17.656 1 46.59 201 GLN B CA 1
ATOM 3386 C C . GLN B 1 201 ? -21.031 -9.008 17.5 1 46.59 201 GLN B C 1
ATOM 3388 O O . GLN B 1 201 ? -22.109 -9.547 17.766 1 46.59 201 GLN B O 1
ATOM 3393 N N . THR B 1 202 ? -20.859 -7.844 17.031 1 45.12 202 THR B N 1
ATOM 3394 C CA . THR B 1 202 ? -22.062 -7.023 16.844 1 45.12 202 THR B CA 1
ATOM 3395 C C . THR B 1 202 ? -22.891 -7.543 15.688 1 45.12 202 THR B C 1
ATOM 3397 O O . THR B 1 202 ? -24.125 -7.574 15.766 1 45.12 202 THR B O 1
ATOM 3400 N N . LEU B 1 203 ? -22.234 -7.969 14.727 1 47.53 203 LEU B N 1
ATOM 3401 C CA . LEU B 1 203 ? -22.938 -8.555 13.586 1 47.53 203 LEU B CA 1
ATOM 3402 C C . LEU B 1 203 ? -23.594 -9.875 13.969 1 47.53 203 LEU B C 1
ATOM 3404 O O . LEU B 1 203 ? -24.719 -10.156 13.547 1 47.53 203 LEU B O 1
ATOM 3408 N N . GLU B 1 204 ? -22.875 -10.648 14.672 1 46.66 204 GLU B N 1
ATOM 3409 C CA . GLU B 1 204 ? -23.438 -11.898 15.172 1 46.66 204 GLU B CA 1
ATOM 3410 C C . GLU B 1 204 ? -24.609 -11.648 16.125 1 46.66 204 GLU B C 1
ATOM 3412 O O . GLU B 1 204 ? -25.609 -12.367 16.094 1 46.66 204 GLU B O 1
ATOM 3417 N N . GLN B 1 205 ? -24.438 -10.672 16.891 1 47.5 205 GLN B N 1
ATOM 3418 C CA . GLN B 1 205 ? -25.516 -10.312 17.781 1 47.5 205 GLN B CA 1
ATOM 3419 C C . GLN B 1 205 ? -26.719 -9.781 17 1 47.5 205 GLN B C 1
ATOM 3421 O O . GLN B 1 205 ? -27.875 -10.07 17.359 1 47.5 205 GLN B O 1
ATOM 3426 N N . GLY B 1 206 ? -26.406 -9.055 16 1 43.84 206 GLY B N 1
ATOM 3427 C CA . GLY B 1 206 ? -27.484 -8.57 15.164 1 43.84 206 GLY B CA 1
ATOM 3428 C C . GLY B 1 206 ? -28.203 -9.672 14.406 1 43.84 206 GLY B C 1
ATOM 3429 O O . GLY B 1 206 ? -29.422 -9.641 14.242 1 43.84 206 GLY B O 1
ATOM 3430 N N . HIS B 1 207 ? -27.469 -10.594 13.922 1 44.31 207 HIS B N 1
ATOM 3431 C CA . HIS B 1 207 ? -28.047 -11.781 13.305 1 44.31 207 HIS B CA 1
ATOM 3432 C C . HIS B 1 207 ? -28.828 -12.617 14.32 1 44.31 207 HIS B C 1
ATOM 3434 O O . HIS B 1 207 ? -29.844 -13.227 13.984 1 44.31 207 HIS B O 1
ATOM 3440 N N . ARG B 1 208 ? -28.359 -12.773 15.477 1 46.16 208 ARG B N 1
ATOM 3441 C CA . ARG B 1 208 ? -29.094 -13.492 16.516 1 46.16 208 ARG B CA 1
ATOM 3442 C C . ARG B 1 208 ? -30.391 -12.781 16.859 1 46.16 208 ARG B C 1
ATOM 3444 O O . ARG B 1 208 ? -31.406 -13.43 17.094 1 46.16 208 ARG B O 1
ATOM 3451 N N . GLU B 1 209 ? -30.312 -11.484 16.938 1 45.72 209 GLU B N 1
ATOM 3452 C CA . GLU B 1 209 ? -31.5 -10.711 17.266 1 45.72 209 GLU B CA 1
ATOM 3453 C C . GLU B 1 209 ? -32.5 -10.75 16.125 1 45.72 209 GLU B C 1
ATOM 3455 O O . GLU B 1 209 ? -33.719 -10.719 16.359 1 45.72 209 GLU B O 1
ATOM 3460 N N . ALA B 1 210 ? -32 -10.734 14.969 1 43.75 210 ALA B N 1
ATOM 3461 C CA . ALA B 1 210 ? -32.875 -10.812 13.812 1 43.75 210 ALA B CA 1
ATOM 3462 C C . ALA B 1 210 ? -33.438 -12.227 13.648 1 43.75 210 ALA B C 1
ATOM 3464 O O . ALA B 1 210 ? -34.469 -12.422 12.992 1 43.75 210 ALA B O 1
ATOM 3465 N N . ALA B 1 211 ? -32.656 -13.203 14 1 41.09 211 ALA B N 1
ATOM 3466 C CA . ALA B 1 211 ? -33.094 -14.594 13.883 1 41.09 211 ALA B CA 1
ATOM 3467 C C . ALA B 1 211 ? -34.094 -14.938 14.977 1 41.09 211 ALA B C 1
ATOM 3469 O O . ALA B 1 211 ? -34.594 -16.062 15.039 1 41.09 211 ALA B O 1
ATOM 3470 N N . THR B 1 212 ? -34.125 -14.109 15.953 1 38.88 212 THR B N 1
ATOM 3471 C CA . THR B 1 212 ? -35.188 -14.422 16.922 1 38.88 212 THR B CA 1
ATOM 3472 C C . THR B 1 212 ? -36.562 -14.133 16.328 1 38.88 212 THR B C 1
ATOM 3474 O O . THR B 1 212 ? -36.875 -12.977 16.016 1 38.88 212 THR B O 1
ATOM 3477 N N . PRO B 1 213 ? -37.062 -15.117 15.711 1 38.28 213 PRO B N 1
ATOM 3478 C CA . PRO B 1 213 ? -38.406 -14.891 15.219 1 38.28 213 PRO B CA 1
ATOM 3479 C C . PRO B 1 213 ? -39.312 -14.188 16.234 1 38.28 213 PRO B C 1
ATOM 3481 O O . PRO B 1 213 ? -39.125 -14.352 17.438 1 38.28 213 PRO B O 1
ATOM 3484 N N . PRO B 1 214 ? -39.781 -13.031 15.922 1 38.97 214 PRO B N 1
ATOM 3485 C CA . PRO B 1 214 ? -40.688 -12.5 16.938 1 38.97 214 PRO B CA 1
ATOM 3486 C C . PRO B 1 214 ? -41.562 -13.57 17.562 1 38.97 214 PRO B C 1
ATOM 3488 O O . PRO B 1 214 ? -41.875 -14.586 16.922 1 38.97 214 PRO B O 1
ATOM 3491 N N . PRO B 1 215 ? -41.562 -13.68 18.828 1 37.47 215 PRO B N 1
ATOM 3492 C CA . PRO B 1 215 ? -42.406 -14.711 19.422 1 37.47 215 PRO B CA 1
ATOM 3493 C C . PRO B 1 215 ? -43.812 -14.727 18.812 1 37.47 215 PRO B C 1
ATOM 3495 O O . PRO B 1 215 ? -44.344 -13.68 18.438 1 37.47 215 PRO B O 1
ATOM 3498 N N . TRP B 1 216 ? -44.188 -15.773 18.141 1 33.41 216 TRP B N 1
ATOM 3499 C CA . TRP B 1 216 ? -45.531 -15.922 17.625 1 33.41 216 TRP B CA 1
ATOM 3500 C C . TRP B 1 216 ? -46.562 -15.586 18.703 1 33.41 216 TRP B C 1
ATOM 3502 O O . TRP B 1 216 ? -46.469 -16.078 19.828 1 33.41 216 TRP B O 1
ATOM 3512 N N . ALA B 1 217 ? -47.031 -14.344 18.734 1 34.56 217 ALA B N 1
ATOM 3513 C CA . ALA B 1 217 ? -48.094 -13.977 19.656 1 34.56 217 ALA B CA 1
ATOM 3514 C C . ALA B 1 217 ? -49.219 -15.023 19.656 1 34.56 217 ALA B C 1
ATOM 3516 O O . ALA B 1 217 ? -49.812 -15.297 18.609 1 34.56 217 ALA B O 1
ATOM 3517 N N . ARG B 1 218 ? -49.188 -16.016 20.516 1 34.88 218 ARG B N 1
ATOM 3518 C CA . ARG B 1 218 ? -50.25 -16.984 20.703 1 34.88 218 ARG B CA 1
ATOM 3519 C C . ARG B 1 218 ? -51.625 -16.297 20.766 1 34.88 218 ARG B C 1
ATOM 3521 O O . ARG B 1 218 ? -51.844 -15.422 21.594 1 34.88 218 ARG B O 1
ATOM 3528 N N . THR B 1 219 ? -52.25 -16.156 19.609 1 35.06 219 THR B N 1
ATOM 3529 C CA . THR B 1 219 ? -53.625 -15.688 19.578 1 35.06 219 THR B CA 1
ATOM 3530 C C . THR B 1 219 ? -54.469 -16.375 20.656 1 35.06 219 THR B C 1
ATOM 3532 O O . THR B 1 219 ? -54.5 -17.609 20.734 1 35.06 219 THR B O 1
ATOM 3535 N N . LYS B 1 220 ? -54.75 -15.656 21.766 1 37.91 220 LYS B N 1
ATOM 3536 C CA . LYS B 1 220 ? -55.625 -16.125 22.844 1 37.91 220 LYS B CA 1
ATOM 3537 C C . LYS B 1 220 ? -56.844 -16.812 22.297 1 37.91 220 LYS B C 1
ATOM 3539 O O . LYS B 1 220 ? -57.5 -16.312 21.359 1 37.91 220 LYS B O 1
ATOM 3544 N N . PRO B 1 221 ? -57.062 -18.156 22.516 1 36.25 221 PRO B N 1
ATOM 3545 C CA . PRO B 1 221 ? -58.25 -18.859 22.062 1 36.25 221 PRO B CA 1
ATOM 3546 C C . PRO B 1 221 ? -59.531 -18.109 22.422 1 36.25 221 PRO B C 1
ATOM 3548 O O . PRO B 1 221 ? -59.625 -17.484 23.484 1 36.25 221 PRO B O 1
ATOM 3551 N N . ASP B 1 222 ? -60.375 -17.578 21.484 1 34.66 222 ASP B N 1
ATOM 3552 C CA . A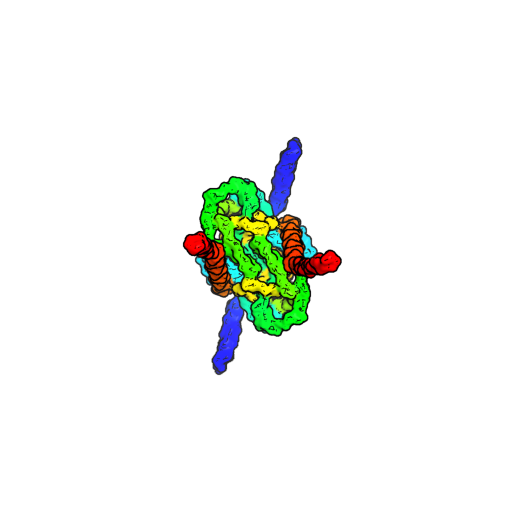SP B 1 222 ? -61.656 -16.938 21.656 1 34.66 222 ASP B CA 1
ATOM 3553 C C . ASP B 1 222 ? -62.531 -17.703 22.672 1 34.66 222 ASP B C 1
ATOM 3555 O O . ASP B 1 222 ? -62.719 -18.906 22.547 1 34.66 222 ASP B O 1
ATOM 3559 N N . GLN B 1 223 ? -62.531 -17.328 23.938 1 35.44 223 GLN B N 1
ATOM 3560 C CA . GLN B 1 223 ? -63.375 -17.844 25.016 1 35.44 223 GLN B CA 1
ATOM 3561 C C . GLN B 1 223 ? -64.812 -17.891 24.562 1 35.44 223 GLN B C 1
ATOM 3563 O O . GLN B 1 223 ? -65.375 -16.891 24.094 1 35.44 223 GLN B O 1
ATOM 3568 N N . GLU B 1 224 ? -65.312 -19 24.078 1 32.03 224 GLU B N 1
ATOM 3569 C CA . GLU B 1 224 ? -66.75 -19.281 23.828 1 32.03 224 GLU B CA 1
ATOM 3570 C C . GLU B 1 224 ? -67.625 -18.875 25.016 1 32.03 224 GLU B C 1
ATOM 3572 O O . GLU B 1 224 ? -67.375 -19.312 26.141 1 32.03 224 GLU B O 1
ATOM 3577 N N . VAL B 1 225 ? -68.125 -17.625 25.094 1 36.25 225 VAL B N 1
ATOM 3578 C CA . VAL B 1 225 ? -69.125 -17.172 26.047 1 36.25 225 VAL B CA 1
ATOM 3579 C C . VAL B 1 225 ? -70.312 -18.141 26.047 1 36.25 225 VAL B C 1
ATOM 3581 O O . VAL B 1 225 ? -71 -18.297 25.016 1 36.25 225 VAL B O 1
ATOM 3584 N N . ARG B 1 226 ? -70.25 -19.234 26.797 1 34.34 226 ARG B N 1
ATOM 3585 C CA . ARG B 1 226 ? -71.375 -20.125 27.062 1 34.34 226 ARG B CA 1
ATOM 3586 C C . ARG B 1 226 ? -72.562 -19.344 27.609 1 34.34 226 ARG B C 1
ATOM 3588 O O . ARG B 1 226 ? -72.438 -18.594 28.594 1 34.34 226 ARG B O 1
ATOM 3595 N N . ASP B 1 227 ? -73.562 -18.891 26.734 1 32.59 227 ASP B N 1
ATOM 3596 C CA . ASP B 1 227 ? -74.812 -18.281 27.031 1 32.59 227 ASP B CA 1
ATOM 3597 C C . ASP B 1 227 ? -75.562 -19.094 28.094 1 32.59 227 ASP B C 1
ATOM 3599 O O . ASP B 1 227 ? -75.938 -20.25 27.859 1 32.59 227 ASP B O 1
ATOM 3603 N N . GLU B 1 228 ? -75.188 -19.094 29.281 1 35.34 228 GLU B N 1
ATOM 3604 C CA . GLU B 1 228 ? -75.875 -19.703 30.406 1 35.34 228 GLU B CA 1
ATOM 3605 C C . GLU B 1 228 ? -77.312 -19.172 30.5 1 35.34 228 GLU B C 1
ATOM 3607 O O . GLU B 1 228 ? -77.625 -18.281 31.312 1 35.34 228 GLU B O 1
ATOM 3612 N N . GLU B 1 229 ? -78 -18.688 29.406 1 32.22 229 GLU B N 1
ATOM 3613 C CA . GLU B 1 229 ? -79.312 -18.188 29.719 1 32.22 229 GLU B CA 1
ATOM 3614 C C . GLU B 1 229 ? -80.188 -19.281 30.297 1 32.22 229 GLU B C 1
ATOM 3616 O O . GLU B 1 229 ? -81.312 -19.016 30.781 1 32.22 229 GLU B O 1
ATOM 3621 N N . THR B 1 230 ? -80 -20.547 29.875 1 28.95 230 THR B N 1
ATOM 3622 C CA . THR B 1 230 ? -81.312 -21.219 29.891 1 28.95 230 THR B CA 1
ATOM 3623 C C . THR B 1 230 ? -81.875 -21.312 31.297 1 28.95 230 THR B C 1
ATOM 3625 O O . THR B 1 230 ? -83.062 -21.141 31.516 1 28.95 230 THR B O 1
ATOM 3628 N N . LEU B 1 231 ? -81.188 -22.078 32.188 1 26.77 231 LEU B N 1
ATOM 3629 C CA . LEU B 1 231 ? -82.062 -22.859 33.062 1 26.77 231 LEU B CA 1
ATOM 3630 C C . LEU B 1 231 ? -82.5 -22 34.25 1 26.77 231 LEU B C 1
ATOM 3632 O O . LEU B 1 231 ? -82.938 -22.547 35.281 1 26.77 231 LEU B O 1
ATOM 3636 N N . ARG B 1 232 ? -82.5 -20.625 34.125 1 21.72 232 ARG B N 1
ATOM 3637 C CA . ARG B 1 232 ? -83.438 -20.219 35.156 1 21.72 232 ARG B CA 1
ATOM 3638 C C . ARG B 1 232 ? -84.875 -20.406 34.719 1 21.72 232 ARG B C 1
ATOM 3640 O O . ARG B 1 232 ? -85.188 -20.125 33.562 1 21.72 232 ARG B O 1
#

Solvent-accessible surface area (backbone atoms only — not comparable to full-atom values): 25540 Å² total; per-residue (Å²): 134,54,74,67,55,49,51,52,47,51,51,47,51,56,52,46,61,73,29,61,66,71,71,76,70,86,78,52,46,41,96,85,66,45,63,54,46,75,47,46,76,74,61,32,64,91,60,77,76,88,67,58,57,52,28,18,29,69,37,36,43,64,96,35,83,40,58,43,28,33,49,19,54,57,35,80,48,24,36,33,24,39,73,44,46,55,72,67,68,57,62,74,83,68,44,37,83,49,89,64,65,43,74,33,81,64,50,49,72,44,69,42,76,12,29,41,76,44,43,34,41,45,45,28,73,85,41,56,49,75,44,82,42,67,24,38,27,29,84,45,70,63,66,45,35,29,35,45,6,22,52,54,38,31,74,39,50,29,36,41,21,55,58,38,24,36,36,38,26,61,49,98,82,42,75,30,44,44,61,38,35,64,68,60,22,49,52,33,50,52,52,49,50,53,54,45,52,51,48,50,51,48,48,50,46,49,50,52,59,64,63,46,65,70,75,76,75,76,73,74,76,79,75,79,75,75,78,74,66,65,87,117,131,54,76,67,54,51,50,52,48,48,50,48,49,55,51,46,59,69,30,58,65,70,71,77,69,87,78,54,46,43,96,86,65,45,64,53,47,74,45,46,76,74,62,32,64,89,62,76,77,87,66,58,55,50,30,18,29,70,39,37,43,64,95,36,80,39,56,45,26,32,49,18,55,56,33,81,48,24,36,32,24,39,72,45,45,54,71,67,69,56,63,74,83,68,44,37,82,51,88,66,64,44,73,34,82,64,50,48,71,45,70,41,76,12,28,40,76,44,43,35,42,46,44,26,76,86,42,56,50,75,43,82,41,66,25,38,29,29,82,46,69,63,65,46,35,29,36,45,6,22,51,57,37,32,74,39,50,29,37,39,21,55,57,37,24,36,36,38,27,60,50,101,82,42,75,30,44,44,59,36,36,63,68,59,23,50,52,32,51,52,52,48,50,53,54,46,51,49,49,49,52,48,49,51,48,48,49,52,60,66,63,46,63,72,75,77,75,75,74,74,77,81,78,78,79,75,78,78,66,65,90,114

Sequence (464 aa):
MTSSARKAHARRARYEEVFSAQRPSSNNRDPSGEYLIMFSEEDGEGLSRPHDDALVVTSQISNYRTKRVLIDNGSSADILFWEAFIKMEITPDRLRPAPTPLKGSTGDTIQPIGVITLFVLVGTTPKTTSFMINFLVVKAPSSYNMILGRPSLNQMSAITSTYHLKVKFSTSSRLGEMLGEQQTARDCYTQDMKSKVVVIQTLEQGHREAATPPPWARTKPDQEVRDEETLRMTSSARKAHARRARYEEVFSAQRPSSNNRDPSGEYLIMFSEEDGEGLSRPHDDALVVTSQISNYRTKRVLIDNGSSADILFWEAFIKMEITPDRLRPAPTPLKGSTGDTIQPIGVITLFVLVGTTPKTTSFMINFLVVKAPSSYNMILGRPSLNQMSAITSTYHLKVKFSTSSRLGEMLGEQQTARDCYTQDMKSKVVVIQTLEQGHREAATPPPWARTKPDQEVRDEETLR

InterPro domains:
  IPR021109 Aspartic peptidase domain superfamily [G3DSA:2.40.70.10] (47-176)
  IPR021109 Aspartic peptidase domain superfamily [SSF50630] (54-159)

Secondary structure (DSSP, 8-state):
--HHHHHHHHHHHHHHHHT------TT-B-TTSPBPEEE-GGGGTT--SS-----EEEEEETTEEEEEEEE-TT-SSEEEEHHHHHHTT--GGGPBPP-SPEEPTTS-EE--SEEEEEEEEEEETTEEEEEEEEEEEE-S--S-SEEE-HHHHHHTT-EEETTTTEEEEE-SS-EEEEE--HHHHHHHHHHHHHHHHHHHHHHHHHHHHHSS-----------------S--/--HHHHHHHHHHHHHHHHT------S--B-TTS-B-EEE-GGGGTT--SS-----EEEEEETTEEEEEEEE-TT-SSEEEEHHHHHHTT--GGGPBPP-SPEEPTTS-EE--SEEEEEEEEEEETTEEEEEEEEEEEE-S--S-SEEE-HHHHHHTT-EEETTTTEEEEE-SS-EEEEE--HHHHHHHHHHHHHHHHHHHHHHHHHHHHHSS-----------------TT-

Organism: Juglans regia (NCBI:txid51240)

Nearest PDB structures (foldseek):
  4z2z-assembly1_B  TM=7.300E-01  e=4.224E-07  Saccharomyces cerevisiae S288C
  6fgj-assembly1_B-3  TM=2.707E-01  e=9.090E+00  Staphylococcus aureus
  8k2k-assembly1_A  TM=2.043E-01  e=5.996E+00  metagenome
  5t89-assembly1_X  TM=1.890E-01  e=5.996E+00  Homo sapiens
  4z2z-assembly1_B  TM=7.303E-01  e=3.903E-07  Saccharomyces cerevisiae S288C